Protein AF-0000000074145999 (afdb_homodimer)

Foldseek 3Di:
DPPPPPPPPPPPPPPPPLPPDDPVRLLVVLQCLQQCVPQDAPFDKDKDKDQALPDLPVLVPFDFPDPDALRHIDIDIDHTRVVQLNVLRSSLVVLSVVSLQLSNLLSSVCSVVSNHCVQPHLDDPGCSLLSVLVNCLRRVHQALCSNLVRDSHPSSNVSRVPRDNVCQVSVHGNPDFDKDKFAPLKDFDVQVVQQLVVLVPVFWDFQPDQKGGGGLKMKGKDGRDTDTSVVLNVVSVVCRVPHPPGMIKMWTFQDDDPNDGMIMIMGSDRDDRD/DPPPPPPPPPPPPPPPPLPPPDPVRLLVVLQCLQVCVPQDAPFDKDKDKDQALPDLPVLVPFDFPDPDALRHIDIDIDHTRVVQLNVLRSSLVVLSVVSLQLSNLLSSVCSVVSNHCVQPHLDDPGCSLLSVLVNCQRRVHQALCSNLVRDSHPSSNVSRVPRDNVCQVNVHGNPPFDKDKFAPLKDFDVQVVQQLVVLVPPFWDFQPDQKGGGGLKMKGKDGRDTDTSVVVNVVSVVCRVPHPPGMIKMWTFQDDDPNDGMIMIMGSDRDDTD

Radius of gyration: 28.24 Å; Cα contacts (8 Å, |Δi|>4): 1082; chains: 2; bounding box: 109×81×54 Å

pLDDT: mean 83.26, std 18.67, range [23.45, 97.94]

Solvent-accessible surface area (backbone atoms only — not comparable to full-atom values): 28725 Å² total; per-residue (Å²): 132,82,81,77,78,77,75,76,74,75,75,74,74,75,72,78,72,76,75,78,67,56,73,76,51,47,48,54,48,50,40,35,47,68,66,56,72,55,68,63,73,69,29,53,65,39,76,44,76,38,71,58,70,75,67,46,69,80,56,71,74,42,63,55,71,40,93,59,72,84,58,58,63,40,44,28,32,25,55,36,19,24,54,44,25,50,50,37,49,51,48,29,53,49,23,48,77,68,59,19,55,27,40,29,56,55,36,50,53,28,42,36,16,50,49,43,48,82,56,52,40,84,49,92,82,29,56,40,47,44,52,50,28,48,48,30,50,34,44,64,47,93,67,44,58,70,35,20,76,25,29,77,30,70,68,57,18,47,43,34,68,67,52,62,65,79,68,25,35,84,89,61,34,69,56,58,64,34,46,35,26,30,59,60,57,44,19,37,56,69,25,39,48,47,24,47,62,52,38,65,77,61,44,66,43,52,62,65,54,51,11,42,28,8,54,43,17,13,35,20,39,50,55,75,53,69,52,43,30,67,62,51,48,53,54,50,49,54,34,42,77,60,25,28,76,68,49,11,10,27,36,34,34,44,38,72,56,95,90,40,71,27,28,41,25,40,20,26,36,35,65,80,28,113,133,82,79,78,79,77,78,76,76,76,75,74,74,76,73,79,71,75,76,74,68,55,72,74,51,48,47,55,50,51,40,35,48,68,66,54,72,55,70,64,73,68,28,54,64,40,76,44,76,38,69,60,70,75,66,44,69,79,55,71,73,42,63,58,72,39,94,60,71,83,60,59,64,41,43,28,32,25,54,35,21,25,54,45,25,48,50,38,50,52,47,31,52,50,22,49,77,68,59,17,54,28,42,28,57,54,37,49,53,27,42,37,15,49,48,42,48,81,55,53,40,86,50,93,83,28,56,40,48,55,53,50,32,49,48,30,51,34,44,63,47,92,65,42,59,71,35,21,76,24,27,76,30,69,68,57,18,47,44,34,69,68,51,61,66,78,58,25,32,84,91,52,63,48,59,59,64,33,46,35,25,30,58,60,58,45,17,37,55,71,25,39,49,48,24,46,61,52,39,66,76,60,44,65,43,52,64,65,55,51,12,42,29,7,54,42,16,12,35,17,38,50,55,76,54,67,51,43,30,66,62,52,46,52,54,50,49,53,36,43,77,62,24,29,77,68,49,11,10,27,36,33,34,47,39,72,56,95,90,38,72,25,28,41,23,40,21,26,35,35,61,65,33,118

InterPro domains:
  IPR046925 WD-like domain, fungi [PF20493] (75-273)

Secondary structure (DSSP, 8-state):
----------------------HHHHHHHHHHHHTTTT-S-----EEEEE------HHHHTSPPSSSS-SS--EEEEESS-HHHHHHHHHHHHHHHHTT-HHHHHHHHHHHHTTT--GGG-SSTTSHHHHHHHHHHHHTT-S-SHHHHTT--SHHHHHHHHT--GGGS-TTSTT-SSEEEEEEEEEEEHHHHHHHHHHHTTT-BPPSS--EEEETTEEEEESS----BHHHHHHHHHHHHHHH-SSEEEEEEEEEEETTEEEEEEEES-SS---/----------------------HHHHHHHHHHHHTTTT-S-----EEEEE------HHHHTSPPSSSS-SS--EEEEESS-HHHHHHHHHHHHHHHHTT-HHHHHHHHHHHHTTT--GGG-SSTTSHHHHHHHHHHHHTT-S-SHHHHTT--SHHHHHHHHT--GGGS-TTS----SEEEEEEEEEEEHHHHHHHHHHHTTT-BPPSS--EEEETTEEEEESS----BHHHHHHHHHHHHHHH-SSEEEEEEEEEEETTEEEEEEEES-SS---

Organism: Schizosaccharomyces japonicus (strain yFS275 / FY16936) (NCBI:txid402676)

Structure (mmCIF, N/CA/C/O backbone):
data_AF-0000000074145999-model_v1
#
loop_
_entity.id
_entity.type
_entity.pdbx_description
1 polymer 'WD-like domain-containing protein'
#
loop_
_atom_site.group_PDB
_atom_site.id
_atom_site.type_symbol
_atom_site.label_atom_id
_atom_site.label_alt_id
_atom_site.label_comp_id
_atom_site.label_asym_id
_atom_site.label_entity_id
_atom_site.label_seq_id
_atom_site.pdbx_PDB_ins_code
_atom_site.Cartn_x
_atom_site.Cartn_y
_atom_site.Cartn_z
_atom_site.occupancy
_atom_site.B_iso_or_equiv
_atom_site.auth_seq_id
_atom_site.auth_comp_id
_atom_site.auth_asym_id
_atom_site.auth_atom_id
_atom_site.pdbx_PDB_model_num
ATOM 1 N N . MET A 1 1 ? 54.594 -16.328 -21.297 1 23.45 1 MET A N 1
ATOM 2 C CA . MET A 1 1 ? 53.562 -16.594 -22.297 1 23.45 1 MET A CA 1
ATOM 3 C C . MET A 1 1 ? 52.594 -17.625 -21.781 1 23.45 1 MET A C 1
ATOM 5 O O . MET A 1 1 ? 52.75 -18.828 -22.016 1 23.45 1 MET A O 1
ATOM 9 N N . LYS A 1 2 ? 52.25 -17.578 -20.438 1 33.03 2 LYS A N 1
ATOM 10 C CA . LYS A 1 2 ? 51.438 -18.594 -19.781 1 33.03 2 LYS A CA 1
ATOM 11 C C . LYS A 1 2 ? 50.125 -18.828 -20.531 1 33.03 2 LYS A C 1
ATOM 13 O O . LYS A 1 2 ? 49.406 -17.875 -20.797 1 33.03 2 LYS A O 1
ATOM 18 N N . LEU A 1 3 ? 50.031 -19.953 -21.266 1 27.48 3 LEU A N 1
ATOM 19 C CA . LEU A 1 3 ? 48.875 -20.453 -22.016 1 27.48 3 LEU A CA 1
ATOM 20 C C . LEU A 1 3 ? 47.656 -20.562 -21.109 1 27.48 3 LEU A C 1
ATOM 22 O O . LEU A 1 3 ? 47.688 -21.281 -20.094 1 27.48 3 LEU A O 1
ATOM 26 N N . LEU A 1 4 ? 46.906 -19.516 -21.016 1 34.5 4 LEU A N 1
ATOM 27 C CA . LEU A 1 4 ? 45.625 -19.469 -20.328 1 34.5 4 LEU A CA 1
ATOM 28 C C . LEU A 1 4 ? 44.656 -20.469 -20.938 1 34.5 4 LEU A C 1
ATOM 30 O O . LEU A 1 4 ? 44.281 -20.375 -22.125 1 34.5 4 LEU A O 1
ATOM 34 N N . SER A 1 5 ? 44.719 -21.781 -20.562 1 32 5 SER A N 1
ATOM 35 C CA . SER A 1 5 ? 43.75 -22.797 -20.922 1 32 5 SER A CA 1
ATOM 36 C C . SER A 1 5 ? 42.344 -22.344 -20.547 1 32 5 SER A C 1
ATOM 38 O O . SER A 1 5 ? 42.062 -22.031 -19.391 1 32 5 SER A O 1
ATOM 40 N N . ILE A 1 6 ? 41.594 -21.812 -21.531 1 33.47 6 ILE A N 1
ATOM 41 C CA . ILE A 1 6 ? 40.156 -21.5 -21.547 1 33.47 6 ILE A CA 1
ATOM 42 C C . ILE A 1 6 ? 39.375 -22.797 -21.391 1 33.47 6 ILE A C 1
ATOM 44 O O . ILE A 1 6 ? 39.406 -23.672 -22.25 1 33.47 6 ILE A O 1
ATOM 48 N N . SER A 1 7 ? 39.406 -23.391 -20.203 1 31.47 7 SER A N 1
ATOM 49 C CA . SER A 1 7 ? 38.438 -24.484 -20 1 31.47 7 SER A CA 1
ATOM 50 C C . SER A 1 7 ? 37.031 -24.078 -20.375 1 31.47 7 SER A C 1
ATOM 52 O O . SER A 1 7 ? 36.469 -23.141 -19.812 1 31.47 7 SER A O 1
ATOM 54 N N . LEU A 1 8 ? 36.625 -24.359 -21.609 1 29.44 8 LEU A N 1
ATOM 55 C CA . LEU A 1 8 ? 35.25 -24.297 -22.109 1 29.44 8 LEU A CA 1
ATOM 56 C C . LEU A 1 8 ? 34.344 -25.141 -21.25 1 29.44 8 LEU A C 1
ATOM 58 O O . LEU A 1 8 ? 34.469 -26.375 -21.188 1 29.44 8 LEU A O 1
ATOM 62 N N . GLN A 1 9 ? 33.969 -24.672 -20.109 1 30.66 9 GLN A N 1
ATOM 63 C CA . GLN A 1 9 ? 32.875 -25.344 -19.391 1 30.66 9 GLN A CA 1
ATOM 64 C C . GLN A 1 9 ? 31.656 -25.531 -20.297 1 30.66 9 GLN A C 1
ATOM 66 O O . GLN A 1 9 ? 31.125 -24.562 -20.828 1 30.66 9 GLN A O 1
ATOM 71 N N . LEU A 1 10 ? 31.547 -26.688 -20.922 1 29.55 10 LEU A N 1
ATOM 72 C CA 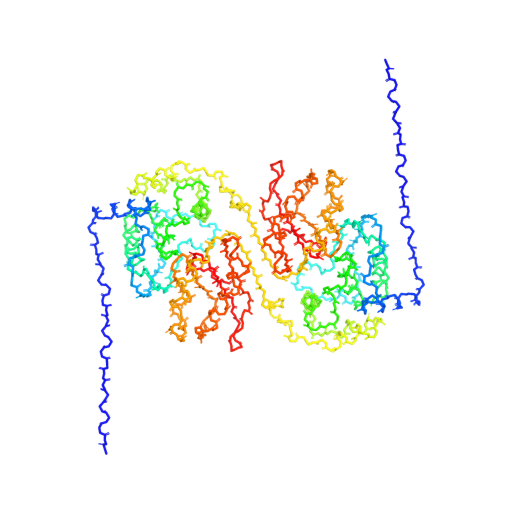. LEU A 1 10 ? 30.344 -27.156 -21.594 1 29.55 10 LEU A CA 1
ATOM 73 C C . LEU A 1 10 ? 29.125 -26.984 -20.703 1 29.55 10 LEU A C 1
ATOM 75 O O . LEU A 1 10 ? 29.031 -27.609 -19.641 1 29.55 10 LEU A O 1
ATOM 79 N N . VAL A 1 11 ? 28.516 -25.859 -20.719 1 29.98 11 VAL A N 1
ATOM 80 C CA . VAL A 1 11 ? 27.172 -25.688 -20.172 1 29.98 11 VAL A CA 1
ATOM 81 C C . VAL A 1 11 ? 26.219 -26.719 -20.766 1 29.98 11 VAL A C 1
ATOM 83 O O . VAL A 1 11 ? 26 -26.734 -21.984 1 29.98 11 VAL A O 1
ATOM 86 N N . SER A 1 12 ? 26.281 -27.953 -20.234 1 29 12 SER A N 1
ATOM 87 C CA . SER A 1 12 ? 25.25 -28.922 -20.578 1 29 12 SER A CA 1
ATOM 88 C C . SER A 1 12 ? 23.875 -28.25 -20.656 1 29 12 SER A C 1
ATOM 90 O O . SER A 1 12 ? 23.422 -27.641 -19.672 1 29 12 SER A O 1
ATOM 92 N N . ALA A 1 13 ? 23.453 -27.828 -21.797 1 31.36 13 ALA A N 1
ATOM 93 C CA . ALA A 1 13 ? 22.047 -27.516 -22.078 1 31.36 13 ALA A CA 1
ATOM 94 C C . ALA A 1 13 ? 21.125 -28.609 -21.562 1 31.36 13 ALA A C 1
ATOM 96 O O . ALA A 1 13 ? 21.109 -29.719 -22.109 1 31.36 13 ALA A O 1
ATOM 97 N N . LEU A 1 14 ? 21.031 -28.75 -20.297 1 30.84 14 LEU A N 1
ATOM 98 C CA . LEU A 1 14 ? 19.938 -29.625 -19.875 1 30.84 14 LEU A CA 1
ATOM 99 C C . LEU A 1 14 ? 18.703 -29.406 -20.734 1 30.84 14 LEU A C 1
ATOM 101 O O . LEU A 1 14 ? 18.109 -28.328 -20.719 1 30.84 14 LEU A O 1
ATOM 105 N N . VAL A 1 15 ? 18.609 -30.125 -21.828 1 31.25 15 VAL A N 1
ATOM 106 C CA . VAL A 1 15 ? 17.391 -30.297 -22.625 1 31.25 15 VAL A CA 1
ATOM 107 C C . VAL A 1 15 ? 16.203 -30.562 -21.703 1 31.25 15 VAL A C 1
ATOM 109 O O . VAL A 1 15 ? 16.172 -31.562 -21 1 31.25 15 VAL A O 1
ATOM 112 N N . CYS A 1 16 ? 15.508 -29.547 -21.25 1 31.52 16 CYS A N 1
ATOM 113 C CA . CYS A 1 16 ? 14.188 -29.719 -20.656 1 31.52 16 CYS A CA 1
ATOM 114 C C . CYS A 1 16 ? 13.352 -30.703 -21.469 1 31.52 16 CYS A C 1
ATOM 116 O O . CYS A 1 16 ? 12.891 -30.375 -22.562 1 31.52 16 CYS A O 1
ATOM 118 N N . ARG A 1 17 ? 13.648 -32.031 -21.344 1 34.59 17 ARG A N 1
ATOM 119 C CA . ARG A 1 17 ? 12.711 -33 -21.875 1 34.59 17 ARG A CA 1
ATOM 120 C C . ARG A 1 17 ? 11.273 -32.656 -21.516 1 34.59 17 ARG A C 1
ATOM 122 O O . ARG A 1 17 ? 10.938 -32.469 -20.344 1 34.59 17 ARG A O 1
ATOM 129 N N . ALA A 1 18 ? 10.539 -32.156 -22.484 1 36.03 18 ALA A N 1
ATOM 130 C CA . ALA A 1 18 ? 9.086 -32.062 -22.438 1 36.03 18 ALA A CA 1
ATOM 131 C C . ALA A 1 18 ? 8.461 -33.375 -21.969 1 36.03 18 ALA A C 1
ATOM 133 O O . ALA A 1 18 ? 8.547 -34.406 -22.656 1 36.03 18 ALA A O 1
ATOM 134 N N . VAL A 1 19 ? 8.492 -33.75 -20.781 1 36.53 19 VAL A N 1
ATOM 135 C CA . VAL A 1 19 ? 7.648 -34.875 -20.375 1 36.53 19 VAL A CA 1
ATOM 136 C C . VAL A 1 19 ? 6.238 -34.688 -20.922 1 36.53 19 VAL A C 1
ATOM 138 O O . VAL A 1 19 ? 5.535 -33.75 -20.547 1 36.53 19 VAL A O 1
ATOM 141 N N . THR A 1 20 ? 5.941 -34.969 -22.188 1 39.06 20 THR A N 1
ATOM 142 C CA . THR A 1 20 ? 4.582 -35.062 -22.703 1 39.06 20 THR A CA 1
ATOM 143 C C . THR A 1 20 ? 3.746 -36.031 -21.844 1 39.06 20 THR A C 1
ATOM 145 O O . THR A 1 20 ? 4.043 -37.219 -21.75 1 39.06 20 THR A O 1
ATOM 148 N N . ALA A 1 21 ? 3.172 -35.656 -20.797 1 44.59 21 ALA A N 1
ATOM 149 C CA . ALA A 1 21 ? 2.225 -36.5 -20.078 1 44.59 21 ALA A CA 1
ATOM 150 C C . ALA A 1 21 ? 1.128 -37 -21 1 44.59 21 ALA A C 1
ATOM 152 O O . ALA A 1 21 ? 0.591 -36.25 -21.812 1 44.59 21 ALA A O 1
ATOM 153 N N . SER A 1 22 ? 0.923 -38.188 -21.125 1 48.69 22 SER A N 1
ATOM 154 C CA . SER A 1 22 ? -0.266 -38.75 -21.75 1 48.69 22 SER A CA 1
ATOM 155 C C . SER A 1 22 ? -1.539 -38.125 -21.172 1 48.69 22 SER A C 1
ATOM 157 O O . SER A 1 22 ? -1.533 -37.594 -20.062 1 48.69 22 SER A O 1
ATOM 159 N N . SER A 1 23 ? -2.68 -37.875 -22.016 1 50.5 23 SER A N 1
ATOM 160 C CA . SER A 1 23 ? -3.961 -37.25 -21.688 1 50.5 23 SER A CA 1
ATOM 161 C C . SER A 1 23 ? -4.477 -37.75 -20.344 1 50.5 23 SER A C 1
ATOM 163 O O . SER A 1 23 ? -4.988 -37 -19.531 1 50.5 23 SER A O 1
ATOM 165 N N . GLY A 1 24 ? -4.594 -39.062 -20.141 1 56.34 24 GLY A N 1
ATOM 166 C CA . GLY A 1 24 ? -5.055 -39.625 -18.891 1 56.34 24 GLY A CA 1
ATOM 167 C C . GLY A 1 24 ? -4.273 -39.156 -17.672 1 56.34 24 GLY A C 1
ATOM 168 O O . GLY A 1 24 ? -4.844 -38.969 -16.609 1 56.34 24 GLY A O 1
ATOM 169 N N . ASP A 1 25 ? -3.094 -38.844 -17.906 1 80.44 25 ASP A N 1
ATOM 170 C CA . ASP A 1 25 ? -2.188 -38.438 -16.844 1 80.44 25 ASP A CA 1
ATOM 171 C C . ASP A 1 25 ? -2.398 -36.969 -16.469 1 80.44 25 ASP A C 1
ATOM 173 O O . ASP A 1 25 ? -2.412 -36.625 -15.289 1 80.44 25 ASP A O 1
ATOM 177 N N . TYR A 1 26 ? -2.951 -36.219 -17.406 1 89.69 26 TYR A N 1
ATOM 178 C CA . TYR A 1 26 ? -3.195 -34.812 -17.203 1 89.69 26 TYR A CA 1
ATOM 179 C C . TYR A 1 26 ? -4.328 -34.594 -16.203 1 89.69 26 TYR A C 1
ATOM 181 O O . TYR A 1 26 ? -4.152 -33.906 -15.195 1 89.69 26 TYR A O 1
ATOM 189 N N . ASP A 1 27 ? -5.492 -35.25 -16.484 1 89.56 27 ASP A N 1
ATOM 190 C CA . ASP A 1 27 ? -6.672 -35.062 -15.641 1 89.56 27 ASP A CA 1
ATOM 191 C C . ASP A 1 27 ? -6.422 -35.531 -14.219 1 89.56 27 ASP A C 1
ATOM 193 O O . ASP A 1 27 ? -6.816 -34.875 -13.25 1 89.56 27 ASP A O 1
ATOM 197 N N . ALA A 1 28 ? -5.809 -36.656 -14.156 1 88.56 28 ALA A N 1
ATOM 198 C CA . ALA A 1 28 ? -5.516 -37.219 -12.844 1 88.56 28 ALA A CA 1
ATOM 199 C C . ALA A 1 28 ? -4.57 -36.312 -12.055 1 88.56 28 ALA A C 1
ATOM 201 O O . ALA A 1 28 ? -4.777 -36.094 -10.859 1 88.56 28 ALA A O 1
ATOM 202 N N . ILE A 1 29 ? -3.627 -35.844 -12.719 1 88.75 29 ILE A N 1
ATOM 203 C CA . ILE A 1 29 ? -2.639 -34.969 -12.07 1 88.75 29 ILE A CA 1
ATOM 204 C C . ILE A 1 29 ? -3.297 -33.688 -11.625 1 88.75 29 ILE A C 1
ATOM 206 O O . ILE A 1 29 ? -3.111 -33.25 -10.492 1 88.75 29 ILE A O 1
ATOM 210 N N . LEU A 1 30 ? -4.062 -33.062 -12.492 1 92.62 30 LEU A N 1
ATOM 211 C CA . LEU A 1 30 ? -4.727 -31.812 -12.148 1 92.62 30 LEU A CA 1
ATOM 212 C C . LEU A 1 30 ? -5.68 -32 -10.969 1 92.62 30 LEU A C 1
ATOM 214 O O . LEU A 1 30 ? -5.746 -31.172 -10.07 1 92.62 30 LEU A O 1
ATOM 218 N N . ASN A 1 31 ? -6.371 -33.125 -11 1 91.25 31 ASN A N 1
ATOM 219 C CA . ASN A 1 31 ? -7.277 -33.406 -9.891 1 91.25 31 ASN A CA 1
ATOM 220 C C . ASN A 1 31 ? -6.527 -33.5 -8.57 1 91.25 31 ASN A C 1
ATOM 222 O O . ASN A 1 31 ? -7.012 -33.031 -7.539 1 91.25 31 ASN A O 1
ATOM 226 N N . LYS A 1 32 ? -5.422 -34.125 -8.617 1 89.88 32 LYS A N 1
ATOM 227 C CA . LYS A 1 32 ? -4.617 -34.25 -7.402 1 89.88 32 LYS A CA 1
ATOM 228 C C . LYS A 1 32 ? -4.141 -32.875 -6.93 1 89.88 32 LYS A C 1
ATOM 230 O O . LYS A 1 32 ? -4.133 -32.594 -5.727 1 89.88 32 LYS A O 1
ATOM 235 N N . ILE A 1 33 ? -3.775 -32 -7.809 1 90.19 33 ILE A N 1
ATOM 236 C CA . ILE A 1 33 ? -3.24 -30.688 -7.5 1 90.19 33 ILE A CA 1
ATOM 237 C C . ILE A 1 33 ? -4.34 -29.812 -6.902 1 90.19 33 ILE A C 1
ATOM 239 O O . ILE A 1 33 ? -4.16 -29.219 -5.84 1 90.19 33 ILE A O 1
ATOM 243 N N . VAL A 1 34 ? -5.465 -29.781 -7.512 1 91.56 34 VAL A N 1
ATOM 244 C CA . VAL A 1 34 ? -6.523 -28.859 -7.125 1 91.56 34 VAL A CA 1
ATOM 245 C C . VAL A 1 34 ? -7.09 -29.266 -5.766 1 91.56 34 VAL A C 1
ATOM 247 O O . VAL A 1 34 ? -7.625 -28.422 -5.035 1 91.56 34 VAL A O 1
ATOM 250 N N . ASN A 1 35 ? -6.918 -30.547 -5.391 1 87.94 35 ASN A N 1
ATOM 251 C CA . ASN A 1 35 ? -7.449 -31.031 -4.117 1 87.94 35 ASN A CA 1
ATOM 252 C C . ASN A 1 35 ? -6.363 -31.094 -3.047 1 87.94 35 ASN A C 1
ATOM 254 O O . ASN A 1 35 ? -6.574 -31.672 -1.977 1 87.94 35 ASN A O 1
ATOM 258 N N . ASN A 1 36 ? -5.246 -30.469 -3.373 1 80.56 36 ASN A N 1
ATOM 259 C CA . ASN A 1 36 ? -4.125 -30.328 -2.445 1 80.56 36 ASN A CA 1
ATOM 260 C C . ASN A 1 36 ? -3.607 -31.688 -1.995 1 80.56 36 ASN A C 1
ATOM 262 O O . ASN A 1 36 ? -3.17 -31.844 -0.854 1 80.56 36 ASN A O 1
ATOM 266 N N . ASP A 1 37 ? -3.836 -32.688 -2.73 1 72.62 37 ASP A N 1
ATOM 267 C CA . ASP A 1 37 ? -3.32 -34 -2.42 1 72.62 37 ASP A CA 1
ATOM 268 C C . ASP A 1 37 ? -1.819 -34.094 -2.693 1 72.62 37 ASP A C 1
ATOM 270 O O . ASP A 1 37 ? -1.14 -35 -2.189 1 72.62 37 ASP A O 1
ATOM 274 N N . ASP A 1 38 ? -1.294 -33.094 -3.381 1 63.91 38 ASP A N 1
ATOM 275 C CA . ASP A 1 38 ? 0.128 -33 -3.699 1 63.91 38 ASP A CA 1
ATOM 276 C C . ASP A 1 38 ? 0.711 -31.672 -3.225 1 63.91 38 ASP A C 1
ATOM 278 O O . ASP A 1 38 ? 1.219 -30.891 -4.027 1 63.91 38 ASP A O 1
ATOM 282 N N . ASN A 1 39 ? 0.688 -31.406 -1.971 1 68.38 39 ASN A N 1
ATOM 283 C CA . ASN A 1 39 ? 1.108 -30.094 -1.492 1 68.38 39 ASN A CA 1
ATOM 284 C C . ASN A 1 39 ? 2.594 -30.078 -1.144 1 68.38 39 ASN A C 1
ATOM 286 O O . ASN A 1 39 ? 3.141 -29.016 -0.803 1 68.38 39 ASN A O 1
ATOM 290 N N . SER A 1 40 ? 3.197 -31.203 -1.343 1 77.06 40 SER A N 1
ATOM 291 C CA . SER A 1 40 ? 4.621 -31.234 -1.026 1 77.06 40 SER A CA 1
ATOM 292 C C . SER A 1 40 ? 5.461 -30.766 -2.213 1 77.06 40 SER A C 1
ATOM 294 O O . SER A 1 40 ? 5.117 -31.047 -3.365 1 77.06 40 SER A O 1
ATOM 296 N N . PRO A 1 41 ? 6.477 -29.969 -1.862 1 82.5 41 PRO A N 1
ATOM 297 C CA . PRO A 1 41 ? 7.391 -29.625 -2.957 1 82.5 41 PRO A CA 1
ATOM 298 C C . PRO A 1 41 ? 8 -30.875 -3.611 1 82.5 41 PRO A C 1
ATOM 300 O O . PRO A 1 41 ? 8.203 -31.891 -2.943 1 82.5 41 PRO A O 1
ATOM 303 N N . SER A 1 42 ? 8.117 -30.828 -4.914 1 82.81 42 SER A N 1
ATOM 304 C CA . SER A 1 42 ? 8.672 -31.953 -5.656 1 82.81 42 SER A CA 1
ATOM 305 C C . SER A 1 42 ? 10.188 -31.875 -5.738 1 82.81 42 SER A C 1
ATOM 307 O O . SER A 1 42 ? 10.844 -32.781 -6.227 1 82.81 42 SER A O 1
ATOM 309 N N . GLY A 1 43 ? 10.719 -30.797 -5.27 1 87.12 43 GLY A N 1
ATOM 310 C CA . GLY A 1 43 ? 12.164 -30.656 -5.266 1 87.12 43 GLY A CA 1
ATOM 311 C C . GLY A 1 43 ? 12.703 -30.016 -6.531 1 87.12 43 GLY A C 1
ATOM 312 O O . GLY A 1 43 ? 11.938 -29.516 -7.355 1 87.12 43 GLY A O 1
ATOM 313 N N . GLY A 1 44 ? 14.117 -29.891 -6.566 1 90.88 44 GLY A N 1
ATOM 314 C CA . GLY A 1 44 ? 14.812 -29.297 -7.703 1 90.88 44 GLY A CA 1
ATOM 315 C C . GLY A 1 44 ? 14.875 -27.781 -7.648 1 90.88 44 GLY A C 1
ATOM 316 O O . GLY A 1 44 ? 14.047 -27.156 -6.996 1 90.88 44 GLY A O 1
ATOM 317 N N . GLU A 1 45 ? 15.922 -27.359 -8.203 1 94.81 45 GLU A N 1
ATOM 318 C CA . GLU A 1 45 ? 16.094 -25.922 -8.367 1 94.81 45 GLU A CA 1
ATOM 319 C C . GLU A 1 45 ? 16.312 -25.547 -9.828 1 94.81 45 GLU A C 1
ATOM 321 O O . GLU A 1 45 ? 16.953 -26.297 -10.578 1 94.81 45 GLU A O 1
ATOM 326 N N . GLY A 1 46 ? 15.664 -24.406 -10.211 1 95.62 46 GLY A N 1
ATOM 327 C CA . GLY A 1 46 ? 15.875 -23.984 -11.586 1 95.62 46 GLY A CA 1
ATOM 328 C C . GLY A 1 46 ? 14.961 -22.844 -12.008 1 95.62 46 GLY A C 1
ATOM 329 O O . GLY A 1 46 ? 14.125 -22.391 -11.219 1 95.62 46 GLY A O 1
ATOM 330 N N . GLN A 1 47 ? 15.227 -22.359 -13.188 1 95.56 47 GLN A N 1
ATOM 331 C CA . GLN A 1 47 ? 14.445 -21.281 -13.766 1 95.56 47 GLN A CA 1
ATOM 332 C C . GLN A 1 47 ? 13.289 -21.812 -14.609 1 95.56 47 GLN A C 1
ATOM 334 O O . GLN A 1 47 ? 13.453 -22.781 -15.359 1 95.56 47 GLN A O 1
ATOM 339 N N . VAL A 1 48 ? 12.18 -21.266 -14.344 1 94 48 VAL A N 1
ATOM 340 C CA . VAL A 1 48 ? 11.008 -21.594 -15.141 1 94 48 VAL A CA 1
ATOM 341 C C . VAL A 1 48 ? 10.555 -20.359 -15.93 1 94 48 VAL A C 1
ATOM 343 O O . VAL A 1 48 ? 10.547 -19.25 -15.406 1 94 48 VAL A O 1
ATOM 346 N N . THR A 1 49 ? 10.242 -20.594 -17.203 1 93.19 49 THR A N 1
ATOM 347 C CA . THR A 1 49 ? 9.781 -19.5 -18.062 1 93.19 49 THR A CA 1
ATOM 348 C C . THR A 1 49 ? 8.469 -19.875 -18.75 1 93.19 49 THR A C 1
ATOM 350 O O . THR A 1 49 ? 8.227 -21.047 -19.062 1 93.19 49 THR A O 1
ATOM 353 N N . LEU A 1 50 ? 7.668 -18.953 -18.75 1 90.06 50 LEU A N 1
ATOM 354 C CA . LEU A 1 50 ? 6.43 -19.031 -19.516 1 90.06 50 LEU A CA 1
ATOM 355 C C . LEU A 1 50 ? 6.293 -17.844 -20.438 1 90.06 50 LEU A C 1
ATOM 357 O O . LEU A 1 50 ? 6.355 -16.688 -20 1 90.06 50 LEU A O 1
ATOM 361 N N . SER A 1 51 ? 6.227 -18.109 -21.688 1 83.44 51 SER A N 1
ATOM 362 C CA . SER A 1 51 ? 5.941 -17.047 -22.656 1 83.44 51 SER A CA 1
ATOM 363 C C . SER A 1 51 ? 4.461 -16.688 -22.641 1 83.44 51 SER A C 1
ATOM 365 O O . SER A 1 51 ? 3.635 -17.438 -22.109 1 83.44 51 SER A O 1
ATOM 367 N N . THR A 1 52 ? 4.133 -15.555 -23.125 1 72.69 52 THR A N 1
ATOM 368 C CA . THR A 1 52 ? 2.756 -15.078 -23.156 1 72.69 52 THR A CA 1
ATOM 369 C C . THR A 1 52 ? 1.831 -16.141 -23.766 1 72.69 52 THR A C 1
ATOM 371 O O . THR A 1 52 ? 2.121 -16.688 -24.828 1 72.69 52 THR A O 1
ATOM 374 N N . LEU A 1 53 ? 0.898 -16.469 -22.922 1 72.81 53 LEU A N 1
ATOM 375 C CA . LEU A 1 53 ? -0.108 -17.406 -23.406 1 72.81 53 LEU A CA 1
ATOM 376 C C . LEU A 1 53 ? -1.047 -16.734 -24.406 1 72.81 53 LEU A C 1
ATOM 378 O O . LEU A 1 53 ? -1.852 -15.875 -24.016 1 72.81 53 LEU A O 1
ATOM 382 N N . SER A 1 54 ? -0.474 -16.562 -25.625 1 63.94 54 SER A N 1
ATOM 383 C CA . SER A 1 54 ? -1.296 -16.016 -26.688 1 63.94 54 SER A CA 1
ATOM 384 C C . SER A 1 54 ? -2.088 -17.094 -27.406 1 63.94 54 SER A C 1
ATOM 386 O O . SER A 1 54 ? -1.678 -18.266 -27.422 1 63.94 54 SER A O 1
ATOM 388 N N . GLY A 1 55 ? -3.545 -17.016 -27.266 1 64.69 55 GLY A N 1
ATOM 389 C CA . GLY A 1 55 ? -4.07 -17.922 -28.281 1 64.69 55 GLY A CA 1
ATOM 390 C C . GLY A 1 55 ? -5.363 -18.594 -27.844 1 64.69 55 GLY A C 1
ATOM 391 O O . GLY A 1 55 ? -5.773 -19.594 -28.438 1 64.69 55 GLY A O 1
ATOM 392 N N . PHE A 1 56 ? -5.68 -18.312 -26.672 1 74.12 56 PHE A N 1
ATOM 393 C CA . PHE A 1 56 ? -7.004 -18.891 -26.484 1 74.12 56 PHE A CA 1
ATOM 394 C C . PHE A 1 56 ? -8.008 -18.281 -27.453 1 74.12 56 PHE A C 1
ATOM 396 O O . PHE A 1 56 ? -8.211 -17.062 -27.453 1 74.12 56 PHE A O 1
ATOM 403 N N . SER A 1 57 ? -8.477 -19.062 -28.391 1 71.25 57 SER A N 1
ATOM 404 C CA . SER A 1 57 ? -9.438 -18.594 -29.375 1 71.25 57 SER A CA 1
ATOM 405 C C . SER A 1 57 ? -10.609 -17.875 -28.719 1 71.25 57 SER A C 1
ATOM 407 O O . SER A 1 57 ? -11.07 -16.828 -29.203 1 71.25 57 SER A O 1
ATOM 409 N N . THR A 1 58 ? -11.039 -18.375 -27.594 1 72 58 THR A N 1
ATOM 410 C CA . THR A 1 58 ? -12.172 -17.812 -26.875 1 72 58 THR A CA 1
ATOM 411 C C . THR A 1 58 ? -11.852 -16.391 -26.391 1 72 58 THR A C 1
ATOM 413 O O . THR A 1 58 ? -12.75 -15.547 -26.297 1 72 58 THR A O 1
ATOM 416 N N . LEU A 1 59 ? -10.594 -16.125 -26.094 1 77.69 59 LEU A N 1
ATOM 417 C CA . LEU A 1 59 ? -10.219 -14.828 -25.531 1 77.69 59 LEU A CA 1
ATOM 418 C C . LEU A 1 59 ? -9.93 -13.82 -26.656 1 77.69 59 LEU A C 1
ATOM 420 O O . LEU A 1 59 ? -10.07 -12.617 -26.453 1 77.69 59 LEU A O 1
ATOM 424 N N . SER A 1 60 ? -9.516 -14.383 -27.75 1 68.88 60 SER A N 1
ATOM 425 C CA . SER A 1 60 ? -9.117 -13.523 -28.859 1 68.88 60 SER A CA 1
ATOM 426 C C . SER A 1 60 ? -10.281 -12.672 -29.344 1 68.88 60 SER A C 1
ATOM 428 O O . SER A 1 60 ? -10.078 -11.594 -29.906 1 68.88 60 SER A O 1
ATOM 430 N N . SER A 1 61 ? -11.391 -13.164 -29.062 1 66.31 61 SER A N 1
ATOM 431 C CA . SER A 1 61 ? -12.562 -12.453 -29.562 1 66.31 61 SER A CA 1
ATOM 432 C C . SER A 1 61 ? -13.094 -11.469 -28.531 1 66.31 61 SER A C 1
ATOM 434 O O . SER A 1 61 ? -13.984 -10.672 -28.828 1 66.31 61 SER A O 1
ATOM 436 N N . LEU A 1 62 ? -12.469 -11.484 -27.438 1 70 62 LEU A N 1
ATOM 437 C CA . LEU A 1 62 ? -13.031 -10.672 -26.359 1 70 62 LEU A CA 1
ATOM 438 C C . LEU A 1 62 ? -12.344 -9.312 -26.297 1 70 62 LEU A C 1
ATOM 440 O O . LEU A 1 62 ? -11.172 -9.188 -26.656 1 70 62 LEU A O 1
ATOM 444 N N . THR A 1 63 ? -13.156 -8.352 -26.047 1 62.75 63 THR A N 1
ATOM 445 C CA . THR A 1 63 ? -12.641 -7.012 -25.797 1 62.75 63 THR A CA 1
ATOM 446 C C . THR A 1 63 ? -12.031 -6.918 -24.406 1 62.75 63 THR A C 1
ATOM 448 O O . THR A 1 63 ? -12.703 -7.203 -23.406 1 62.75 63 THR A O 1
ATOM 451 N N . LYS A 1 64 ? -10.852 -6.629 -24.375 1 68.88 64 LYS A N 1
ATOM 452 C CA . LYS A 1 64 ? -10.148 -6.473 -23.109 1 68.88 64 LYS A CA 1
ATOM 453 C C . LYS A 1 64 ? -10.461 -5.121 -22.469 1 68.88 64 LYS A C 1
ATOM 455 O O . LYS A 1 64 ? -10.492 -4.098 -23.156 1 68.88 64 LYS A O 1
ATOM 460 N N . ARG A 1 65 ? -10.867 -5.168 -21.312 1 68.81 65 ARG A N 1
ATOM 461 C CA . ARG A 1 65 ? -11.047 -3.93 -20.562 1 68.81 65 ARG A CA 1
ATOM 462 C C . ARG A 1 65 ? -9.703 -3.338 -20.141 1 68.81 65 ARG A C 1
ATOM 464 O O . ARG A 1 65 ? -9.555 -2.117 -20.062 1 68.81 65 ARG A O 1
ATOM 471 N N . ASP A 1 66 ? -8.844 -4.277 -19.938 1 63.97 66 ASP A N 1
ATOM 472 C CA . ASP A 1 66 ? -7.496 -3.863 -19.562 1 63.97 66 ASP A CA 1
ATOM 473 C C . ASP A 1 66 ? -6.535 -4.008 -20.734 1 63.97 66 ASP A C 1
ATOM 475 O O . ASP A 1 66 ? -6.648 -4.949 -21.531 1 63.97 66 ASP A O 1
ATOM 479 N N . ALA A 1 67 ? -5.738 -3.014 -20.859 1 64.19 67 ALA A N 1
ATOM 480 C CA . ALA A 1 67 ? -4.754 -3.014 -21.938 1 64.19 67 ALA A CA 1
ATOM 481 C C . ALA A 1 67 ? -3.807 -4.203 -21.812 1 64.19 67 ALA A C 1
ATOM 483 O O . ALA A 1 67 ? -3.404 -4.789 -22.812 1 64.19 67 ALA A O 1
ATOM 484 N N . GLU A 1 68 ? -3.641 -4.645 -20.641 1 74.38 68 GLU A N 1
ATOM 485 C CA . GLU A 1 68 ? -2.697 -5.738 -20.438 1 74.38 68 GLU A CA 1
ATOM 486 C C . GLU A 1 68 ? -3.416 -7.082 -20.359 1 74.38 68 GLU A C 1
ATOM 488 O O . GLU A 1 68 ? -4.492 -7.18 -19.766 1 74.38 68 GLU A O 1
ATOM 493 N N . PRO A 1 69 ? -2.811 -8.008 -21.047 1 82.81 69 PRO A N 1
ATOM 494 C CA . PRO A 1 69 ? -3.408 -9.344 -20.953 1 82.81 69 PRO A CA 1
ATOM 495 C C . PRO A 1 69 ? -3.314 -9.93 -19.547 1 82.81 69 PRO A C 1
ATOM 497 O O . PRO A 1 69 ? -2.424 -9.555 -18.781 1 82.81 69 PRO A O 1
ATOM 500 N N . TYR A 1 70 ? -4.23 -10.828 -19.141 1 88.38 70 TYR A N 1
ATOM 501 C CA . TYR A 1 70 ? -4.203 -11.477 -17.844 1 88.38 70 TYR A CA 1
ATOM 502 C C . TYR A 1 70 ? -3.021 -12.43 -17.719 1 88.38 70 TYR A C 1
ATOM 504 O O . TYR A 1 70 ? -2.311 -12.438 -16.719 1 88.38 70 TYR A O 1
ATOM 512 N N . PHE A 1 71 ? -2.863 -13.266 -18.797 1 90.25 71 PHE A N 1
ATOM 513 C CA . PHE A 1 71 ? -1.744 -14.203 -18.797 1 90.25 71 PHE A CA 1
ATOM 514 C C . PHE A 1 71 ? -0.461 -13.508 -19.234 1 90.25 71 PHE A C 1
ATOM 516 O O . PHE A 1 71 ? -0.194 -13.383 -20.438 1 90.25 71 PHE A O 1
ATOM 523 N N . LYS A 1 72 ? 0.3 -13.156 -18.312 1 86.38 72 LYS A N 1
ATOM 524 C CA . LYS A 1 72 ? 1.571 -12.492 -18.594 1 86.38 72 LYS A CA 1
ATOM 525 C C . LYS A 1 72 ? 2.725 -13.492 -18.594 1 86.38 72 LYS A C 1
ATOM 527 O O . LYS A 1 72 ? 2.58 -14.609 -18.094 1 86.38 72 LYS A O 1
ATOM 532 N N . GLU A 1 73 ? 3.756 -13.023 -19.188 1 88.19 73 GLU A N 1
ATOM 533 C CA . GLU A 1 73 ? 4.965 -13.844 -19.156 1 88.19 73 GLU A CA 1
ATOM 534 C C . GLU A 1 73 ? 5.422 -14.094 -17.719 1 88.19 73 GLU A C 1
ATOM 536 O O . GLU A 1 73 ? 5.301 -13.219 -16.875 1 88.19 73 GLU A O 1
ATOM 541 N N . LEU A 1 74 ? 5.84 -15.273 -17.547 1 91.94 74 LEU A N 1
ATOM 542 C CA . LEU A 1 74 ? 6.426 -15.648 -16.25 1 91.94 74 LEU A CA 1
ATOM 543 C C . LEU A 1 74 ? 7.891 -16.047 -16.422 1 91.94 74 LEU A C 1
ATOM 545 O O . LEU A 1 74 ? 8.242 -16.734 -17.391 1 91.94 74 LEU A O 1
ATOM 549 N N . ASP A 1 75 ? 8.75 -15.461 -15.664 1 93.44 75 ASP A N 1
ATOM 550 C CA . ASP A 1 75 ? 10.172 -15.789 -15.57 1 93.44 75 ASP A CA 1
ATOM 551 C C . ASP A 1 75 ? 10.641 -15.789 -14.117 1 93.44 75 ASP A C 1
ATOM 553 O O . ASP A 1 75 ? 10.805 -14.727 -13.516 1 93.44 75 ASP A O 1
ATOM 557 N N . MET A 1 76 ? 10.836 -17.031 -13.586 1 95.25 76 MET A N 1
ATOM 558 C CA . MET A 1 76 ? 11.18 -17.094 -12.164 1 95.25 76 MET A CA 1
ATOM 559 C C . MET A 1 76 ? 12.125 -18.25 -11.891 1 95.25 76 MET A C 1
ATOM 561 O O . MET A 1 76 ? 12.234 -19.188 -12.695 1 95.25 76 MET A O 1
ATOM 565 N N . TYR A 1 77 ? 12.828 -18.125 -10.844 1 97 77 TYR A N 1
ATOM 566 C CA . TYR A 1 77 ? 13.688 -19.188 -10.336 1 97 77 TYR A CA 1
ATOM 567 C C . TYR A 1 77 ? 13.094 -19.812 -9.078 1 97 77 TYR A C 1
ATOM 569 O O . TYR A 1 77 ? 12.672 -19.094 -8.164 1 97 77 TYR A O 1
ATOM 577 N N . SER A 1 78 ? 12.961 -21.109 -9.062 1 97.25 78 SER A N 1
ATOM 578 C CA . SER A 1 78 ? 12.5 -21.844 -7.887 1 97.25 78 SER A CA 1
ATOM 579 C C . SER A 1 78 ? 13.656 -22.531 -7.176 1 97.25 78 SER A C 1
ATOM 581 O O . SER A 1 78 ? 14.414 -23.281 -7.797 1 97.25 78 SER A O 1
ATOM 583 N N . PHE A 1 79 ? 13.688 -22.375 -5.887 1 96.94 79 PHE A N 1
ATOM 584 C CA . PHE A 1 79 ? 14.766 -22.984 -5.117 1 96.94 79 PHE A CA 1
ATOM 585 C C . PHE A 1 79 ? 14.367 -24.375 -4.645 1 96.94 79 PHE A C 1
ATOM 587 O O . PHE A 1 79 ? 15.211 -25.156 -4.195 1 96.94 79 PHE A O 1
ATOM 594 N N . ASP A 1 80 ? 13.078 -24.719 -4.77 1 95.56 80 ASP A N 1
ATOM 595 C CA . ASP A 1 80 ? 12.711 -25.938 -4.059 1 95.56 80 ASP A CA 1
ATOM 596 C C . ASP A 1 80 ? 11.68 -26.75 -4.844 1 95.56 80 ASP A C 1
ATOM 598 O O . ASP A 1 80 ? 11.398 -27.891 -4.516 1 95.56 80 ASP A O 1
ATOM 602 N N . ASN A 1 81 ? 11.117 -26.125 -5.828 1 96.38 81 ASN A N 1
ATOM 603 C CA . ASN A 1 81 ? 9.945 -26.781 -6.402 1 96.38 81 ASN A CA 1
ATOM 604 C C . ASN A 1 81 ? 9.969 -26.734 -7.926 1 96.38 81 ASN A C 1
ATOM 606 O O . ASN A 1 81 ? 8.914 -26.734 -8.57 1 96.38 81 ASN A O 1
ATOM 610 N N . TYR A 1 82 ? 11.094 -26.641 -8.461 1 95.88 82 TYR A N 1
ATOM 611 C CA . TYR A 1 82 ? 11.281 -26.484 -9.898 1 95.88 82 TYR A CA 1
ATOM 612 C C . TYR A 1 82 ? 10.562 -27.578 -10.664 1 95.88 82 TYR A C 1
ATOM 614 O O . TYR A 1 82 ? 9.891 -27.312 -11.664 1 95.88 82 TYR A O 1
ATOM 622 N N . GLU A 1 83 ? 10.703 -28.797 -10.273 1 94.44 83 GLU A N 1
ATOM 623 C CA . GLU A 1 83 ? 10.148 -29.922 -11.016 1 94.44 83 GLU A CA 1
ATOM 624 C C . GLU A 1 83 ? 8.625 -29.828 -11.117 1 94.44 83 GLU A C 1
ATOM 626 O O . GLU A 1 83 ? 8.062 -30.031 -12.195 1 94.44 83 GLU A O 1
ATOM 631 N N . LYS A 1 84 ? 8.023 -29.5 -10.016 1 93.62 84 LYS A N 1
ATOM 632 C CA . LYS A 1 84 ? 6.574 -29.344 -10.031 1 93.62 84 LYS A CA 1
ATOM 633 C C . LYS A 1 84 ? 6.152 -28.172 -10.906 1 93.62 84 LYS A C 1
ATOM 635 O O . LYS A 1 84 ? 5.23 -28.297 -11.711 1 93.62 84 LYS A O 1
ATOM 640 N N . VAL A 1 85 ? 6.812 -27.047 -10.742 1 95.56 85 VAL A N 1
ATOM 641 C CA . VAL A 1 85 ? 6.449 -25.859 -11.5 1 95.56 85 VAL A CA 1
ATOM 642 C C . VAL A 1 85 ? 6.652 -26.109 -12.992 1 95.56 85 VAL A C 1
ATOM 644 O O . VAL A 1 85 ? 5.84 -25.688 -13.82 1 95.56 85 VAL A O 1
ATOM 647 N N . ALA A 1 86 ? 7.734 -26.828 -13.328 1 93.5 86 ALA A N 1
ATOM 648 C CA . ALA A 1 86 ? 7.984 -27.172 -14.719 1 93.5 86 ALA A CA 1
ATOM 649 C C . ALA A 1 86 ? 6.871 -28.062 -15.273 1 93.5 86 ALA A C 1
ATOM 651 O O . ALA A 1 86 ? 6.422 -27.875 -16.406 1 93.5 86 ALA A O 1
ATOM 652 N N . LYS A 1 87 ? 6.516 -28.984 -14.492 1 92.38 87 LYS A N 1
ATOM 653 C CA . LYS A 1 87 ? 5.41 -29.859 -14.891 1 92.38 87 LYS A CA 1
ATOM 654 C C . LYS A 1 87 ? 4.125 -29.047 -15.086 1 92.38 87 LYS A C 1
ATOM 656 O O . LYS A 1 87 ? 3.393 -29.281 -16.047 1 92.38 87 LYS A O 1
ATOM 661 N N . VAL A 1 88 ? 3.822 -28.156 -14.18 1 94.25 88 VAL A N 1
ATOM 662 C CA . VAL A 1 88 ? 2.654 -27.297 -14.281 1 94.25 88 VAL A CA 1
ATOM 663 C C . VAL A 1 88 ? 2.727 -26.469 -15.562 1 94.25 88 VAL A C 1
ATOM 665 O O . VAL A 1 88 ? 1.72 -26.281 -16.25 1 94.25 88 VAL A O 1
ATOM 668 N N . GLY A 1 89 ? 3.912 -25.969 -15.844 1 93.81 89 GLY A N 1
ATOM 669 C CA . GLY A 1 89 ? 4.098 -25.25 -17.094 1 93.81 89 GLY A CA 1
ATOM 670 C C . GLY A 1 89 ? 3.75 -26.062 -18.312 1 93.81 89 GLY A C 1
ATOM 671 O O . GLY A 1 89 ? 3.104 -25.562 -19.234 1 93.81 89 GLY A O 1
ATOM 672 N N . ALA A 1 90 ? 4.188 -27.266 -18.344 1 92.31 90 ALA A N 1
ATOM 673 C CA . ALA A 1 90 ? 3.861 -28.156 -19.453 1 92.31 90 ALA A CA 1
ATOM 674 C C . ALA A 1 90 ? 2.355 -28.391 -19.547 1 92.31 90 ALA A C 1
ATOM 676 O O . ALA A 1 90 ? 1.794 -28.406 -20.641 1 92.31 90 ALA A O 1
ATOM 677 N N . MET A 1 91 ? 1.75 -28.562 -18.438 1 93.94 91 MET A N 1
ATOM 678 C CA . MET A 1 91 ? 0.301 -28.734 -18.406 1 93.94 91 MET A CA 1
ATOM 679 C C . MET A 1 91 ? -0.413 -27.484 -18.922 1 93.94 91 MET A C 1
ATOM 681 O O . MET A 1 91 ? -1.427 -27.594 -19.609 1 93.94 91 MET A O 1
ATOM 685 N N . LEU A 1 92 ? 0.07 -26.406 -18.5 1 94.38 92 LEU A N 1
ATOM 686 C CA . LEU A 1 92 ? -0.509 -25.156 -18.953 1 94.38 92 LEU A CA 1
ATOM 687 C C . LEU A 1 92 ? -0.452 -25.031 -20.469 1 94.38 92 LEU A C 1
ATOM 689 O O . LEU A 1 92 ? -1.426 -24.609 -21.109 1 94.38 92 LEU A O 1
ATOM 693 N N . LYS A 1 93 ? 0.646 -25.375 -21.094 1 91.38 93 LYS A N 1
ATOM 694 C CA . LYS A 1 93 ? 0.767 -25.375 -22.547 1 91.38 93 LYS A CA 1
ATOM 695 C C . LYS A 1 93 ? -0.229 -26.328 -23.188 1 91.38 93 LYS A C 1
ATOM 697 O O . LYS A 1 93 ? -0.812 -26.016 -24.234 1 91.38 93 LYS A O 1
ATOM 702 N N . GLN A 1 94 ? -0.355 -27.438 -22.594 1 91.75 94 GLN A N 1
ATOM 703 C CA . GLN A 1 94 ? -1.34 -28.391 -23.078 1 91.75 94 GLN A CA 1
ATOM 704 C C . GLN A 1 94 ? -2.754 -27.828 -22.984 1 91.75 94 GLN A C 1
ATOM 706 O O . GLN A 1 94 ? -3.561 -28 -23.906 1 91.75 94 GLN A O 1
ATOM 711 N N . ALA A 1 95 ? -3.053 -27.203 -21.844 1 94.12 95 ALA A N 1
ATOM 712 C CA . ALA A 1 95 ? -4.359 -26.578 -21.688 1 94.12 95 ALA A CA 1
ATOM 713 C C . ALA A 1 95 ? -4.605 -25.531 -22.766 1 94.12 95 ALA A C 1
ATOM 715 O O . ALA A 1 95 ? -5.711 -25.453 -23.312 1 94.12 95 ALA A O 1
ATOM 716 N N . GLN A 1 96 ? -3.627 -24.766 -23.031 1 91 96 GLN A N 1
ATOM 717 C CA . GLN A 1 96 ? -3.729 -23.766 -24.078 1 91 96 GLN A CA 1
ATOM 71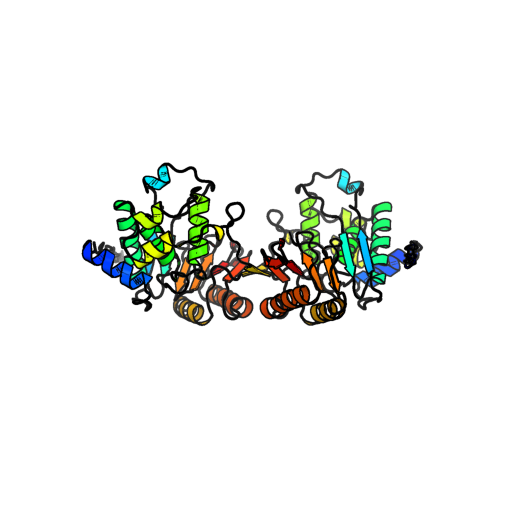8 C C . GLN A 1 96 ? -4.02 -24.422 -25.438 1 91 96 GLN A C 1
ATOM 720 O O . GLN A 1 96 ? -4.926 -23.984 -26.156 1 91 96 GLN A O 1
ATOM 725 N N . SER A 1 97 ? -3.281 -25.453 -25.797 1 89.44 97 SER A N 1
ATOM 726 C CA . SER A 1 97 ? -3.424 -26.125 -27.078 1 89.44 97 SER A CA 1
ATOM 727 C C . SER A 1 97 ? -4.809 -26.75 -27.203 1 89.44 97 SER A C 1
ATOM 729 O O . SER A 1 97 ? -5.359 -26.812 -28.312 1 89.44 97 SER A O 1
ATOM 731 N N . ASN A 1 98 ? -5.348 -27.156 -26.109 1 91.56 98 ASN A N 1
ATOM 732 C CA . ASN A 1 98 ? -6.637 -27.844 -26.109 1 91.56 98 ASN A CA 1
ATOM 733 C C . ASN A 1 98 ? -7.781 -26.891 -25.797 1 91.56 98 ASN A C 1
ATOM 735 O O . ASN A 1 98 ? -8.914 -27.312 -25.594 1 91.56 98 ASN A O 1
ATOM 739 N N . GLU A 1 99 ? -7.5 -25.641 -25.656 1 92 99 GLU A N 1
ATOM 740 C CA . GLU A 1 99 ? -8.477 -24.594 -25.406 1 92 99 GLU A CA 1
ATOM 741 C C . GLU A 1 99 ? -9.203 -24.812 -24.078 1 92 99 GLU A C 1
ATOM 743 O O . GLU A 1 99 ? -10.422 -24.672 -24 1 92 99 GLU A O 1
ATOM 748 N N . MET A 1 100 ? -8.469 -25.297 -23.125 1 94.62 100 MET A N 1
ATOM 749 C CA . MET A 1 100 ? -9.008 -25.516 -21.781 1 94.62 100 MET A CA 1
ATOM 750 C C . MET A 1 100 ? -8.75 -24.312 -20.875 1 94.62 100 MET A C 1
ATOM 752 O O . MET A 1 100 ? -7.922 -24.391 -19.969 1 94.62 100 MET A O 1
ATOM 756 N N . LEU A 1 101 ? -9.547 -23.312 -21.031 1 94.81 101 LEU A N 1
ATOM 757 C CA . LEU A 1 101 ? -9.359 -22.016 -20.391 1 94.81 101 LEU A CA 1
ATOM 758 C C . LEU A 1 101 ? -9.508 -22.125 -18.875 1 94.81 101 LEU A C 1
ATOM 760 O O . LEU A 1 101 ? -8.766 -21.484 -18.125 1 94.81 101 LEU A O 1
ATOM 764 N N . GLY A 1 102 ? -10.484 -22.844 -18.469 1 96.5 102 GLY A N 1
ATOM 765 C CA . GLY A 1 102 ? -10.672 -23.047 -17.031 1 96.5 102 GLY A CA 1
ATOM 766 C C . GLY A 1 102 ? -9.453 -23.656 -16.359 1 96.5 102 GLY A C 1
ATOM 767 O O . GLY A 1 102 ? -9.047 -23.219 -15.289 1 96.5 102 GLY A O 1
ATOM 768 N N . ASP A 1 103 ? -8.906 -24.688 -16.953 1 96.62 103 ASP A N 1
ATOM 769 C CA . ASP A 1 103 ? -7.684 -25.297 -16.422 1 96.62 103 ASP A CA 1
ATOM 770 C C . ASP A 1 103 ? -6.527 -24.297 -16.453 1 96.62 103 ASP A C 1
ATOM 772 O O . ASP A 1 103 ? -5.762 -24.203 -15.484 1 96.62 103 ASP A O 1
ATOM 776 N N . ALA A 1 104 ? -6.414 -23.562 -17.516 1 96.06 104 ALA A N 1
ATOM 777 C CA . ALA A 1 104 ? -5.297 -22.641 -17.719 1 96.06 104 ALA A CA 1
ATOM 778 C C . ALA A 1 104 ? -5.266 -21.562 -16.625 1 96.06 104 ALA A C 1
ATOM 780 O O . ALA A 1 104 ? -4.195 -21.203 -16.141 1 96.06 104 ALA A O 1
ATOM 781 N N . LEU A 1 105 ? -6.414 -21.062 -16.297 1 96.38 105 LEU A N 1
ATOM 782 C CA . LEU A 1 105 ? -6.461 -20.031 -15.266 1 96.38 105 LEU A CA 1
ATOM 783 C C . LEU A 1 105 ? -5.883 -20.547 -13.953 1 96.38 105 LEU A C 1
ATOM 785 O O . LEU A 1 105 ? -5.082 -19.859 -13.312 1 96.38 105 LEU A O 1
ATOM 789 N N . TYR A 1 106 ? -6.297 -21.719 -13.539 1 96.94 106 TYR A N 1
ATOM 790 C CA . TYR A 1 106 ? -5.801 -22.297 -12.289 1 96.94 106 TYR A CA 1
ATOM 791 C C . TYR A 1 106 ? -4.309 -22.594 -12.383 1 96.94 106 TYR A C 1
ATOM 793 O O . TYR A 1 106 ? -3.543 -22.234 -11.484 1 96.94 106 TYR A O 1
ATOM 801 N N . LEU A 1 107 ? -3.912 -23.219 -13.445 1 96.5 107 LEU A N 1
ATOM 802 C CA . LEU A 1 107 ? -2.531 -23.656 -13.617 1 96.5 107 LEU A CA 1
ATOM 803 C C . LEU A 1 107 ? -1.588 -22.453 -13.688 1 96.5 107 LEU A C 1
ATOM 805 O O . LEU A 1 107 ? -0.479 -22.5 -13.148 1 96.5 107 LEU A O 1
ATOM 809 N N . TYR A 1 108 ? -2.006 -21.469 -14.383 1 96 108 TYR A N 1
ATOM 810 C CA . TYR A 1 108 ? -1.208 -20.25 -14.461 1 96 108 TYR A CA 1
ATOM 811 C C . TYR A 1 108 ? -0.935 -19.688 -13.07 1 96 108 TYR A C 1
ATOM 813 O O . TYR A 1 108 ? 0.199 -19.312 -12.758 1 96 108 TYR A O 1
ATOM 821 N N . ASN A 1 109 ? -1.947 -19.578 -12.312 1 96.06 109 ASN A N 1
ATOM 822 C CA . ASN A 1 109 ? -1.793 -19.062 -10.953 1 96.06 109 ASN A CA 1
ATOM 823 C C . ASN A 1 109 ? -0.946 -19.984 -10.094 1 96.06 109 ASN A C 1
ATOM 825 O O . ASN A 1 109 ? -0.208 -19.531 -9.219 1 96.06 109 ASN A O 1
ATOM 829 N N . LEU A 1 110 ? -1.056 -21.266 -10.312 1 95.62 110 LEU A N 1
ATOM 830 C CA . LEU A 1 110 ? -0.228 -22.234 -9.586 1 95.62 110 LEU A CA 1
ATOM 831 C C . LEU A 1 110 ? 1.246 -22.047 -9.93 1 95.62 110 LEU A C 1
ATOM 833 O O . LEU A 1 110 ? 2.105 -22.094 -9.047 1 95.62 110 LEU A O 1
ATOM 837 N N . MET A 1 111 ? 1.51 -21.875 -11.172 1 95.38 111 MET A N 1
ATOM 838 C CA . MET A 1 111 ? 2.885 -21.641 -11.609 1 95.38 111 MET A CA 1
ATOM 839 C C . MET A 1 111 ? 3.455 -20.375 -10.984 1 95.38 111 MET A C 1
ATOM 841 O O . MET A 1 111 ? 4.578 -20.391 -10.477 1 95.38 111 MET A O 1
ATOM 845 N N . ASP A 1 112 ? 2.648 -19.406 -10.992 1 95.5 112 ASP A N 1
ATOM 846 C CA . ASP A 1 112 ? 3.029 -18.094 -10.484 1 95.5 112 ASP A CA 1
ATOM 847 C C . ASP A 1 112 ? 3.303 -18.141 -8.984 1 95.5 112 ASP A C 1
ATOM 849 O O . ASP A 1 112 ? 3.951 -17.25 -8.43 1 95.5 112 ASP A O 1
ATOM 853 N N . ARG A 1 113 ? 2.838 -19.109 -8.32 1 95.38 113 ARG A N 1
ATOM 854 C CA . ARG A 1 113 ? 2.969 -19.266 -6.871 1 95.38 113 ARG A CA 1
ATOM 855 C C . ARG A 1 113 ? 3.902 -20.422 -6.523 1 95.38 113 ARG A C 1
ATOM 857 O O . ARG A 1 113 ? 3.711 -21.094 -5.512 1 95.38 113 ARG A O 1
ATOM 864 N N . ASN A 1 114 ? 4.828 -20.672 -7.402 1 96.38 114 ASN A N 1
ATOM 865 C CA . ASN A 1 114 ? 5.887 -21.656 -7.191 1 96.38 114 ASN A CA 1
ATOM 866 C C . ASN A 1 114 ? 5.324 -23.047 -6.961 1 96.38 114 ASN A C 1
ATOM 868 O O . ASN A 1 114 ? 5.918 -23.844 -6.238 1 96.38 114 ASN A O 1
ATOM 872 N N . GLY A 1 115 ? 4.16 -23.297 -7.457 1 94.62 115 GLY A N 1
ATOM 873 C CA . GLY A 1 115 ? 3.576 -24.625 -7.402 1 94.62 115 GLY A CA 1
ATOM 874 C C . GLY A 1 115 ? 2.879 -24.922 -6.086 1 94.62 115 GLY A C 1
ATOM 875 O O . GLY A 1 115 ? 2.484 -26.047 -5.824 1 94.62 115 GLY A O 1
ATOM 876 N N . TYR A 1 116 ? 2.754 -23.984 -5.238 1 93.88 116 TYR A N 1
ATOM 877 C CA . TYR A 1 116 ? 2.088 -24.188 -3.959 1 93.88 116 TYR A CA 1
ATOM 878 C C . TYR A 1 116 ? 0.613 -23.828 -4.047 1 93.88 116 TYR A C 1
ATOM 880 O O . TYR A 1 116 ? 0.256 -22.812 -4.656 1 93.88 116 TYR A O 1
ATOM 888 N N . THR A 1 117 ? -0.242 -24.562 -3.416 1 92.81 117 THR A N 1
ATOM 889 C CA . THR A 1 117 ? -1.676 -24.484 -3.672 1 92.81 117 THR A CA 1
ATOM 890 C C . THR A 1 117 ? -2.385 -23.75 -2.533 1 92.81 117 THR A C 1
ATOM 892 O O . THR A 1 117 ? -3.586 -23.484 -2.613 1 92.81 117 THR A O 1
ATOM 895 N N . HIS A 1 118 ? -1.707 -23.375 -1.506 1 88.31 118 HIS A N 1
ATOM 896 C CA . HIS A 1 118 ? -2.34 -22.875 -0.294 1 88.31 118 HIS A CA 1
ATOM 897 C C . HIS A 1 118 ? -3.27 -21.703 -0.604 1 88.31 118 HIS A C 1
ATOM 899 O O . HIS A 1 118 ? -4.395 -21.641 -0.102 1 88.31 118 HIS A O 1
ATOM 905 N N . SER A 1 119 ? -2.875 -20.812 -1.433 1 89.31 119 SER A N 1
ATOM 906 C CA . SER A 1 119 ? -3.65 -19.625 -1.72 1 89.31 119 SER A CA 1
ATOM 907 C C . SER A 1 119 ? -4.637 -19.859 -2.857 1 89.31 119 SER A C 1
ATOM 909 O O . SER A 1 119 ? -5.387 -18.953 -3.234 1 89.31 119 SER A O 1
ATOM 911 N N . LEU A 1 120 ? -4.676 -21.109 -3.346 1 93.44 120 LEU A N 1
ATOM 912 C CA . LEU A 1 120 ? -5.504 -21.391 -4.512 1 93.44 120 LEU A CA 1
ATOM 913 C C . LEU A 1 120 ? -6.586 -22.406 -4.172 1 93.44 120 LEU A C 1
ATOM 915 O O . LEU A 1 120 ? -7.074 -23.125 -5.055 1 93.44 120 LEU A O 1
ATOM 919 N N . ALA A 1 121 ? -6.855 -22.547 -2.922 1 90.44 121 ALA A N 1
ATOM 920 C CA . ALA A 1 121 ? -7.93 -23.453 -2.512 1 90.44 121 ALA A CA 1
ATOM 921 C C . ALA A 1 121 ? -9.242 -23.094 -3.217 1 90.44 121 ALA A C 1
ATOM 923 O O . ALA A 1 121 ? -9.523 -21.922 -3.463 1 90.44 121 ALA A O 1
ATOM 924 N N . LEU A 1 122 ? -9.992 -24.109 -3.51 1 93.12 122 LEU A N 1
ATOM 925 C CA . LEU A 1 122 ? -11.242 -23.906 -4.242 1 93.12 122 LEU A CA 1
ATOM 926 C C . LEU A 1 122 ? -12.383 -23.594 -3.287 1 93.12 122 LEU A C 1
ATOM 928 O O . LEU A 1 122 ? -13.344 -24.359 -3.184 1 93.12 122 LEU A O 1
ATOM 932 N N . ASN A 1 123 ? -12.273 -22.516 -2.658 1 86.56 123 ASN A N 1
ATOM 933 C CA . ASN A 1 123 ? -13.305 -22.031 -1.746 1 86.56 123 ASN A CA 1
ATOM 934 C C . ASN A 1 123 ? -13.477 -20.516 -1.845 1 86.56 123 ASN A C 1
ATOM 936 O O . ASN A 1 123 ? -12.672 -19.844 -2.492 1 86.56 123 ASN A O 1
ATOM 940 N N . GLY A 1 124 ? -14.492 -19.953 -1.256 1 79.62 124 GLY A N 1
ATOM 941 C CA . GLY A 1 124 ? -14.906 -18.578 -1.438 1 79.62 124 GLY A CA 1
ATOM 942 C C . GLY A 1 124 ? -14.023 -17.578 -0.708 1 79.62 124 GLY A C 1
ATOM 943 O O . GLY A 1 124 ? -14.195 -16.375 -0.839 1 79.62 124 GLY A O 1
ATOM 944 N N . SER A 1 125 ? -13.055 -18 0.026 1 76.5 125 SER A N 1
ATOM 945 C CA . SER A 1 125 ? -12.234 -17.094 0.819 1 76.5 125 SER A CA 1
ATOM 946 C C . SER A 1 125 ? -10.789 -17.094 0.341 1 76.5 125 SER A C 1
ATOM 948 O O . SER A 1 125 ? -9.953 -16.359 0.877 1 76.5 125 SER A O 1
ATOM 950 N N . SER A 1 126 ? -10.523 -17.859 -0.687 1 85.38 126 SER A N 1
ATOM 951 C CA . SER A 1 126 ? -9.141 -17.984 -1.141 1 85.38 126 SER A CA 1
ATOM 952 C C . SER A 1 126 ? -8.766 -16.844 -2.08 1 85.38 126 SER A C 1
ATOM 954 O O . SER A 1 126 ? -9.641 -16.125 -2.58 1 85.38 126 SER A O 1
ATOM 956 N N . GLU A 1 127 ? -7.48 -16.688 -2.328 1 87.75 127 GLU A N 1
ATOM 957 C CA . GLU A 1 127 ? -6.988 -15.688 -3.266 1 87.75 127 GLU A CA 1
ATOM 958 C C . GLU A 1 127 ? -7.406 -16.016 -4.695 1 87.75 127 GLU A C 1
ATOM 960 O O . GLU A 1 127 ? -7.398 -15.141 -5.566 1 87.75 127 GLU A O 1
ATOM 965 N N . PHE A 1 128 ? -7.758 -17.219 -4.914 1 91.69 128 PHE A N 1
ATOM 966 C CA . PHE A 1 128 ? -8.148 -17.609 -6.266 1 91.69 128 PHE A CA 1
ATOM 967 C C . PHE A 1 128 ? -9.438 -16.922 -6.684 1 91.69 128 PHE A C 1
ATOM 969 O O . PHE A 1 128 ? -9.656 -16.672 -7.871 1 91.69 128 PHE A O 1
ATOM 976 N N . VAL A 1 129 ? -10.289 -16.562 -5.672 1 89.81 129 VAL A N 1
ATOM 977 C CA . VAL A 1 129 ? -11.5 -15.797 -5.965 1 89.81 129 VAL A CA 1
ATOM 978 C C . VAL A 1 129 ? -11.117 -14.469 -6.613 1 89.81 129 VAL A C 1
ATOM 980 O O . VAL A 1 129 ? -11.672 -14.094 -7.648 1 89.81 129 VAL A O 1
ATOM 983 N N . SER A 1 130 ? -10.125 -13.82 -6 1 86 130 SER A N 1
ATOM 984 C CA . SER A 1 130 ? -9.68 -12.531 -6.531 1 86 130 SER A CA 1
ATOM 985 C C . SER A 1 130 ? -9.086 -12.688 -7.926 1 86 130 SER A C 1
ATOM 987 O O . SER A 1 130 ? -9.289 -11.836 -8.789 1 86 130 SER A O 1
ATOM 989 N N . GLU A 1 131 ? -8.383 -13.703 -8.141 1 90.75 131 GLU A N 1
ATOM 990 C CA . GLU A 1 131 ? -7.789 -13.945 -9.453 1 90.75 131 GLU A CA 1
ATOM 991 C C . GLU A 1 131 ? -8.859 -14.25 -10.5 1 90.75 131 GLU A C 1
ATOM 993 O O . GLU A 1 131 ? -8.758 -13.812 -11.648 1 90.75 131 GLU A O 1
ATOM 998 N N . THR A 1 132 ? -9.836 -14.969 -10.086 1 92.06 132 THR A N 1
ATOM 999 C CA . THR A 1 132 ? -10.953 -15.25 -10.977 1 92.06 132 THR A CA 1
ATOM 1000 C C . THR A 1 132 ? -11.672 -13.953 -11.359 1 92.06 132 THR A C 1
ATOM 1002 O O . THR A 1 132 ? -11.945 -13.711 -12.539 1 92.06 132 THR A O 1
ATOM 1005 N N . CYS A 1 133 ? -11.883 -13.133 -10.375 1 88.31 133 CYS A N 1
ATOM 1006 C CA . CYS A 1 133 ? -12.531 -11.852 -10.625 1 88.31 133 CYS A CA 1
ATOM 1007 C C . CYS A 1 133 ? -11.703 -11 -11.57 1 88.31 133 CYS A C 1
ATOM 1009 O O . CYS A 1 133 ? -12.242 -10.375 -12.484 1 88.31 133 CYS A O 1
ATOM 1011 N N . LYS A 1 134 ? -10.438 -10.969 -11.336 1 86.56 134 LYS A N 1
ATOM 1012 C CA . LYS A 1 134 ? -9.555 -10.195 -12.195 1 86.56 134 LYS A CA 1
ATOM 1013 C C . LYS A 1 134 ? -9.609 -10.688 -13.633 1 86.56 134 LYS A C 1
ATOM 1015 O O . LYS A 1 134 ? -9.617 -9.891 -14.57 1 86.56 134 LYS A O 1
ATOM 1020 N N . PHE A 1 135 ? -9.609 -11.953 -13.758 1 90.88 135 PHE A N 1
ATOM 1021 C CA . PHE A 1 135 ? -9.695 -12.555 -15.086 1 90.88 135 PHE A CA 1
ATOM 1022 C C . PHE A 1 135 ? -10.992 -12.148 -15.773 1 90.88 135 PHE A C 1
ATOM 1024 O O . PHE A 1 135 ? -10.984 -11.727 -16.938 1 90.88 135 PHE A O 1
ATOM 1031 N N . LEU A 1 136 ? -12.07 -12.258 -15.117 1 88.94 136 LEU A N 1
ATOM 1032 C CA . LEU A 1 136 ? -13.375 -11.906 -15.672 1 88.94 136 LEU A CA 1
ATOM 1033 C C . LEU A 1 136 ? -13.43 -10.43 -16.047 1 88.94 136 LEU A C 1
ATOM 1035 O O . LEU A 1 136 ? -13.945 -10.078 -17.109 1 88.94 136 LEU A O 1
ATOM 1039 N N . TYR A 1 137 ? -12.844 -9.672 -15.211 1 84.06 137 TYR A N 1
ATOM 1040 C CA . TYR A 1 137 ? -12.812 -8.234 -15.477 1 84.06 137 TYR A CA 1
ATOM 1041 C C . TYR A 1 137 ? -11.992 -7.934 -16.719 1 84.06 137 TYR A C 1
ATOM 1043 O O . TYR A 1 137 ? -12.438 -7.184 -17.594 1 84.06 137 TYR A O 1
ATOM 1051 N N . THR A 1 138 ? -10.852 -8.5 -16.75 1 84.31 138 THR A N 1
ATOM 1052 C CA . THR A 1 138 ? -9.922 -8.25 -17.844 1 84.31 138 THR A CA 1
ATOM 1053 C C . THR A 1 138 ? -10.578 -8.555 -19.188 1 84.31 138 THR A C 1
ATOM 1055 O O . THR A 1 138 ? -10.383 -7.816 -20.156 1 84.31 138 THR A O 1
ATOM 1058 N N . TYR A 1 139 ? -11.414 -9.508 -19.234 1 86.38 139 TYR A N 1
ATOM 1059 C CA . TYR A 1 139 ? -11.961 -9.945 -20.516 1 86.38 139 TYR A CA 1
ATOM 1060 C C . TYR A 1 139 ? -13.445 -9.602 -20.625 1 86.38 139 TYR A C 1
ATOM 1062 O O . TYR A 1 139 ? -14.125 -10.039 -21.547 1 86.38 139 TYR A O 1
ATOM 1070 N N . GLY A 1 140 ? -13.938 -8.859 -19.719 1 81.69 140 GLY A N 1
ATOM 1071 C CA . GLY A 1 140 ? -15.312 -8.391 -19.766 1 81.69 140 GLY A CA 1
ATOM 1072 C C . GLY A 1 140 ? -16.328 -9.508 -19.672 1 81.69 140 GLY A C 1
ATOM 1073 O O . GLY A 1 140 ? -17.375 -9.461 -20.328 1 81.69 140 GLY A O 1
ATOM 1074 N N . LEU A 1 141 ? -16.016 -10.539 -19 1 85.88 141 LEU A N 1
ATOM 1075 C CA . LEU A 1 141 ? -16.906 -11.68 -18.875 1 85.88 141 LEU A CA 1
ATOM 1076 C C . LEU A 1 141 ? -17.859 -11.5 -17.688 1 85.88 141 LEU A C 1
ATOM 1078 O O . LEU A 1 141 ? -17.438 -11.047 -16.625 1 85.88 141 LEU A O 1
ATOM 1082 N N . ASN A 1 142 ? -19.078 -11.844 -17.906 1 85 142 ASN A N 1
ATOM 1083 C CA . ASN A 1 142 ? -20.078 -11.688 -16.859 1 85 142 ASN A CA 1
ATOM 1084 C C . ASN A 1 142 ? -20.547 -13.039 -16.328 1 85 142 ASN A C 1
ATOM 1086 O O . ASN A 1 142 ? -21.547 -13.117 -15.609 1 85 142 ASN A O 1
ATOM 1090 N N . SER A 1 143 ? -19.906 -14.109 -16.75 1 89.38 143 SER A N 1
ATOM 1091 C CA . SER A 1 143 ? -20.188 -15.461 -16.281 1 89.38 143 SER A CA 1
ATOM 1092 C C . SER A 1 143 ? -18.922 -16.312 -16.281 1 89.38 143 SER A C 1
ATOM 1094 O O . SER A 1 143 ? -17.938 -15.984 -16.969 1 89.38 143 SER A O 1
ATOM 1096 N N . THR A 1 144 ? -19 -17.328 -15.5 1 93.81 144 THR A N 1
ATOM 1097 C CA . THR A 1 144 ? -17.859 -18.234 -15.422 1 93.81 144 THR A CA 1
ATOM 1098 C C . THR A 1 144 ? -18.109 -19.484 -16.25 1 93.81 144 THR A C 1
ATOM 1100 O O . THR A 1 144 ? -17.391 -20.484 -16.109 1 93.81 144 THR A O 1
ATOM 1103 N N . GLU A 1 145 ? -19.094 -19.5 -17.094 1 93.75 145 GLU A N 1
ATOM 1104 C CA . GLU A 1 145 ? -19.469 -20.688 -17.844 1 93.75 145 GLU A CA 1
ATOM 1105 C C . GLU A 1 145 ? -18.344 -21.141 -18.766 1 93.75 145 GLU A C 1
ATOM 1107 O O . GLU A 1 145 ? -18.094 -22.344 -18.906 1 93.75 145 GLU A O 1
ATOM 1112 N N . SER A 1 146 ? -17.672 -20.234 -19.438 1 92.56 146 SER A N 1
ATOM 1113 C CA . SER A 1 146 ? -16.562 -20.594 -20.328 1 92.56 146 SER A CA 1
ATOM 1114 C C . SER A 1 146 ? -15.43 -21.25 -19.562 1 92.56 146 SER A C 1
ATOM 1116 O O . SER A 1 146 ? -14.75 -22.141 -20.078 1 92.56 146 SER A O 1
ATOM 1118 N N . LEU A 1 147 ? -15.234 -20.812 -18.297 1 96 147 LEU A N 1
ATOM 1119 C CA . LEU A 1 147 ? -14.234 -21.438 -17.453 1 96 147 LEU A CA 1
ATOM 1120 C C . LEU A 1 147 ? -14.695 -22.812 -16.984 1 96 147 LEU A C 1
ATOM 1122 O O . LEU A 1 147 ? -13.93 -23.781 -17.031 1 96 147 LEU A O 1
ATOM 1126 N N . ALA A 1 148 ? -15.938 -22.922 -16.641 1 96.94 148 ALA A N 1
ATOM 1127 C CA . ALA A 1 148 ? -16.484 -24.172 -16.125 1 96.94 148 ALA A CA 1
ATOM 1128 C C . ALA A 1 148 ? -16.484 -25.25 -17.203 1 96.94 148 ALA A C 1
ATOM 1130 O O . ALA A 1 148 ? -16.078 -26.391 -16.953 1 96.94 148 ALA A O 1
ATOM 1131 N N . SER A 1 149 ? -16.891 -24.906 -18.359 1 95.75 149 SER A N 1
ATOM 1132 C CA . SER A 1 149 ? -17.062 -25.875 -19.438 1 95.75 149 SER A CA 1
ATOM 1133 C C . SER A 1 149 ? -15.703 -26.359 -19.953 1 95.75 149 SER A C 1
ATOM 1135 O O . SER A 1 149 ? -15.625 -27.344 -20.688 1 95.75 149 SER A O 1
ATOM 1137 N N . THR A 1 150 ? -14.648 -25.688 -19.578 1 95.19 150 THR A N 1
ATOM 1138 C CA . THR A 1 150 ? -13.32 -26.047 -20.078 1 95.19 150 THR A CA 1
ATOM 1139 C C . THR A 1 150 ? -12.414 -26.484 -18.922 1 95.19 150 THR A C 1
ATOM 1141 O O . THR A 1 150 ? -11.188 -26.469 -19.062 1 95.19 150 THR A O 1
ATOM 1144 N N . ALA A 1 151 ? -12.945 -26.781 -17.797 1 96.38 151 ALA A N 1
ATOM 1145 C CA . ALA A 1 151 ? -12.211 -27.375 -16.672 1 96.38 151 ALA A CA 1
ATOM 1146 C C . ALA A 1 151 ? -12.273 -28.891 -16.719 1 96.38 151 ALA A C 1
ATOM 1148 O O . ALA A 1 151 ? -13.344 -29.484 -16.875 1 96.38 151 ALA A O 1
ATOM 1149 N N . SER A 1 152 ? -11.148 -29.5 -16.547 1 94.62 152 SER A N 1
ATOM 1150 C CA . SER A 1 152 ? -11.094 -30.953 -16.672 1 94.62 152 SER A CA 1
ATOM 1151 C C . SER A 1 152 ? -11.375 -31.625 -15.336 1 94.62 152 SER A C 1
ATOM 1153 O O . SER A 1 152 ? -11.828 -32.781 -15.297 1 94.62 152 SER A O 1
ATOM 1155 N N . SER A 1 153 ? -11.016 -31 -14.242 1 93.81 153 SER A N 1
ATOM 1156 C CA . SER A 1 153 ? -11.312 -31.516 -12.906 1 93.81 153 SER A CA 1
ATOM 1157 C C . SER A 1 153 ? -12.742 -31.172 -12.492 1 93.81 153 SER A C 1
ATOM 1159 O O . SER A 1 153 ? -13.172 -30.031 -12.625 1 93.81 153 SER A O 1
ATOM 1161 N N . THR A 1 154 ? -13.422 -32.188 -11.969 1 94.81 154 THR A N 1
ATOM 1162 C CA . THR A 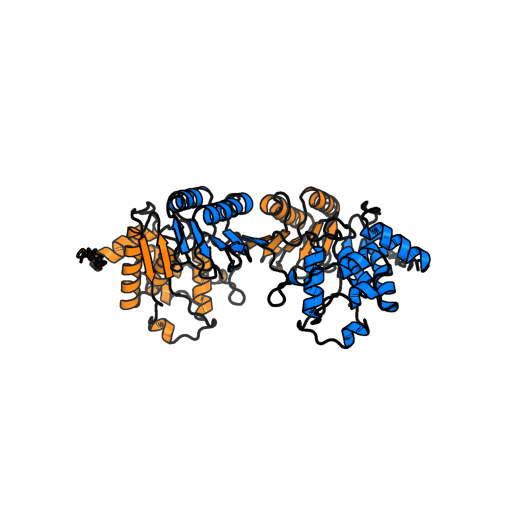1 154 ? -14.797 -31.953 -11.516 1 94.81 154 THR A CA 1
ATOM 1163 C C . THR A 1 154 ? -14.844 -30.891 -10.43 1 94.81 154 THR A C 1
ATOM 1165 O O . THR A 1 154 ? -15.75 -30.047 -10.414 1 94.81 154 THR A O 1
ATOM 1168 N N . ASP A 1 155 ? -13.938 -30.906 -9.57 1 95.12 155 ASP A N 1
ATOM 1169 C CA . ASP A 1 155 ? -13.922 -29.938 -8.477 1 95.12 155 ASP A CA 1
ATOM 1170 C C . ASP A 1 155 ? -13.672 -28.531 -9 1 95.12 155 ASP A C 1
ATOM 1172 O O . ASP A 1 155 ? -14.289 -27.578 -8.523 1 95.12 155 ASP A O 1
ATOM 1176 N N . LEU A 1 156 ? -12.812 -28.406 -9.93 1 97 156 LEU A N 1
ATOM 1177 C CA . LEU A 1 156 ? -12.547 -27.094 -10.531 1 97 156 LEU A CA 1
ATOM 1178 C C . LEU A 1 156 ? -13.758 -26.609 -11.328 1 97 156 LEU A C 1
ATOM 1180 O O . LEU A 1 156 ? -14.117 -25.438 -11.258 1 97 156 LEU A O 1
ATOM 1184 N N . MET A 1 157 ? -14.344 -27.516 -12.062 1 96.94 157 MET A N 1
ATOM 1185 C CA . MET A 1 157 ? -15.57 -27.219 -12.781 1 96.94 157 MET A CA 1
ATOM 1186 C C . MET A 1 157 ? -16.641 -26.703 -11.828 1 96.94 157 MET A C 1
ATOM 1188 O O . MET A 1 157 ? -17.281 -25.672 -12.094 1 96.94 157 MET A O 1
ATOM 1192 N N . ASN A 1 158 ? -16.812 -27.391 -10.758 1 96.38 158 ASN A N 1
ATOM 1193 C CA . ASN A 1 158 ? -17.828 -27 -9.781 1 96.38 158 ASN A CA 1
ATOM 1194 C C . ASN A 1 158 ? -17.5 -25.656 -9.133 1 96.38 158 ASN A C 1
ATOM 1196 O O . ASN A 1 158 ? -18.406 -24.859 -8.867 1 96.38 158 ASN A O 1
ATOM 1200 N N . TYR A 1 159 ? -16.25 -25.469 -8.875 1 96.5 159 TYR A N 1
ATOM 1201 C CA . TYR A 1 159 ? -15.844 -24.172 -8.352 1 96.5 159 TYR A CA 1
ATOM 1202 C C . TYR A 1 159 ? -16.328 -23.047 -9.25 1 96.5 159 TYR A C 1
ATOM 1204 O O . TYR A 1 159 ? -16.922 -22.062 -8.773 1 96.5 159 TYR A O 1
ATOM 1212 N N . TYR A 1 160 ? -16.109 -23.141 -10.547 1 96.38 160 TYR A N 1
ATOM 1213 C CA . TYR A 1 160 ? -16.516 -22.109 -11.484 1 96.38 160 TYR A CA 1
ATOM 1214 C C . TYR A 1 160 ? -18.031 -22 -11.578 1 96.38 160 TYR A C 1
ATOM 1216 O O . TYR A 1 160 ? -18.594 -20.906 -11.648 1 96.38 160 TYR A O 1
ATOM 1224 N N . ARG A 1 161 ? -18.719 -23.109 -11.562 1 96.12 161 ARG A N 1
ATOM 1225 C CA . ARG A 1 161 ? -20.172 -23.125 -11.688 1 96.12 161 ARG A CA 1
ATOM 1226 C C . ARG A 1 161 ? -20.828 -22.469 -10.484 1 96.12 161 ARG A C 1
ATOM 1228 O O . ARG A 1 161 ? -21.844 -21.781 -10.617 1 96.12 161 ARG A O 1
ATOM 1235 N N . ASP A 1 162 ? -20.234 -22.672 -9.367 1 94.25 162 ASP A N 1
ATOM 1236 C CA . ASP A 1 162 ? -20.812 -22.172 -8.125 1 94.25 162 ASP A CA 1
ATOM 1237 C C . ASP A 1 162 ? -20.25 -20.797 -7.777 1 94.25 162 ASP A C 1
ATOM 1239 O O . ASP A 1 162 ? -20.547 -20.25 -6.711 1 94.25 162 ASP A O 1
ATOM 1243 N N . PHE A 1 163 ? -19.422 -20.297 -8.633 1 92.94 163 PHE A N 1
ATOM 1244 C CA . PHE A 1 163 ? -18.766 -19.031 -8.359 1 92.94 163 PHE A CA 1
ATOM 1245 C C . PHE A 1 163 ? -19.797 -17.891 -8.273 1 92.94 163 PHE A C 1
ATOM 1247 O O . PHE A 1 163 ? -20.594 -17.719 -9.188 1 92.94 163 PHE A O 1
ATOM 1254 N N . ASN A 1 164 ? -19.812 -17.25 -7.18 1 85.38 164 ASN A N 1
ATOM 1255 C CA . ASN A 1 164 ? -20.688 -16.094 -7 1 85.38 164 ASN A CA 1
ATOM 1256 C C . ASN A 1 164 ? -20.078 -14.836 -7.621 1 85.38 164 ASN A C 1
ATOM 1258 O O . ASN A 1 164 ? -19.281 -14.148 -6.984 1 85.38 164 ASN A O 1
ATOM 1262 N N . ILE A 1 165 ? -20.516 -14.461 -8.688 1 83.88 165 ILE A N 1
ATOM 1263 C CA . ILE A 1 165 ? -19.953 -13.383 -9.484 1 83.88 165 ILE A CA 1
ATOM 1264 C C . ILE A 1 165 ? -20.141 -12.055 -8.75 1 83.88 165 ILE A C 1
ATOM 1266 O O . ILE A 1 165 ? -19.453 -11.07 -9.047 1 83.88 165 ILE A O 1
ATOM 1270 N N . SER A 1 166 ? -21.094 -11.984 -7.863 1 75.62 166 SER A N 1
ATOM 1271 C CA . SER A 1 166 ? -21.328 -10.758 -7.105 1 75.62 166 SER A CA 1
ATOM 1272 C C . SER A 1 166 ? -20.141 -10.414 -6.227 1 75.62 166 SER A C 1
ATOM 1274 O O . SER A 1 166 ? -20 -9.281 -5.762 1 75.62 166 SER A O 1
ATOM 1276 N N . LEU A 1 167 ? -19.297 -11.438 -5.996 1 75.19 167 LEU A N 1
ATOM 1277 C CA . LEU A 1 167 ? -18.047 -11.188 -5.262 1 75.19 167 LEU A CA 1
ATOM 1278 C C . LEU A 1 167 ? -17.125 -10.273 -6.055 1 75.19 167 LEU A C 1
ATOM 1280 O O . LEU A 1 167 ? -16.203 -9.688 -5.492 1 75.19 167 LEU A O 1
ATOM 1284 N N . CYS A 1 168 ? -17.203 -10.328 -7.371 1 75.69 168 CYS A N 1
ATOM 1285 C CA . CYS A 1 168 ? -16.328 -9.547 -8.25 1 75.69 168 CYS A CA 1
ATOM 1286 C C . CYS A 1 168 ? -16.844 -8.117 -8.375 1 75.69 168 CYS A C 1
ATOM 1288 O O . CYS A 1 168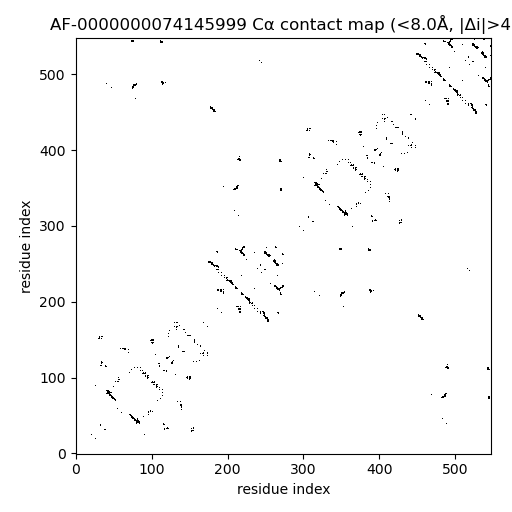 ? -18.016 -7.891 -8.68 1 75.69 168 CYS A O 1
ATOM 1290 N N . ASP A 1 169 ? -16.891 -7.309 -7.34 1 57.53 169 ASP A N 1
ATOM 1291 C CA . ASP A 1 169 ? -17.422 -5.965 -7.516 1 57.53 169 ASP A CA 1
ATOM 1292 C C . ASP A 1 169 ? -17.281 -5.5 -8.961 1 57.53 169 ASP A C 1
ATOM 1294 O O . ASP A 1 169 ? -16.172 -5.266 -9.438 1 57.53 169 ASP A O 1
ATOM 1298 N N . VAL A 1 170 ? -18.109 -5.879 -9.836 1 47.41 170 VAL A N 1
ATOM 1299 C CA . VAL A 1 170 ? -18.031 -5.578 -11.266 1 47.41 170 VAL A CA 1
ATOM 1300 C C . VAL A 1 170 ? -17.297 -4.258 -11.469 1 47.41 170 VAL A C 1
ATOM 1302 O O . VAL A 1 170 ? -16.766 -3.99 -12.555 1 47.41 170 VAL A O 1
ATOM 1305 N N . ASN A 1 171 ? -17.641 -3.246 -10.852 1 44.25 171 ASN A N 1
ATOM 1306 C CA . ASN A 1 171 ? -17.031 -1.947 -11.117 1 44.25 171 ASN A CA 1
ATOM 1307 C C . ASN A 1 171 ? -15.656 -1.833 -10.461 1 44.25 171 ASN A C 1
ATOM 1309 O O . ASN A 1 171 ? -14.875 -0.943 -10.805 1 44.25 171 ASN A O 1
ATOM 1313 N N . HIS A 1 172 ? -15.297 -2.492 -9.352 1 46.69 172 HIS A N 1
ATOM 1314 C CA . HIS A 1 172 ? -13.992 -2.43 -8.711 1 46.69 172 HIS A CA 1
ATOM 1315 C C . HIS A 1 172 ? -13.609 -3.779 -8.109 1 46.69 172 HIS A C 1
ATOM 1317 O O . HIS A 1 172 ? -13.938 -4.07 -6.961 1 46.69 172 HIS A O 1
ATOM 1323 N N . PRO A 1 173 ? -13.531 -4.973 -8.93 1 40.69 173 PRO A N 1
ATOM 1324 C CA . PRO A 1 173 ? -13.43 -6.34 -8.414 1 40.69 173 PRO A CA 1
ATOM 1325 C C . PRO A 1 173 ? -12.672 -6.422 -7.094 1 40.69 173 PRO A C 1
ATOM 1327 O O . PRO A 1 173 ? -13.023 -7.223 -6.223 1 40.69 173 PRO A O 1
ATOM 1330 N N . THR A 1 174 ? -11.422 -6.445 -7.086 1 43.75 174 THR A N 1
ATOM 1331 C CA . THR A 1 174 ? -10.547 -7.094 -6.121 1 43.75 174 THR A CA 1
ATOM 1332 C C . THR A 1 174 ? -10.836 -6.598 -4.707 1 43.75 174 THR A C 1
ATOM 1334 O O . THR A 1 174 ? -10.062 -6.859 -3.783 1 43.75 174 THR A O 1
ATOM 1337 N N . LYS A 1 175 ? -11.789 -5.598 -4.438 1 44.72 175 LYS A N 1
ATOM 1338 C CA . LYS A 1 175 ? -11.516 -4.816 -3.236 1 44.72 175 LYS A CA 1
ATOM 1339 C C . LYS A 1 175 ? -12.031 -5.523 -1.987 1 44.72 175 LYS A C 1
ATOM 1341 O O . LYS A 1 175 ? -13.188 -5.352 -1.607 1 44.72 175 LYS A O 1
ATOM 1346 N N . ARG A 1 176 ? -11.969 -7.02 -1.858 1 48.19 176 ARG A N 1
ATOM 1347 C CA . ARG A 1 176 ? -12.133 -7.309 -0.438 1 48.19 176 ARG A CA 1
ATOM 1348 C C . ARG A 1 176 ? -11.359 -6.312 0.419 1 48.19 176 ARG A C 1
ATOM 1350 O O . ARG A 1 176 ? -10.414 -5.676 -0.055 1 48.19 176 ARG A O 1
ATOM 1357 N N . SER A 1 177 ? -12.039 -6.133 1.521 1 54.41 177 SER A N 1
ATOM 1358 C CA . SER A 1 177 ? -11.336 -5.27 2.465 1 54.41 177 SER A CA 1
ATOM 1359 C C . SER A 1 177 ? -9.867 -5.664 2.588 1 54.41 177 SER A C 1
ATOM 1361 O O . SER A 1 177 ? -9.547 -6.844 2.732 1 54.41 177 SER A O 1
ATOM 1363 N N . SER A 1 178 ? -9.109 -4.961 2.004 1 71 178 SER A N 1
ATOM 1364 C CA . SER A 1 178 ? -7.676 -5.199 2.17 1 71 178 SER A CA 1
ATOM 1365 C C . SER A 1 178 ? -7.02 -4.074 2.963 1 71 178 SER A C 1
ATOM 1367 O O . SER A 1 178 ? -7.512 -2.943 2.977 1 71 178 SER A O 1
ATOM 1369 N N . ARG A 1 179 ? -6.156 -4.559 3.787 1 78 179 ARG A N 1
ATOM 1370 C CA . ARG A 1 179 ? -5.395 -3.615 4.598 1 78 179 ARG A CA 1
ATOM 1371 C C . ARG A 1 179 ? -4.02 -3.355 3.994 1 78 179 ARG A C 1
ATOM 1373 O O . ARG A 1 179 ? -3.371 -4.277 3.496 1 78 179 ARG A O 1
ATOM 1380 N N . GLY A 1 180 ? -3.705 -2.115 3.99 1 86.81 180 GLY A N 1
ATOM 1381 C CA . GLY A 1 180 ? -2.365 -1.688 3.617 1 86.81 180 GLY A CA 1
ATOM 1382 C C . GLY A 1 180 ? -1.682 -0.862 4.691 1 86.81 180 GLY A C 1
ATOM 1383 O O . GLY A 1 180 ? -2.32 -0.042 5.352 1 86.81 180 GLY A O 1
ATOM 1384 N N . CYS A 1 181 ? -0.424 -1.162 4.945 1 88.88 181 CYS A N 1
ATOM 1385 C CA . CYS A 1 181 ? 0.405 -0.387 5.863 1 88.88 181 CYS A CA 1
ATOM 1386 C C . CYS A 1 181 ? 1.513 0.343 5.113 1 88.88 181 CYS A C 1
ATOM 1388 O O . CYS A 1 181 ? 1.982 -0.13 4.074 1 88.88 181 CYS A O 1
ATOM 1390 N N . ASP A 1 182 ? 1.799 1.512 5.578 1 87.88 182 ASP A N 1
ATOM 1391 C CA . ASP A 1 182 ? 2.869 2.285 4.957 1 87.88 182 ASP A CA 1
ATOM 1392 C C . ASP A 1 182 ? 3.697 3.02 6.008 1 87.88 182 ASP A C 1
ATOM 1394 O O . ASP A 1 182 ? 3.213 3.293 7.109 1 87.88 182 ASP A O 1
ATOM 1398 N N . ASP A 1 183 ? 4.953 3.338 5.66 1 84.56 183 ASP A N 1
ATOM 1399 C CA . ASP A 1 183 ? 5.832 4.059 6.578 1 84.56 183 ASP A CA 1
ATOM 1400 C C . ASP A 1 183 ? 5.66 5.57 6.43 1 84.56 183 ASP A C 1
ATOM 1402 O O . ASP A 1 183 ? 6.172 6.34 7.242 1 84.56 183 ASP A O 1
ATOM 1406 N N . HIS A 1 184 ? 4.918 5.977 5.453 1 82.81 184 HIS A N 1
ATOM 1407 C CA . HIS A 1 184 ? 4.648 7.402 5.289 1 82.81 184 HIS A CA 1
ATOM 1408 C C . HIS A 1 184 ? 3.457 7.836 6.137 1 82.81 184 HIS A C 1
ATOM 1410 O O . HIS A 1 184 ? 2.525 7.059 6.355 1 82.81 184 HIS A O 1
ATOM 1416 N N . HIS A 1 185 ? 3.568 9.094 6.547 1 89.31 185 HIS A N 1
ATOM 1417 C CA . HIS A 1 185 ? 2.512 9.664 7.371 1 89.31 185 HIS A CA 1
ATOM 1418 C C . HIS A 1 185 ? 2.242 8.805 8.602 1 89.31 185 HIS A C 1
ATOM 1420 O O . HIS A 1 185 ? 1.093 8.453 8.875 1 89.31 185 HIS A O 1
ATOM 1426 N N . SER A 1 186 ? 3.303 8.5 9.203 1 91.06 186 SER A N 1
ATOM 1427 C CA . SER A 1 186 ? 3.289 7.504 10.266 1 91.06 186 SER A CA 1
ATOM 1428 C C . SER A 1 186 ? 2.799 8.102 11.578 1 91.06 186 SER A C 1
ATOM 1430 O O . SER A 1 186 ? 3.141 9.234 11.922 1 91.06 186 SER A O 1
ATOM 1432 N N . THR A 1 187 ? 2.02 7.402 12.195 1 95.12 187 THR A N 1
ATOM 1433 C CA . THR A 1 187 ? 1.6 7.652 13.57 1 95.12 187 THR A CA 1
ATOM 1434 C C . THR A 1 187 ? 2.025 6.508 14.484 1 95.12 187 THR A C 1
ATOM 1436 O O . THR A 1 187 ? 2.797 5.637 14.078 1 95.12 187 THR A O 1
ATOM 1439 N N . ASN A 1 188 ? 1.63 6.613 15.758 1 93.62 188 ASN A N 1
ATOM 1440 C CA . ASN A 1 188 ? 2.076 5.598 16.703 1 93.62 188 ASN A CA 1
ATOM 1441 C C . ASN A 1 188 ? 0.95 5.168 17.641 1 93.62 188 ASN A C 1
ATOM 1443 O O . ASN A 1 188 ? -0.108 5.801 17.672 1 93.62 188 ASN A O 1
ATOM 1447 N N . TYR A 1 189 ? 1.25 4.062 18.375 1 94.81 189 TYR A N 1
ATOM 1448 C CA . TYR A 1 189 ? 0.249 3.43 19.234 1 94.81 189 TYR A CA 1
ATOM 1449 C C . TYR A 1 189 ? -0.249 4.398 20.297 1 94.81 189 TYR A C 1
ATOM 1451 O O . TYR A 1 189 ? -1.454 4.492 20.547 1 94.81 189 TYR A O 1
ATOM 1459 N N . THR A 1 190 ? 0.629 5.18 20.906 1 94.06 190 THR A N 1
ATOM 1460 C CA . THR A 1 190 ? 0.282 6.082 21.984 1 94.06 190 THR A CA 1
ATOM 1461 C C . THR A 1 190 ? -0.675 7.168 21.516 1 94.06 190 THR A C 1
ATOM 1463 O O . THR A 1 190 ? -1.678 7.457 22.172 1 94.06 190 THR A O 1
ATOM 1466 N N . SER A 1 191 ? -0.352 7.762 20.422 1 95.56 191 SER A N 1
ATOM 1467 C CA . SER A 1 191 ? -1.209 8.812 19.875 1 95.56 191 SER A CA 1
ATOM 1468 C C . SER A 1 191 ? -2.574 8.258 19.469 1 95.56 191 SER A C 1
ATOM 1470 O O . SER A 1 191 ? -3.598 8.914 19.672 1 95.56 191 SER A O 1
ATOM 1472 N N . CYS A 1 192 ? -2.605 7.109 18.906 1 97.56 192 CYS A N 1
ATOM 1473 C CA . CYS A 1 192 ? -3.873 6.531 18.469 1 97.56 192 CYS A CA 1
ATOM 1474 C C . CYS A 1 192 ? -4.719 6.113 19.672 1 97.56 192 CYS A C 1
ATOM 1476 O O . CYS A 1 192 ? -5.945 6.082 19.594 1 97.56 192 CYS A O 1
ATOM 1478 N N . ASP A 1 193 ? -4.02 5.82 20.781 1 96.31 193 ASP A N 1
ATOM 1479 C CA . ASP A 1 193 ? -4.766 5.59 22.016 1 96.31 193 ASP A CA 1
ATOM 1480 C C . ASP A 1 193 ? -5.492 6.859 22.469 1 96.31 193 ASP A C 1
ATOM 1482 O O . ASP A 1 193 ? -6.625 6.797 22.938 1 96.31 193 ASP A O 1
ATOM 1486 N N . VAL A 1 194 ? -4.863 8.016 22.359 1 95.06 194 VAL A N 1
ATOM 1487 C CA . VAL A 1 194 ? -5.504 9.297 22.656 1 95.06 194 VAL A CA 1
ATOM 1488 C C . VAL A 1 194 ? -6.727 9.484 21.766 1 95.06 194 VAL A C 1
ATOM 1490 O O . VAL A 1 194 ? -7.801 9.859 22.234 1 95.06 194 VAL A O 1
ATOM 1493 N N . LEU A 1 195 ? -6.586 9.227 20.484 1 97.62 195 LEU A N 1
ATOM 1494 C CA . LEU A 1 195 ? -7.703 9.312 19.547 1 97.62 195 LEU A CA 1
ATOM 1495 C C . LEU A 1 195 ? -8.836 8.383 19.969 1 97.62 195 LEU A C 1
ATOM 1497 O O . LEU A 1 195 ? -10 8.789 20 1 97.62 195 LEU A O 1
ATOM 1501 N N . ASN A 1 196 ? -8.492 7.168 20.297 1 96.88 196 ASN A N 1
ATOM 1502 C CA . ASN A 1 196 ? -9.484 6.18 20.703 1 96.88 196 ASN A CA 1
ATOM 1503 C C . ASN A 1 196 ? -10.273 6.629 21.922 1 96.88 196 ASN A C 1
ATOM 1505 O O . ASN A 1 196 ? -11.477 6.383 22.031 1 96.88 196 ASN A O 1
ATOM 1509 N N . GLN A 1 197 ? -9.586 7.211 22.844 1 95.19 197 GLN A N 1
ATOM 1510 C CA . GLN A 1 197 ? -10.258 7.727 24.031 1 95.19 197 GLN A CA 1
ATOM 1511 C C . GLN A 1 197 ? -11.273 8.805 23.672 1 95.19 197 GLN A C 1
ATOM 1513 O O . GLN A 1 197 ? -12.383 8.82 24.219 1 95.19 197 GLN A O 1
ATOM 1518 N N . GLY A 1 198 ? -10.938 9.648 22.75 1 95.56 198 GLY A N 1
ATOM 1519 C CA . GLY A 1 198 ? -11.867 10.672 22.297 1 95.56 198 GLY A CA 1
ATOM 1520 C C . GLY A 1 198 ? -13.086 10.094 21.594 1 95.56 198 GLY A C 1
ATOM 1521 O O . GLY A 1 198 ? -14.203 10.562 21.812 1 95.56 198 GLY A O 1
ATOM 1522 N N . ILE A 1 199 ? -12.875 9.062 20.812 1 96.75 199 ILE A N 1
ATOM 1523 C CA . ILE A 1 199 ? -13.906 8.453 19.984 1 96.75 199 ILE A CA 1
ATOM 1524 C C . ILE A 1 199 ? -14.875 7.664 20.859 1 96.75 199 ILE A C 1
ATOM 1526 O O . ILE A 1 199 ? -16.062 7.535 20.516 1 96.75 199 ILE A O 1
ATOM 1530 N N . SER A 1 200 ? -14.391 7.125 21.953 1 93.94 200 SER A N 1
ATOM 1531 C CA . SER A 1 200 ? -15.117 6.145 22.75 1 93.94 200 SER A CA 1
ATOM 1532 C C . SER A 1 200 ? -16.516 6.637 23.094 1 93.94 200 SER A C 1
ATOM 1534 O O . SER A 1 200 ? -17.484 5.859 23.078 1 93.94 200 SER A O 1
ATOM 1536 N N . ASP A 1 201 ? -16.766 7.883 23.312 1 91 201 ASP A N 1
ATOM 1537 C CA . ASP A 1 201 ? -18.078 8.352 23.75 1 91 201 ASP A CA 1
ATOM 1538 C C . ASP A 1 201 ? -18.672 9.297 22.703 1 91 201 ASP A C 1
ATOM 1540 O O . ASP A 1 201 ? -19.625 10.031 23 1 91 201 ASP A O 1
ATOM 1544 N N . TYR A 1 202 ? -18.188 9.234 21.531 1 93.94 202 TYR A N 1
ATOM 1545 C CA . TYR A 1 202 ? -18.625 10.203 20.531 1 93.94 202 TYR A CA 1
ATOM 1546 C C . TYR A 1 202 ? -19.969 9.812 19.953 1 93.94 202 TYR A C 1
ATOM 1548 O O . TYR A 1 202 ? -20.766 10.672 19.562 1 93.94 202 TYR A O 1
ATOM 1556 N N . GLY A 1 203 ? -20.281 8.516 19.953 1 95.38 203 GLY A N 1
ATOM 1557 C CA . GLY A 1 203 ? -21.547 8.047 19.422 1 95.38 203 GLY A CA 1
ATOM 1558 C C . GLY A 1 203 ? -21.547 7.875 17.922 1 95.38 203 GLY A C 1
ATOM 1559 O O . GLY A 1 203 ? -20.703 7.148 17.375 1 95.38 203 GLY A O 1
ATOM 1560 N N . ILE A 1 204 ? -22.469 8.547 17.266 1 96.88 204 ILE A N 1
ATOM 1561 C CA . ILE A 1 204 ? -22.609 8.406 15.812 1 96.88 204 ILE A CA 1
ATOM 1562 C C . ILE A 1 204 ? -21.844 9.523 15.117 1 96.88 204 ILE A C 1
ATOM 1564 O O . ILE A 1 204 ? -22.047 10.703 15.406 1 96.88 204 ILE A O 1
ATOM 1568 N N . PHE A 1 205 ? -20.953 9.172 14.188 1 96.62 205 PHE A N 1
ATOM 1569 C CA . PHE A 1 205 ? -20.172 10.141 13.438 1 96.62 205 PHE A CA 1
ATOM 1570 C C . PHE A 1 205 ? -21.031 10.867 12.414 1 96.62 205 PHE A C 1
ATOM 1572 O O . PHE A 1 205 ? -21.906 10.258 11.789 1 96.62 205 PHE A O 1
ATOM 1579 N N . PRO A 1 206 ? -20.766 12.133 12.297 1 95.31 206 PRO A N 1
ATOM 1580 C CA . PRO A 1 206 ? -21.5 12.898 11.281 1 95.31 206 PRO A CA 1
ATOM 1581 C C . PRO A 1 206 ? -21.031 12.594 9.867 1 95.31 206 PRO A C 1
ATOM 1583 O O . PRO A 1 206 ? -20.031 11.883 9.672 1 95.31 206 PRO A O 1
ATOM 1586 N N . LEU A 1 207 ? -21.828 13.094 8.883 1 94.44 207 LEU A N 1
ATOM 1587 C CA . LEU A 1 207 ? -21.438 12.914 7.488 1 94.44 207 LEU A CA 1
ATOM 1588 C C . LEU A 1 207 ? -20.234 13.773 7.137 1 94.44 207 LEU A C 1
ATOM 1590 O O . LEU A 1 207 ? -19.531 13.5 6.16 1 94.44 207 LEU A O 1
ATOM 1594 N N . SER A 1 208 ? -20.094 14.867 7.855 1 93 208 SER A N 1
ATOM 1595 C CA . SER A 1 208 ? -18.953 15.773 7.781 1 93 208 SER A CA 1
ATOM 1596 C C . SER A 1 208 ? -18.609 16.359 9.148 1 93 208 SER A C 1
ATOM 1598 O O . SER A 1 208 ? -19.516 16.641 9.945 1 93 208 SER A O 1
ATOM 1600 N N . PRO A 1 209 ? -17.344 16.531 9.484 1 95.5 209 PRO A N 1
ATOM 1601 C CA . PRO A 1 209 ? -16.172 16.188 8.672 1 95.5 209 PRO A CA 1
ATOM 1602 C C . PRO A 1 209 ? -15.93 14.672 8.617 1 95.5 209 PRO A C 1
ATOM 1604 O O . PRO A 1 209 ? -16.562 13.914 9.344 1 95.5 209 PRO A O 1
ATOM 1607 N N . ARG A 1 210 ? -15.07 14.273 7.699 1 94.81 210 ARG A N 1
ATOM 1608 C CA . ARG A 1 210 ? -14.719 12.867 7.555 1 94.81 210 ARG A CA 1
ATOM 1609 C C . ARG A 1 210 ? -13.305 12.602 8.062 1 94.81 210 ARG A C 1
ATOM 1611 O O . ARG A 1 210 ? -12.594 11.758 7.512 1 94.81 210 ARG A O 1
ATOM 1618 N N . SER A 1 211 ? -12.875 13.367 8.938 1 97.25 211 SER A N 1
ATOM 1619 C CA . SER A 1 211 ? -11.57 13.211 9.578 1 97.25 211 SER A CA 1
ATOM 1620 C C . SER A 1 211 ? -11.625 13.617 11.047 1 97.25 211 SER A C 1
ATOM 1622 O O . SER A 1 211 ? -12.172 14.672 11.383 1 97.25 211 SER A O 1
ATOM 1624 N N . PHE A 1 212 ? -11.156 12.781 11.906 1 97.94 212 PHE A N 1
ATOM 1625 C CA . PHE A 1 212 ? -11.094 13 13.344 1 97.94 212 PHE A CA 1
ATOM 1626 C C . PHE A 1 212 ? -9.703 12.68 13.875 1 97.94 212 PHE A C 1
ATOM 1628 O O . PHE A 1 212 ? -9.094 11.688 13.477 1 97.94 212 PHE A O 1
ATOM 1635 N N . CYS A 1 213 ? -9.227 13.57 14.742 1 97.56 213 CYS A N 1
ATOM 1636 C CA . CYS A 1 213 ? -7.855 13.391 15.211 1 97.56 213 CYS A CA 1
ATOM 1637 C C . CYS A 1 213 ? -7.789 13.461 16.734 1 97.56 213 CYS A C 1
ATOM 1639 O O . CYS A 1 213 ? -8.641 14.094 17.375 1 97.56 213 CYS A O 1
ATOM 1641 N N . GLY A 1 214 ? -6.93 12.828 17.312 1 97 214 GLY A N 1
ATOM 1642 C CA . GLY A 1 214 ? -6.426 12.852 18.672 1 97 214 GLY A CA 1
ATOM 1643 C C . GLY A 1 214 ? -4.949 12.516 18.766 1 97 214 GLY A C 1
ATOM 1644 O O . GLY A 1 214 ? -4.488 11.539 18.172 1 97 214 GLY A O 1
ATOM 1645 N N . GLY A 1 215 ? -4.234 13.336 19.578 1 94.75 215 GLY A N 1
ATOM 1646 C CA . GLY A 1 215 ? -2.795 13.164 19.453 1 94.75 215 GLY A CA 1
ATOM 1647 C C . GLY A 1 215 ? -2.305 13.32 18.031 1 94.75 215 GLY A C 1
ATOM 1648 O O . GLY A 1 215 ? -2.904 14.047 17.234 1 94.75 215 GLY A O 1
ATOM 1649 N N . ASP A 1 216 ? -1.199 12.695 17.766 1 94.62 216 ASP A N 1
ATOM 1650 C CA . ASP A 1 216 ? -0.647 12.656 16.422 1 94.62 216 ASP A CA 1
ATOM 1651 C C . ASP A 1 216 ? -1.23 11.492 15.617 1 94.62 216 ASP A C 1
ATOM 1653 O O . ASP A 1 216 ? -0.494 10.742 14.977 1 94.62 216 ASP A O 1
ATOM 1657 N N . CYS A 1 217 ? -2.502 11.328 15.773 1 97.38 217 CYS A N 1
ATOM 1658 C CA . CYS A 1 217 ? -3.213 10.242 15.109 1 97.38 217 CYS A CA 1
ATOM 1659 C C . CYS A 1 217 ? -4.574 10.711 14.609 1 97.38 217 CYS A C 1
ATOM 1661 O O . CYS A 1 217 ? -5.332 11.336 15.352 1 97.38 217 CYS A O 1
ATOM 1663 N N . CYS A 1 218 ? -4.832 10.43 13.359 1 97.94 218 CYS A N 1
ATOM 1664 C CA . CYS A 1 218 ? -6.098 10.797 12.742 1 97.94 218 CYS A CA 1
ATOM 1665 C C . CYS A 1 218 ? -6.727 9.609 12.023 1 97.94 218 CYS A C 1
ATOM 1667 O O . CYS A 1 218 ? -6.016 8.727 11.539 1 97.94 218 CYS A O 1
ATOM 1669 N N . ILE A 1 219 ? -8.008 9.562 12.008 1 97.88 219 ILE A N 1
ATOM 1670 C CA . ILE A 1 219 ? -8.742 8.719 11.078 1 97.88 219 ILE A CA 1
ATOM 1671 C C . ILE A 1 219 ? -9.43 9.578 10.023 1 97.88 219 ILE A C 1
ATOM 1673 O O . ILE A 1 219 ? -9.859 10.703 10.312 1 97.88 219 ILE A O 1
ATOM 1677 N N . SER A 1 220 ? -9.508 9.109 8.836 1 96.94 220 SER A N 1
ATOM 1678 C CA . SER A 1 220 ? -10.258 9.688 7.723 1 96.94 220 SER A CA 1
ATOM 1679 C C . SER A 1 220 ? -10.875 8.609 6.844 1 96.94 220 SER A C 1
ATOM 1681 O O . SER A 1 220 ? -10.438 7.453 6.875 1 96.94 220 SER A O 1
ATOM 1683 N N . TRP A 1 221 ? -11.891 8.922 6.152 1 94.69 221 TRP A N 1
ATOM 1684 C CA . TRP A 1 221 ? -12.547 7.914 5.328 1 94.69 221 TRP A CA 1
ATOM 1685 C C . TRP A 1 221 ? -13.117 8.531 4.062 1 94.69 221 TRP A C 1
ATOM 1687 O O . TRP A 1 221 ? -13.328 9.75 3.994 1 94.69 221 TRP A O 1
ATOM 1697 N N . SER A 1 222 ? -13.406 7.762 3.037 1 92 222 SER A N 1
ATOM 1698 C CA . SER A 1 222 ? -13.5 8.203 1.649 1 92 222 SER A CA 1
ATOM 1699 C C . SER A 1 222 ? -14.914 8.648 1.308 1 92 222 SER A C 1
ATOM 1701 O O . SER A 1 222 ? -15.117 9.383 0.337 1 92 222 SER A O 1
ATOM 1703 N N . ALA A 1 223 ? -15.906 8.258 1.993 1 90.38 223 ALA A N 1
ATOM 1704 C CA . ALA A 1 223 ? -17.297 8.586 1.645 1 90.38 223 ALA A CA 1
ATOM 1705 C C . ALA A 1 223 ? -18.109 8.898 2.893 1 90.38 223 ALA A C 1
ATOM 1707 O O . ALA A 1 223 ? -17.797 8.422 3.986 1 90.38 223 ALA A O 1
ATOM 1708 N N . PRO A 1 224 ? -19.156 9.742 2.705 1 93.06 224 PRO A N 1
ATOM 1709 C CA . PRO A 1 224 ? -20 10.062 3.857 1 93.06 224 PRO A CA 1
ATOM 1710 C C . PRO A 1 224 ? -20.781 8.859 4.379 1 93.06 224 PRO A C 1
ATOM 1712 O O . PRO A 1 224 ? -21.5 8.203 3.621 1 93.06 224 PRO A O 1
ATOM 1715 N N . VAL A 1 225 ? -20.625 8.523 5.559 1 94.56 225 VAL A N 1
ATOM 1716 C CA . VAL A 1 225 ? -21.328 7.441 6.23 1 94.56 225 VAL A CA 1
ATOM 1717 C C . VAL A 1 225 ? -21.422 7.73 7.73 1 94.56 225 VAL A C 1
ATOM 1719 O O . VAL A 1 225 ? -20.484 8.281 8.312 1 94.56 225 VAL A O 1
ATOM 1722 N N . ASN A 1 226 ? -22.516 7.387 8.367 1 96.06 226 ASN A N 1
ATOM 1723 C CA . ASN A 1 226 ? -22.734 7.594 9.797 1 96.06 226 ASN A CA 1
ATOM 1724 C C . ASN A 1 226 ? -22.438 6.328 10.594 1 96.06 226 ASN A C 1
ATOM 1726 O O . ASN A 1 226 ? -23.344 5.73 11.18 1 96.06 226 ASN A O 1
ATOM 1730 N N . PHE A 1 227 ? -21.156 6.02 10.68 1 95.81 227 PHE A N 1
ATOM 1731 C CA . PHE A 1 227 ? -20.859 4.836 11.477 1 95.81 227 PHE A CA 1
ATOM 1732 C C . PHE A 1 227 ? -20.734 5.191 12.953 1 95.81 227 PHE A C 1
ATOM 1734 O O . PHE A 1 227 ? -20.625 6.367 13.312 1 95.81 227 PHE A O 1
ATOM 1741 N N . ASN A 1 228 ? -20.828 4.207 13.867 1 96.81 228 ASN A N 1
ATOM 1742 C CA . ASN A 1 228 ? -20.766 4.453 15.297 1 96.81 228 ASN A CA 1
ATOM 1743 C C . ASN A 1 228 ? -19.328 4.32 15.82 1 96.81 228 ASN A C 1
ATOM 1745 O O . ASN A 1 228 ? -18.453 3.834 15.109 1 96.81 228 ASN A O 1
ATOM 1749 N N . SER A 1 229 ? -19.125 4.699 17.047 1 97.5 229 SER A N 1
ATOM 1750 C CA . SER A 1 229 ? -17.828 4.723 17.703 1 97.5 229 SER A CA 1
ATOM 1751 C C . SER A 1 229 ? -17.219 3.324 17.781 1 97.5 229 SER A C 1
ATOM 1753 O O . SER A 1 229 ? -16.016 3.15 17.578 1 97.5 229 SER A O 1
ATOM 1755 N N . SER A 1 230 ? -17.984 2.363 18.047 1 96.19 230 SER A N 1
ATOM 1756 C CA . SER A 1 230 ? -17.469 1.006 18.188 1 96.19 230 SER A CA 1
ATOM 1757 C C . SER A 1 230 ? -16.859 0.503 16.891 1 96.19 230 SER A C 1
ATOM 1759 O O . SER A 1 230 ? -15.773 -0.1 16.906 1 96.19 230 SER A O 1
ATOM 1761 N N . TRP A 1 231 ? -17.547 0.781 15.797 1 96.44 231 TRP A N 1
ATOM 1762 C CA . TRP A 1 231 ? -17.047 0.357 14.5 1 96.44 231 TRP A CA 1
ATOM 1763 C C . TRP A 1 231 ? -15.727 1.046 14.18 1 96.44 231 TRP A C 1
ATOM 1765 O O . TRP A 1 231 ? -14.789 0.412 13.68 1 96.44 231 TRP A O 1
ATOM 1775 N N . ALA A 1 232 ? -15.648 2.355 14.461 1 97.62 232 ALA A N 1
ATOM 1776 C CA . ALA A 1 232 ? -14.414 3.107 14.25 1 97.62 232 ALA A CA 1
ATOM 1777 C C . ALA A 1 232 ? -13.281 2.531 15.086 1 97.62 232 ALA A C 1
ATOM 1779 O O . ALA A 1 232 ? -12.18 2.301 14.578 1 97.62 232 ALA A O 1
ATOM 1780 N N . GLN A 1 233 ? -13.562 2.295 16.328 1 96.94 233 GLN A N 1
ATOM 1781 C CA . GLN A 1 233 ? -12.539 1.801 17.25 1 96.94 233 GLN A CA 1
ATOM 1782 C C . GLN A 1 233 ? -12.031 0.426 16.812 1 96.94 233 GLN A C 1
ATOM 1784 O O . GLN A 1 233 ? -10.844 0.131 16.938 1 96.94 233 GLN A O 1
ATOM 1789 N N . ASP A 1 234 ? -12.945 -0.411 16.375 1 95.25 234 ASP A N 1
ATOM 1790 C CA . ASP A 1 234 ? -12.539 -1.726 15.883 1 95.25 234 ASP A CA 1
ATOM 1791 C C . ASP A 1 234 ? -11.547 -1.603 14.727 1 95.25 234 ASP A C 1
ATOM 1793 O O . ASP A 1 234 ? -10.539 -2.309 14.688 1 95.25 234 ASP A O 1
ATOM 1797 N N . ASN A 1 235 ? -11.859 -0.716 13.805 1 94.56 235 ASN A N 1
ATOM 1798 C CA . ASN A 1 235 ? -10.984 -0.532 12.648 1 94.56 235 ASN A CA 1
ATOM 1799 C C . ASN A 1 235 ? -9.656 0.104 13.047 1 94.56 235 ASN A C 1
ATOM 1801 O O . ASN A 1 235 ? -8.602 -0.263 12.523 1 94.56 235 ASN A O 1
ATOM 1805 N N . ILE A 1 236 ? -9.68 1.07 13.938 1 96.31 236 ILE A N 1
ATOM 1806 C CA . ILE A 1 236 ? -8.453 1.664 14.461 1 96.31 236 ILE A CA 1
ATOM 1807 C C . ILE A 1 236 ? -7.594 0.582 15.109 1 96.31 236 ILE A C 1
ATOM 1809 O O . ILE A 1 236 ? -6.379 0.535 14.898 1 96.31 236 ILE A O 1
ATOM 1813 N N . GLN A 1 237 ? -8.219 -0.29 15.898 1 93.56 237 GLN A N 1
ATOM 1814 C CA . GLN A 1 237 ? -7.48 -1.328 16.609 1 93.56 237 GLN A CA 1
ATOM 1815 C C . GLN A 1 237 ? -6.801 -2.287 15.641 1 93.56 237 GLN A C 1
ATOM 1817 O O . GLN A 1 237 ? -5.664 -2.703 15.859 1 93.56 237 GLN A O 1
ATOM 1822 N N . VAL A 1 238 ? -7.531 -2.639 14.578 1 89.31 238 VAL A N 1
ATOM 1823 C CA . VAL A 1 238 ? -6.938 -3.479 13.539 1 89.31 238 VAL A CA 1
ATOM 1824 C C . VAL A 1 238 ? -5.676 -2.811 13 1 89.31 238 VAL A C 1
ATOM 1826 O O . VAL A 1 238 ? -4.641 -3.463 12.836 1 89.31 238 VAL A O 1
ATOM 1829 N N . CYS A 1 239 ? -5.754 -1.51 12.719 1 92.62 239 CYS A N 1
ATOM 1830 C CA . CYS A 1 239 ? -4.629 -0.749 12.188 1 92.62 239 CYS A CA 1
ATOM 1831 C C . CYS A 1 239 ? -3.492 -0.679 13.203 1 92.62 239 CYS A C 1
ATOM 1833 O O . CYS A 1 239 ? -2.326 -0.861 12.844 1 92.62 239 CYS A O 1
ATOM 1835 N N . MET A 1 240 ? -3.82 -0.423 14.414 1 92.81 240 MET A N 1
ATOM 1836 C CA . MET A 1 240 ? -2.811 -0.326 15.469 1 92.81 240 MET A CA 1
ATOM 1837 C C . MET A 1 240 ? -2.053 -1.642 15.617 1 92.81 240 MET A C 1
ATOM 1839 O O . MET A 1 240 ? -0.823 -1.652 15.672 1 92.81 240 MET A O 1
ATOM 1843 N N . ASP A 1 241 ? -2.73 -2.742 15.602 1 86.75 241 ASP A N 1
ATOM 1844 C CA . ASP A 1 241 ? -2.135 -4.051 15.852 1 86.75 241 ASP A CA 1
ATOM 1845 C C . ASP A 1 241 ? -1.279 -4.496 14.672 1 86.75 241 ASP A C 1
ATOM 1847 O O . ASP A 1 241 ? -0.253 -5.156 14.852 1 86.75 241 ASP A O 1
ATOM 1851 N N . ARG A 1 242 ? -1.703 -4.016 13.516 1 83.94 242 ARG A N 1
ATOM 1852 C CA . ARG A 1 242 ? -1.1 -4.621 12.328 1 83.94 242 ARG A CA 1
ATOM 1853 C C . ARG A 1 242 ? -0.069 -3.688 11.703 1 83.94 242 ARG A C 1
ATOM 1855 O O . ARG A 1 242 ? 0.886 -4.145 11.07 1 83.94 242 ARG A O 1
ATOM 1862 N N . CYS A 1 243 ? -0.278 -2.428 11.82 1 89.75 243 CYS A N 1
ATOM 1863 C CA . CYS A 1 243 ? 0.505 -1.511 10.992 1 89.75 243 CYS A CA 1
ATOM 1864 C C . CYS A 1 243 ? 1.405 -0.637 11.859 1 89.75 243 CYS A C 1
ATOM 1866 O O . CYS A 1 243 ? 2.396 -0.09 11.375 1 89.75 243 CYS A O 1
ATOM 1868 N N . LEU A 1 244 ? 1.013 -0.375 13.023 1 88.5 244 LEU A N 1
ATOM 1869 C CA . LEU A 1 244 ? 1.809 0.516 13.867 1 88.5 244 LEU A CA 1
ATOM 1870 C C . LEU A 1 244 ? 2.855 -0.267 14.648 1 88.5 244 LEU A C 1
ATOM 1872 O O . LEU A 1 244 ? 2.777 -0.355 15.875 1 88.5 244 LEU A O 1
ATOM 1876 N N . VAL A 1 245 ? 3.949 -0.765 13.961 1 79.25 245 VAL A N 1
ATOM 1877 C CA . VAL A 1 245 ? 5.012 -1.591 14.523 1 79.25 245 VAL A CA 1
ATOM 1878 C C . VAL A 1 245 ? 6.363 -0.914 14.305 1 79.25 245 VAL A C 1
ATOM 1880 O O . VAL A 1 245 ? 7.121 -1.3 13.406 1 79.25 245 VAL A O 1
ATOM 1883 N N . PRO A 1 246 ? 6.988 0.038 15.148 1 80.06 246 PRO A N 1
ATOM 1884 C CA . PRO A 1 246 ? 6.191 0.716 16.172 1 80.06 246 PRO A CA 1
ATOM 1885 C C . PRO A 1 246 ? 5.387 1.889 15.617 1 80.06 246 PRO A C 1
ATOM 1887 O O . PRO A 1 246 ? 4.512 2.422 16.297 1 80.06 246 PRO A O 1
ATOM 1890 N N . THR A 1 247 ? 5.75 2.354 14.398 1 89.31 247 THR A N 1
ATOM 1891 C CA . THR A 1 247 ? 5.055 3.451 13.734 1 89.31 247 THR A CA 1
ATOM 1892 C C . THR A 1 247 ? 4.629 3.049 12.32 1 89.31 247 THR A C 1
ATOM 1894 O O . THR A 1 247 ? 5.16 2.09 11.758 1 89.31 247 THR A O 1
ATOM 1897 N N . GLY A 1 248 ? 3.652 3.699 11.82 1 90.62 248 GLY A N 1
ATOM 1898 C CA . GLY A 1 248 ? 3.15 3.443 10.484 1 90.62 248 GLY A CA 1
ATOM 1899 C C . GLY A 1 248 ? 1.814 4.109 10.211 1 90.62 248 GLY A C 1
ATOM 1900 O O . GLY A 1 248 ? 1.3 4.852 11.047 1 90.62 248 GLY A O 1
ATOM 1901 N N . SER A 1 249 ? 1.37 3.912 9.016 1 93.38 249 SER A N 1
ATOM 1902 C CA . SER A 1 249 ? 0.022 4.301 8.617 1 93.38 249 SER A CA 1
ATOM 1903 C C . SER A 1 249 ? -0.761 3.105 8.086 1 93.38 249 SER A C 1
ATOM 1905 O O . SER A 1 249 ? -0.186 2.047 7.82 1 93.38 249 SER A O 1
ATOM 1907 N N . CYS A 1 250 ? -1.998 3.273 8 1 93.31 250 CYS A N 1
ATOM 1908 C CA . CYS A 1 250 ? -2.873 2.152 7.68 1 93.31 250 CYS A CA 1
ATOM 1909 C C . CYS A 1 250 ? -4.031 2.598 6.797 1 93.31 250 CYS A C 1
ATOM 1911 O O . CYS A 1 250 ? -4.613 3.662 7.02 1 93.31 250 CYS A O 1
ATOM 1913 N N . ILE A 1 251 ? -4.297 1.802 5.781 1 92.44 251 ILE A N 1
ATOM 1914 C CA . ILE A 1 251 ? -5.52 1.968 5.004 1 92.44 251 ILE A CA 1
ATOM 1915 C C . ILE A 1 251 ? -6.301 0.656 4.984 1 92.44 251 ILE A C 1
ATOM 1917 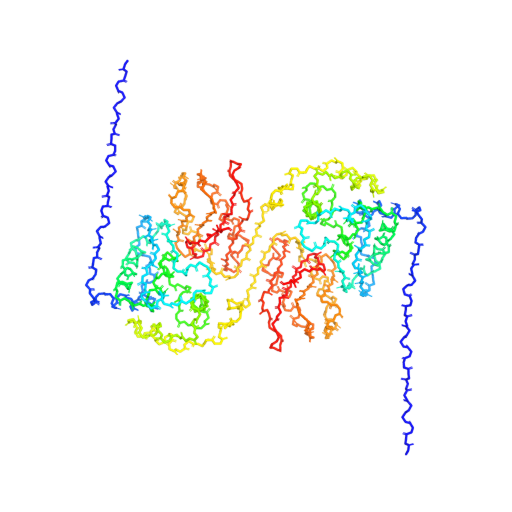O O . ILE A 1 251 ? -5.73 -0.412 4.754 1 92.44 251 ILE A O 1
ATOM 1921 N N . ILE A 1 252 ? -7.496 0.692 5.359 1 90.38 252 ILE A N 1
ATOM 1922 C CA . ILE A 1 252 ? -8.438 -0.394 5.117 1 90.38 252 ILE A CA 1
ATOM 1923 C C . ILE A 1 252 ? -9.305 -0.065 3.898 1 90.38 252 ILE A C 1
ATOM 1925 O O . ILE A 1 252 ? -10.164 0.812 3.961 1 90.38 252 ILE A O 1
ATOM 1929 N N . ARG A 1 253 ? -9.078 -0.767 2.92 1 84.94 253 ARG A N 1
ATOM 1930 C CA . ARG A 1 253 ? -9.82 -0.554 1.679 1 84.94 253 ARG A CA 1
ATOM 1931 C C . ARG A 1 253 ? -11.133 -1.326 1.685 1 84.94 253 ARG A C 1
ATOM 1933 O O . ARG A 1 253 ? -11.188 -2.467 2.146 1 84.94 253 ARG A O 1
ATOM 1940 N N . ASP A 1 254 ? -12.164 -0.665 1.21 1 82.25 254 ASP A N 1
ATOM 1941 C CA . ASP A 1 254 ? -13.484 -1.251 1.018 1 82.25 254 ASP A CA 1
ATOM 1942 C C . ASP A 1 254 ? -14.055 -1.771 2.336 1 82.25 254 ASP A C 1
ATOM 1944 O O . ASP A 1 254 ? -14.57 -2.889 2.396 1 82.25 254 ASP A O 1
ATOM 1948 N N . ALA A 1 255 ? -13.805 -1.076 3.381 1 84.75 255 ALA A N 1
ATOM 1949 C CA . ALA A 1 255 ? -14.508 -1.361 4.629 1 84.75 255 ALA A CA 1
ATOM 1950 C C . ALA A 1 255 ? -16.016 -1.167 4.469 1 84.75 255 ALA A C 1
ATOM 1952 O O . ALA A 1 255 ? -16.453 -0.265 3.752 1 84.75 255 ALA A O 1
ATOM 1953 N N . VAL A 1 256 ? -16.75 -2.016 5.086 1 83.69 256 VAL A N 1
ATOM 1954 C CA . VAL A 1 256 ? -18.203 -1.982 4.883 1 83.69 256 VAL A CA 1
ATOM 1955 C C . VAL A 1 256 ? -18.891 -1.614 6.188 1 83.69 256 VAL A C 1
ATOM 1957 O O . VAL A 1 256 ? -18.641 -2.219 7.23 1 83.69 256 VAL A O 1
ATOM 1960 N N . TYR A 1 257 ? -19.703 -0.627 6.152 1 88.56 257 TYR A N 1
ATOM 1961 C CA . TYR A 1 257 ? -20.625 -0.276 7.227 1 88.56 257 TYR A CA 1
ATOM 1962 C C . TYR A 1 257 ? -22.047 -0.118 6.691 1 88.56 257 TYR A C 1
ATOM 1964 O O . TYR A 1 257 ? -22.328 0.78 5.895 1 88.56 257 TYR A O 1
ATOM 1972 N N . ASN A 1 258 ? -22.969 -0.94 7.121 1 86.94 258 ASN A N 1
ATOM 1973 C CA . ASN A 1 258 ? -24.359 -0.93 6.664 1 86.94 258 ASN A CA 1
ATOM 1974 C C . ASN A 1 258 ? -24.453 -0.854 5.141 1 86.94 258 ASN A C 1
ATOM 1976 O O . ASN A 1 258 ? -25.109 0.024 4.598 1 86.94 258 ASN A O 1
ATOM 1980 N N . ASP A 1 259 ? -23.688 -1.687 4.441 1 80.94 259 ASP A N 1
ATOM 1981 C CA . ASP A 1 259 ? -23.719 -1.904 2.998 1 80.94 259 ASP A CA 1
ATOM 1982 C C . ASP A 1 259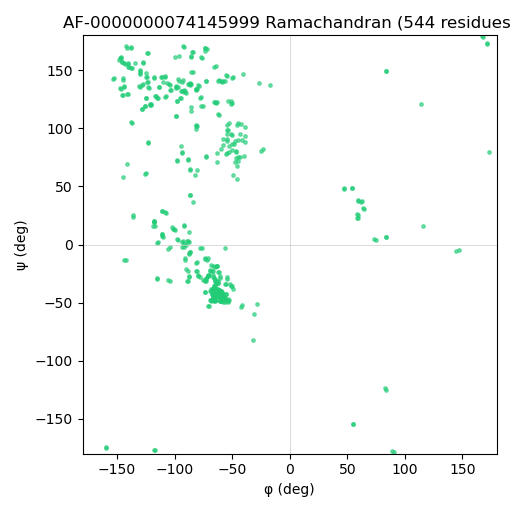 ? -23.078 -0.732 2.256 1 80.94 259 ASP A C 1
ATOM 1984 O O . ASP A 1 259 ? -23.234 -0.601 1.039 1 80.94 259 ASP A O 1
ATOM 1988 N N . VAL A 1 260 ? -22.531 0.227 3.027 1 85.31 260 VAL A N 1
ATOM 1989 C CA . VAL A 1 260 ? -21.766 1.305 2.41 1 85.31 260 VAL A CA 1
ATOM 1990 C C . VAL A 1 260 ? -20.281 0.949 2.408 1 85.31 260 VAL A C 1
ATOM 1992 O O . VAL A 1 260 ? -19.719 0.559 3.441 1 85.31 260 VAL A O 1
ATOM 1995 N N . HIS A 1 261 ? -19.625 1.12 1.257 1 83.62 261 HIS A N 1
ATOM 1996 C CA . HIS A 1 261 ? -18.219 0.822 1.084 1 83.62 261 HIS A CA 1
ATOM 1997 C C . HIS A 1 261 ? -17.359 2.082 1.218 1 83.62 261 HIS A C 1
ATOM 1999 O O . HIS A 1 261 ? -17.641 3.09 0.561 1 83.62 261 HIS A O 1
ATOM 2005 N N . ILE A 1 262 ? -16.438 1.978 2.139 1 88.25 262 ILE A N 1
ATOM 2006 C CA . ILE A 1 262 ? -15.57 3.143 2.295 1 88.25 262 ILE A CA 1
ATOM 2007 C C . ILE A 1 262 ? -14.117 2.689 2.469 1 88.25 262 ILE A C 1
ATOM 2009 O O . ILE A 1 262 ? -13.859 1.559 2.889 1 88.25 262 ILE A O 1
ATOM 2013 N N . ASN A 1 263 ? -13.156 3.525 2.055 1 91.38 263 ASN A N 1
ATOM 2014 C CA . ASN A 1 263 ? -11.789 3.434 2.545 1 91.38 263 ASN A CA 1
ATOM 2015 C C . ASN A 1 263 ? -11.625 4.113 3.902 1 91.38 263 ASN A C 1
ATOM 2017 O O . ASN A 1 263 ? -12.172 5.195 4.125 1 91.38 263 ASN A O 1
ATOM 2021 N N . PHE A 1 264 ? -10.984 3.439 4.77 1 94 264 PHE A N 1
ATOM 2022 C CA . PHE A 1 264 ? -10.758 3.928 6.125 1 94 264 PHE A CA 1
ATOM 2023 C C . PHE A 1 264 ? -9.258 4.012 6.418 1 94 264 PHE A C 1
ATOM 2025 O O . PHE A 1 264 ? -8.547 3.01 6.328 1 94 264 PHE A O 1
ATOM 2032 N N . CYS A 1 265 ? -8.773 5.223 6.758 1 95.94 265 CYS A N 1
ATOM 2033 C CA . CYS A 1 265 ? -7.34 5.422 6.93 1 95.94 265 CYS A CA 1
ATOM 2034 C C . CYS A 1 265 ? -7.016 5.844 8.359 1 95.94 265 CYS A C 1
ATOM 2036 O O . CYS A 1 265 ? -7.785 6.578 8.984 1 95.94 265 CYS A O 1
ATOM 2038 N N . VAL A 1 266 ? -5.898 5.383 8.852 1 96.75 266 VAL A N 1
ATOM 2039 C CA . VAL A 1 266 ? -5.281 5.812 10.102 1 96.75 266 VAL A CA 1
ATOM 2040 C C . VAL A 1 266 ? -3.877 6.344 9.828 1 96.75 266 VAL A C 1
ATOM 2042 O O . VAL A 1 266 ? -3.037 5.641 9.266 1 96.75 266 VAL A O 1
ATOM 2045 N N . SER A 1 267 ? -3.609 7.547 10.133 1 96.31 267 SER A N 1
ATOM 2046 C CA . SER A 1 267 ? -2.324 8.195 9.883 1 96.31 267 SER A CA 1
ATOM 2047 C C . SER A 1 267 ? -2.133 9.414 10.781 1 96.31 267 SER A C 1
ATOM 2049 O O . SER A 1 267 ? -2.91 9.633 11.711 1 96.31 267 SER A O 1
ATOM 2051 N N . ASN A 1 268 ? -1.036 10.133 10.539 1 95.69 268 ASN A N 1
ATOM 2052 C CA . ASN A 1 268 ? -0.824 11.352 11.305 1 95.69 268 ASN A CA 1
ATOM 2053 C C . ASN A 1 268 ? -1.405 12.578 10.602 1 95.69 268 ASN A C 1
ATOM 2055 O O . ASN A 1 268 ? -1.087 13.711 10.953 1 95.69 268 ASN A O 1
ATOM 2059 N N . ARG A 1 269 ? -2.303 12.305 9.586 1 92.56 269 ARG A N 1
ATOM 2060 C CA . ARG A 1 269 ? -2.887 13.414 8.844 1 92.56 269 ARG A CA 1
ATOM 2061 C C . ARG A 1 269 ? -4.41 13.367 8.891 1 92.56 269 ARG A C 1
ATOM 2063 O O . ARG A 1 269 ? -5.004 12.289 8.836 1 92.56 269 ARG A O 1
ATOM 2070 N N . GLY A 1 270 ? -4.922 14.562 8.945 1 90.38 270 GLY A N 1
ATOM 2071 C CA . GLY A 1 270 ? -6.371 14.68 8.961 1 90.38 270 GLY A CA 1
ATOM 2072 C C . GLY A 1 270 ? -6.98 14.734 7.574 1 90.38 270 GLY A C 1
ATOM 2073 O O . GLY A 1 270 ? -8.117 15.18 7.406 1 90.38 270 GLY A O 1
ATOM 2074 N N . ARG A 1 271 ? -6.184 14.445 6.562 1 81.06 271 ARG A N 1
ATOM 2075 C CA . ARG A 1 271 ? -6.727 14.414 5.211 1 81.06 271 ARG A CA 1
ATOM 2076 C C . ARG A 1 271 ? -6.246 13.18 4.453 1 81.06 271 ARG A C 1
ATOM 2078 O O . ARG A 1 271 ? -5.262 12.555 4.848 1 81.06 271 ARG A O 1
ATOM 2085 N N . GLY A 1 272 ? -6.957 12.719 3.445 1 70.75 272 GLY A N 1
ATOM 2086 C CA . GLY A 1 272 ? -6.273 11.898 2.457 1 70.75 272 GLY A CA 1
ATOM 2087 C C . GLY A 1 272 ? -6.785 10.469 2.404 1 70.75 272 GLY A C 1
ATOM 2088 O O . GLY A 1 272 ? -6.172 9.609 1.773 1 70.75 272 GLY A O 1
ATOM 2089 N N . CYS A 1 273 ? -7.957 10.211 2.973 1 83.06 273 CYS A N 1
ATOM 2090 C CA . CYS A 1 273 ? -8.336 8.82 2.754 1 83.06 273 CYS A CA 1
ATOM 2091 C C . CYS A 1 273 ? -9.234 8.68 1.533 1 83.06 273 CYS A C 1
ATOM 2093 O O . CYS A 1 273 ? -10.445 8.906 1.622 1 83.06 273 CYS A O 1
ATOM 2095 N N . HIS A 1 274 ? -8.578 8.578 0.318 1 74.75 274 HIS A N 1
ATOM 2096 C CA . HIS A 1 274 ? -9.359 8.5 -0.907 1 74.75 274 HIS A CA 1
ATOM 2097 C C . HIS A 1 274 ? -9.461 7.059 -1.402 1 74.75 274 HIS A C 1
ATOM 2099 O O . HIS A 1 274 ? -8.578 6.238 -1.128 1 74.75 274 HIS A O 1
ATOM 2105 N N . MET B 1 1 ? -56.094 21.375 23.344 1 23.92 1 MET B N 1
ATOM 2106 C CA . MET B 1 1 ? -55.312 22.422 22.656 1 23.92 1 MET B CA 1
ATOM 2107 C C . MET B 1 1 ? -53.969 22.641 23.328 1 23.92 1 MET B C 1
ATOM 2109 O O . MET B 1 1 ? -53.844 23.562 24.141 1 23.92 1 MET B O 1
ATOM 2113 N N . LYS B 1 2 ? -53.344 21.547 23.922 1 33.22 2 LYS B N 1
ATOM 2114 C CA . LYS B 1 2 ? -52.125 21.656 24.703 1 33.22 2 LYS B CA 1
ATOM 2115 C C . LYS B 1 2 ? -51.031 22.344 23.891 1 33.22 2 LYS B C 1
ATOM 2117 O O . LYS B 1 2 ? -50.719 21.938 22.781 1 33.22 2 LYS B O 1
ATOM 2122 N N . LEU B 1 3 ? -50.812 23.656 24.234 1 27.83 3 LEU B N 1
ATOM 2123 C CA . LEU B 1 3 ? -49.781 24.531 23.641 1 27.83 3 LEU B CA 1
ATOM 2124 C C . LEU B 1 3 ? -48.406 23.938 23.812 1 27.83 3 LEU B C 1
ATOM 2126 O O . LEU B 1 3 ? -47.969 23.656 24.922 1 27.83 3 LEU B O 1
ATOM 2130 N N . LEU B 1 4 ? -47.969 23.156 22.844 1 35.53 4 LEU B N 1
ATOM 2131 C CA . LEU B 1 4 ? -46.625 22.609 22.719 1 35.53 4 LEU B CA 1
ATOM 2132 C C . LEU B 1 4 ? -45.594 23.734 22.688 1 35.53 4 LEU B C 1
ATOM 2134 O O . LEU B 1 4 ? -45.625 24.594 21.797 1 35.53 4 LEU B O 1
ATOM 2138 N N . SER B 1 5 ? -45.125 24.234 23.875 1 32.06 5 SER B N 1
ATOM 2139 C CA . SER B 1 5 ? -44.031 25.172 24 1 32.06 5 SER B CA 1
ATOM 2140 C C . SER B 1 5 ? -42.781 24.641 23.297 1 32.06 5 SER B C 1
ATOM 2142 O O . SER B 1 5 ? -42.281 23.562 23.625 1 32.06 5 SER B O 1
ATOM 2144 N N . ILE B 1 6 ? -42.562 25.047 22.016 1 33.69 6 ILE B N 1
ATOM 2145 C CA . ILE B 1 6 ? -41.375 24.875 21.219 1 33.69 6 ILE B CA 1
ATOM 2146 C C . ILE B 1 6 ? -40.219 25.625 21.859 1 33.69 6 ILE B C 1
ATOM 2148 O O . ILE B 1 6 ? -40.219 26.844 21.969 1 33.69 6 ILE B O 1
ATOM 2152 N N . SER B 1 7 ? -39.625 25.047 22.906 1 31.44 7 SER B N 1
ATOM 2153 C CA . SER B 1 7 ? -38.406 25.625 23.406 1 31.44 7 SER B CA 1
ATOM 2154 C C . SER B 1 7 ? -37.344 25.766 22.312 1 31.44 7 SER B C 1
ATOM 2156 O O . SER B 1 7 ? -36.938 24.766 21.703 1 31.44 7 SER B O 1
ATOM 2158 N N . LEU B 1 8 ? -37.312 26.891 21.641 1 28.38 8 LEU B N 1
ATOM 2159 C CA . LEU B 1 8 ? -36.25 27.344 20.719 1 28.38 8 LEU B CA 1
ATOM 2160 C C . LEU B 1 8 ? -34.906 27.312 21.406 1 28.38 8 LEU B C 1
ATOM 2162 O O . LEU B 1 8 ? -34.656 28.062 22.359 1 28.38 8 LEU B O 1
ATOM 2166 N N . GLN B 1 9 ? -34.281 26.172 21.547 1 30.62 9 GLN B N 1
ATOM 2167 C CA . GLN B 1 9 ? -32.906 26.172 21.984 1 30.62 9 GLN B CA 1
ATOM 2168 C C . GLN B 1 9 ? -32.031 27.062 21.094 1 30.62 9 GLN B C 1
ATOM 2170 O O . GLN B 1 9 ? -32 26.875 19.875 1 30.62 9 GLN B O 1
ATOM 2175 N N . LEU B 1 10 ? -31.766 28.281 21.531 1 29.42 10 LEU B N 1
ATOM 2176 C CA . LEU B 1 10 ? -30.781 29.203 20.969 1 29.42 10 LEU B CA 1
ATOM 2177 C C . LEU B 1 10 ? -29.438 28.516 20.812 1 29.42 10 LEU B C 1
ATOM 2179 O O . LEU B 1 10 ? -28.812 28.109 21.797 1 29.42 10 LEU B O 1
ATOM 2183 N N . VAL B 1 11 ? -29.203 27.844 19.734 1 29.48 11 VAL B N 1
ATOM 2184 C CA . VAL B 1 11 ? -27.859 27.453 19.328 1 29.48 11 VAL B CA 1
ATOM 2185 C C . VAL B 1 11 ? -26.922 28.656 19.359 1 29.48 11 VAL B C 1
ATOM 2187 O O . VAL B 1 11 ? -27.125 29.625 18.609 1 29.48 11 VAL B O 1
ATOM 2190 N N . SER B 1 12 ? -26.422 29 20.531 1 28.73 12 SER B N 1
ATOM 2191 C CA . SER B 1 12 ? -25.359 30 20.609 1 28.73 12 SER B CA 1
ATOM 2192 C C . SER B 1 12 ? -24.312 29.766 19.531 1 28.73 12 SER B C 1
ATOM 2194 O O . SER B 1 12 ? -23.719 28.688 19.438 1 28.73 12 SER B O 1
ATOM 2196 N N . ALA B 1 13 ? -24.406 30.422 18.406 1 30.77 13 ALA B N 1
ATOM 2197 C CA . ALA B 1 13 ? -23.312 30.594 17.453 1 30.77 13 ALA B CA 1
ATOM 2198 C C . ALA B 1 13 ? -22.047 31.031 18.172 1 30.77 13 ALA B C 1
ATOM 2200 O O . ALA B 1 13 ? -21.938 32.156 18.641 1 30.77 13 ALA B O 1
ATOM 2201 N N . LEU B 1 14 ? -21.453 30.172 18.906 1 30.7 14 LEU B N 1
ATOM 2202 C CA . LEU B 1 14 ? -20.109 30.562 19.328 1 30.7 14 LEU B CA 1
ATOM 2203 C C . LEU B 1 14 ? -19.344 31.219 18.172 1 30.7 14 LEU B C 1
ATOM 2205 O O . LEU B 1 14 ? -19.047 30.562 17.172 1 30.7 14 LEU B O 1
ATOM 2209 N N . VAL B 1 15 ? -19.453 32.531 18.047 1 30.59 15 VAL B N 1
ATOM 2210 C CA . VAL B 1 15 ? -18.609 33.375 17.219 1 30.59 15 VAL B CA 1
ATOM 2211 C C . VAL B 1 15 ? -17.141 33.031 17.453 1 30.59 15 VAL B C 1
ATOM 2213 O O . VAL B 1 15 ? -16.641 33.156 18.578 1 30.59 15 VAL B O 1
ATOM 2216 N N . CYS B 1 16 ? -16.562 32.094 16.734 1 31.39 16 CYS B N 1
ATOM 2217 C CA . CYS B 1 16 ? -15.117 31.984 16.672 1 31.39 16 CYS B CA 1
ATOM 2218 C C . CYS B 1 16 ? -14.461 33.344 16.594 1 31.39 16 CYS B C 1
ATOM 2220 O O . CYS B 1 16 ? -14.523 34.031 15.57 1 31.39 16 CYS B O 1
ATOM 2222 N N . ARG B 1 17 ? -14.398 34.062 17.734 1 34.22 17 ARG B N 1
ATOM 2223 C CA . ARG B 1 17 ? -13.555 35.25 17.797 1 34.22 17 ARG B CA 1
ATOM 2224 C C . ARG B 1 17 ? -12.211 35 17.125 1 34.22 17 ARG B C 1
ATOM 2226 O O . ARG B 1 17 ? -11.492 34.062 17.484 1 34.22 17 ARG B O 1
ATOM 2233 N N . ALA B 1 18 ? -12.039 35.5 15.961 1 35.91 18 ALA B N 1
ATOM 2234 C CA . ALA B 1 18 ? -10.734 35.688 15.328 1 35.91 18 ALA B CA 1
ATOM 2235 C C . ALA B 1 18 ? -9.734 36.281 16.312 1 35.91 18 ALA B C 1
ATOM 2237 O O . ALA B 1 18 ? -9.875 37.438 16.719 1 35.91 18 ALA B O 1
ATOM 2238 N N . VAL B 1 19 ? -9.242 35.656 17.25 1 36.03 19 VAL B N 1
ATOM 2239 C CA . VAL B 1 19 ? -8.102 36.25 17.953 1 36.03 19 VAL B CA 1
ATOM 2240 C C . VAL B 1 19 ? -7.098 36.812 16.938 1 36.03 19 VAL B C 1
ATOM 2242 O O . VAL B 1 19 ? -6.492 36.031 16.172 1 36.03 19 VAL B O 1
ATOM 2245 N N . THR B 1 20 ? -7.32 37.938 16.297 1 38.72 20 THR B N 1
ATOM 2246 C CA . THR B 1 20 ? -6.293 38.656 15.547 1 38.72 20 THR B CA 1
ATOM 2247 C C . THR B 1 20 ? -5.016 38.781 16.359 1 38.72 20 THR B C 1
ATOM 2249 O O . THR B 1 20 ? -5.004 39.469 17.406 1 38.72 20 THR B O 1
ATOM 2252 N N . ALA B 1 21 ? -4.164 37.875 16.469 1 44.38 21 ALA B N 1
ATOM 2253 C CA . ALA B 1 21 ? -2.863 38.062 17.094 1 44.38 21 ALA B CA 1
ATOM 2254 C C . ALA B 1 21 ? -2.148 39.281 16.5 1 44.38 21 ALA B C 1
ATOM 2256 O O . ALA B 1 21 ? -2.148 39.469 15.289 1 44.38 21 ALA B O 1
ATOM 2257 N N . SER B 1 22 ? -1.784 40.156 17.219 1 49.09 22 SER B N 1
ATOM 2258 C CA . SER B 1 22 ? -0.868 41.219 16.797 1 49.09 22 SER B CA 1
ATOM 2259 C C . SER B 1 22 ? 0.372 40.625 16.125 1 49.09 22 SER B C 1
ATOM 2261 O O . SER B 1 22 ? 0.713 39.469 16.344 1 49.09 22 SER B O 1
ATOM 2263 N N . SER B 1 23 ? 0.979 41.312 15 1 50.91 23 SER B N 1
ATOM 2264 C CA . SER B 1 23 ? 2.139 40.906 14.211 1 50.91 23 SER B CA 1
ATOM 2265 C C . SER B 1 23 ? 3.246 40.344 15.102 1 50.91 23 SER B C 1
ATOM 2267 O O . SER B 1 23 ? 3.883 39.344 14.758 1 50.91 23 SER B O 1
ATOM 2269 N N . GLY B 1 24 ? 3.668 41.031 16.125 1 56.16 24 GLY B N 1
ATOM 2270 C CA . GLY B 1 24 ? 4.699 40.594 17.047 1 56.16 24 GLY B CA 1
ATOM 2271 C C . GLY B 1 24 ? 4.398 39.25 17.656 1 56.16 24 GLY B C 1
ATOM 2272 O O . GLY B 1 24 ? 5.301 38.406 17.844 1 56.16 24 GLY B O 1
ATOM 2273 N N . ASP B 1 25 ? 3.186 38.969 17.781 1 80.62 25 ASP B N 1
ATOM 2274 C CA . ASP B 1 25 ? 2.748 37.719 18.422 1 80.62 25 ASP B CA 1
ATOM 2275 C C . ASP B 1 25 ? 2.803 36.562 17.453 1 80.62 25 ASP B C 1
ATOM 2277 O O . ASP B 1 25 ? 3.242 35.469 17.828 1 80.62 25 ASP B O 1
ATOM 2281 N N . TYR B 1 26 ? 2.754 36.844 16.188 1 89.81 26 TYR B N 1
ATOM 2282 C CA . TYR B 1 26 ? 2.779 35.844 15.141 1 89.81 26 TYR B CA 1
ATOM 2283 C C . TYR B 1 26 ? 4.156 35.188 15.039 1 89.81 26 TYR B C 1
ATOM 2285 O O . TYR B 1 26 ? 4.289 33.969 15.148 1 89.81 26 TYR B O 1
ATOM 2293 N N . ASP B 1 27 ? 5.199 36.062 14.914 1 89.5 27 ASP B N 1
ATOM 2294 C CA . ASP B 1 27 ? 6.555 35.562 14.734 1 89.5 27 ASP B CA 1
ATOM 2295 C C . ASP B 1 27 ? 7.02 34.781 15.961 1 89.5 27 ASP B C 1
ATOM 2297 O O . ASP B 1 27 ? 7.652 33.75 15.828 1 89.5 27 ASP B O 1
ATOM 2301 N N . ALA B 1 28 ? 6.715 35.312 17.078 1 88.62 28 ALA B N 1
ATOM 2302 C CA . ALA B 1 28 ? 7.113 34.656 18.312 1 88.62 28 ALA B CA 1
ATOM 2303 C C . ALA B 1 28 ? 6.43 33.312 18.453 1 88.62 28 ALA B C 1
ATOM 2305 O O . ALA B 1 28 ? 7.066 32.312 18.844 1 88.62 28 ALA B O 1
ATOM 2306 N N . ILE B 1 29 ? 5.219 33.281 18.109 1 88.81 29 ILE B N 1
ATOM 2307 C CA . ILE B 1 29 ? 4.445 32.062 18.234 1 88.81 29 ILE B CA 1
ATOM 2308 C C . ILE B 1 29 ? 4.965 31.031 17.234 1 88.81 29 ILE B C 1
ATOM 2310 O O . ILE B 1 29 ? 5.191 29.875 17.594 1 88.81 29 ILE B O 1
ATOM 2314 N N . LEU B 1 30 ? 5.156 31.422 16 1 92.81 30 LEU B N 1
ATOM 2315 C CA . LEU B 1 30 ? 5.648 30.5 14.992 1 92.81 30 LEU B CA 1
ATOM 2316 C C . LEU B 1 30 ? 7.023 29.953 15.367 1 92.81 30 LEU B C 1
ATOM 2318 O O . LEU B 1 30 ? 7.297 28.766 15.211 1 92.81 30 LEU B O 1
ATOM 2322 N N . ASN B 1 31 ? 7.844 30.844 15.898 1 91.31 31 ASN B N 1
ATOM 2323 C CA . ASN B 1 31 ? 9.164 30.406 16.328 1 91.31 31 ASN B CA 1
ATOM 2324 C C . ASN B 1 31 ? 9.078 29.344 17.422 1 91.31 31 ASN B C 1
ATOM 2326 O O . ASN B 1 31 ? 9.844 28.375 17.422 1 91.31 31 ASN B O 1
ATOM 2330 N N . LYS B 1 32 ? 8.195 29.547 18.328 1 89.94 32 LYS B N 1
ATOM 2331 C CA . LYS B 1 32 ? 8.016 28.562 19.391 1 89.94 32 LYS B CA 1
ATOM 2332 C C . LYS B 1 32 ? 7.52 27.234 18.828 1 89.94 32 LYS B C 1
ATOM 2334 O O . LYS B 1 32 ? 7.961 26.172 19.266 1 89.94 32 LYS B O 1
ATOM 2339 N N . ILE B 1 33 ? 6.652 27.25 17.844 1 90.31 33 ILE B N 1
ATOM 2340 C CA . ILE B 1 33 ? 6.055 26.047 17.25 1 90.31 33 ILE B CA 1
ATOM 2341 C C . ILE B 1 33 ? 7.113 25.266 16.484 1 90.31 33 ILE B C 1
ATOM 2343 O O . ILE B 1 33 ? 7.281 24.062 16.688 1 90.31 33 ILE B O 1
ATOM 2347 N N . VAL B 1 34 ? 7.855 25.938 15.664 1 91.62 34 VAL B N 1
ATOM 2348 C CA . VAL B 1 34 ? 8.781 25.266 14.758 1 91.62 34 VAL B CA 1
ATOM 2349 C C . VAL B 1 34 ? 9.93 24.641 15.547 1 91.62 34 VAL B C 1
ATOM 2351 O O . VAL B 1 34 ? 10.547 23.672 15.102 1 91.62 34 VAL B O 1
ATOM 2354 N N . ASN B 1 35 ? 10.172 25.172 16.781 1 87.69 35 ASN B N 1
ATOM 2355 C CA . ASN B 1 35 ? 11.266 24.656 17.594 1 87.69 35 ASN B CA 1
ATOM 2356 C C . ASN B 1 35 ? 10.766 23.688 18.672 1 87.69 35 ASN B C 1
ATOM 2358 O O . ASN B 1 35 ? 11.508 23.312 19.578 1 87.69 35 ASN B O 1
ATOM 2362 N N . ASN B 1 36 ? 9.5 23.281 18.484 1 80.38 36 ASN B N 1
ATOM 2363 C CA . ASN B 1 36 ? 8.867 22.297 19.344 1 80.38 36 ASN B CA 1
ATOM 2364 C C . ASN B 1 36 ? 8.859 22.734 20.797 1 80.38 36 ASN B C 1
ATOM 2366 O O . ASN B 1 36 ? 8.969 21.906 21.703 1 80.38 36 ASN B O 1
ATOM 2370 N N . ASP B 1 37 ? 8.953 23.969 21.047 1 72.62 37 ASP B N 1
ATOM 2371 C CA . ASP B 1 37 ? 8.867 24.5 22.406 1 72.62 37 ASP B CA 1
ATOM 2372 C C . ASP B 1 37 ? 7.438 24.453 22.922 1 72.62 37 ASP B C 1
ATOM 2374 O O . ASP B 1 37 ? 7.207 24.531 24.141 1 72.62 37 ASP B O 1
ATOM 2378 N N . ASP B 1 38 ? 6.496 24.188 22.031 1 63.72 38 ASP B N 1
ATOM 2379 C CA . ASP B 1 38 ? 5.078 24.078 22.375 1 63.72 38 ASP B CA 1
ATOM 2380 C C . ASP B 1 38 ? 4.504 22.75 21.906 1 63.72 38 ASP B C 1
ATOM 2382 O O . ASP B 1 38 ? 3.557 22.719 21.109 1 63.72 38 ASP B O 1
ATOM 2386 N N . ASN B 1 39 ? 5 21.672 22.359 1 68.56 39 ASN B N 1
ATOM 2387 C CA . ASN B 1 39 ? 4.57 20.375 21.844 1 68.56 39 ASN B CA 1
ATOM 2388 C C . ASN B 1 39 ? 3.391 19.812 22.625 1 68.56 39 ASN B C 1
ATOM 2390 O O . ASN B 1 39 ? 2.828 18.781 22.266 1 68.56 39 ASN B O 1
ATOM 2394 N N . SER B 1 40 ? 3.004 20.578 23.594 1 76.62 40 SER B N 1
ATOM 2395 C CA . SER B 1 40 ? 1.873 20.094 24.375 1 76.62 40 SER B CA 1
ATOM 2396 C C . SER B 1 40 ? 0.546 20.5 23.734 1 76.62 40 SER B C 1
ATOM 2398 O O . SER B 1 40 ? 0.428 21.594 23.172 1 76.62 40 SER B O 1
ATOM 2400 N N . PRO B 1 41 ? -0.367 19.5 23.75 1 82.12 41 PRO B N 1
ATOM 2401 C CA . PRO B 1 41 ? -1.7 19.906 23.297 1 82.12 41 PRO B CA 1
ATOM 2402 C C . PRO B 1 41 ? -2.268 21.078 24.109 1 82.12 41 PRO B C 1
ATOM 2404 O O . PRO B 1 41 ? -1.972 21.203 25.297 1 82.12 41 PRO B O 1
ATOM 2407 N N . SER B 1 42 ? -2.922 21.969 23.406 1 82.69 42 SER B N 1
ATOM 2408 C CA . SER B 1 42 ? -3.504 23.141 24.062 1 82.69 42 SER B CA 1
ATOM 2409 C C . SER B 1 42 ? -4.906 22.844 24.594 1 82.69 42 SER B C 1
ATOM 2411 O O . SER B 1 42 ? -5.504 23.656 25.281 1 82.69 42 SER B O 1
ATOM 2413 N N . GLY B 1 43 ? -5.383 21.672 24.266 1 87 43 GLY B N 1
ATOM 2414 C CA . GLY B 1 43 ? -6.695 21.281 24.766 1 87 43 GLY B CA 1
ATOM 2415 C C . GLY B 1 43 ? -7.828 21.703 23.844 1 87 43 GLY B C 1
ATOM 2416 O O . GLY B 1 43 ? -7.594 22.141 22.719 1 87 43 GLY B O 1
ATOM 2417 N N . GLY B 1 44 ? -9.117 21.375 24.328 1 90.81 44 GLY B N 1
ATOM 2418 C CA . GLY B 1 44 ? -10.328 21.688 23.578 1 90.81 44 GLY B CA 1
ATOM 2419 C C . GLY B 1 44 ? -10.664 20.656 22.516 1 90.81 44 GLY B C 1
ATOM 2420 O O . GLY B 1 44 ? -9.781 19.922 22.062 1 90.81 44 GLY B O 1
ATOM 2421 N N . GLU B 1 45 ? -11.906 20.578 22.328 1 94.88 45 GLU B N 1
ATOM 2422 C CA . GLU B 1 45 ? -12.422 19.734 21.25 1 94.88 45 GLU B CA 1
ATOM 2423 C C . GLU B 1 45 ? -13.297 20.547 20.297 1 94.88 45 GLU B C 1
ATOM 2425 O O . GLU B 1 45 ? -14.016 21.453 20.719 1 94.88 45 GLU B O 1
ATOM 2430 N N . GLY B 1 46 ? -13.094 20.219 18.984 1 95.56 46 GLY B N 1
ATOM 2431 C CA . GLY B 1 46 ? -13.93 20.922 18.031 1 95.56 46 GLY B CA 1
ATOM 2432 C C . GLY B 1 46 ? -13.523 20.688 16.594 1 95.56 46 GLY B C 1
ATOM 2433 O O . GLY B 1 46 ? -12.547 19.984 16.328 1 95.56 46 GLY B O 1
ATOM 2434 N N . GLN B 1 47 ? -14.336 21.172 15.703 1 95.5 47 GLN B N 1
ATOM 2435 C CA . GLN B 1 47 ? -14.109 21.062 14.273 1 95.5 47 GLN B CA 1
ATOM 2436 C C . GLN B 1 47 ? -13.32 22.25 13.742 1 95.5 47 GLN B C 1
ATOM 2438 O O . GLN B 1 47 ? -13.602 23.391 14.109 1 95.5 47 GLN B O 1
ATOM 2443 N N . VAL B 1 48 ? -12.336 21.922 13.023 1 93.88 48 VAL B N 1
ATOM 2444 C CA . VAL B 1 48 ? -11.562 22.969 12.352 1 93.88 48 VAL B CA 1
ATOM 2445 C C . VAL B 1 48 ? -11.734 22.844 10.836 1 93.88 48 VAL B C 1
ATOM 2447 O O . VAL B 1 48 ? -11.727 21.734 10.289 1 93.88 48 VAL B O 1
ATOM 2450 N N . THR B 1 49 ? -11.945 23.984 10.195 1 93.06 49 THR B N 1
ATOM 2451 C CA . THR B 1 49 ? -12.109 24 8.742 1 93.06 49 THR B CA 1
ATOM 2452 C C . THR B 1 49 ? -11.148 25.016 8.109 1 93.06 49 THR B C 1
ATOM 2454 O O . THR B 1 49 ? -10.828 26.031 8.719 1 93.06 49 THR B O 1
ATOM 2457 N N . LEU B 1 50 ? -10.625 24.594 7.098 1 90.12 50 LEU B N 1
ATOM 2458 C CA . LEU B 1 50 ? -9.828 25.453 6.234 1 90.12 50 LEU B CA 1
ATOM 2459 C C . LEU B 1 50 ? -10.328 25.406 4.797 1 90.12 50 LEU B C 1
ATOM 2461 O O . LEU B 1 50 ? -10.43 24.328 4.211 1 90.12 50 LEU B O 1
ATOM 2465 N N . SER B 1 51 ? -10.727 26.516 4.312 1 83.81 51 SER B N 1
ATOM 2466 C CA . SER B 1 51 ? -11.086 26.594 2.9 1 83.81 51 SER B CA 1
ATOM 2467 C C . SER B 1 51 ? -9.844 26.656 2.018 1 83.81 51 SER B C 1
ATOM 2469 O O . SER B 1 51 ? -8.742 26.891 2.508 1 83.81 51 SER B O 1
ATOM 2471 N N . THR B 1 52 ? -9.984 26.359 0.788 1 73.06 52 THR B N 1
ATOM 2472 C CA . THR B 1 52 ? -8.867 26.344 -0.15 1 73.06 52 THR B CA 1
ATOM 2473 C C . THR B 1 52 ? -8.086 27.656 -0.074 1 73.06 52 THR B C 1
ATOM 2475 O O . THR B 1 52 ? -8.672 28.734 -0.102 1 73.06 52 THR B O 1
ATOM 2478 N N . LEU B 1 53 ? -6.84 27.422 0.241 1 73.06 53 LEU B N 1
ATOM 2479 C CA . LEU B 1 53 ? -5.957 28.594 0.259 1 73.06 53 LEU B CA 1
ATOM 2480 C C . LEU B 1 53 ? -5.66 29.062 -1.159 1 73.06 53 LEU B C 1
ATOM 2482 O O . LEU B 1 53 ? -4.91 28.422 -1.891 1 73.06 53 LEU B O 1
ATOM 2486 N N . SER B 1 54 ? -6.695 29.719 -1.71 1 64.12 54 SER B N 1
ATOM 2487 C CA . SER B 1 54 ? -6.5 30.312 -3.031 1 64.12 54 SER B CA 1
ATOM 2488 C C . SER B 1 54 ? -5.883 31.703 -2.928 1 64.12 54 SER B C 1
ATOM 2490 O O . SER B 1 54 ? -6.023 32.375 -1.906 1 64.12 54 SER B O 1
ATOM 2492 N N . GLY B 1 55 ? -4.559 31.859 -3.57 1 64.75 55 GLY B N 1
ATOM 2493 C CA . GLY B 1 55 ? -4.336 33.281 -3.641 1 64.75 55 GLY B CA 1
ATOM 2494 C C . GLY B 1 55 ? -2.885 33.688 -3.438 1 64.75 55 GLY B C 1
ATOM 2495 O O . GLY B 1 55 ? -2.58 34.844 -3.195 1 64.75 55 GLY B O 1
ATOM 2496 N N . PHE B 1 56 ? -2.164 32.688 -3.137 1 74.25 56 PHE B N 1
ATOM 2497 C CA . PHE B 1 56 ? -0.8 33.219 -3.158 1 74.25 56 PHE B CA 1
ATOM 2498 C C . PHE B 1 56 ? -0.436 33.719 -4.547 1 74.25 56 PHE B C 1
ATOM 2500 O O . PHE B 1 56 ? -0.493 32.969 -5.523 1 74.25 56 PHE B O 1
ATOM 2507 N N . SER B 1 57 ? -0.269 35.031 -4.664 1 71.31 57 SER B N 1
ATOM 2508 C CA . SER B 1 57 ? 0.081 35.625 -5.941 1 71.31 57 SER B CA 1
ATOM 2509 C C . SER B 1 57 ? 1.257 34.938 -6.594 1 71.31 57 SER B C 1
ATOM 2511 O O . SER B 1 57 ? 1.261 34.719 -7.809 1 71.31 57 SER B O 1
ATOM 2513 N N . THR B 1 58 ? 2.199 34.5 -5.805 1 71.94 58 THR B N 1
ATOM 2514 C CA . THR B 1 58 ? 3.396 33.812 -6.305 1 71.94 58 THR B CA 1
ATOM 2515 C C . THR B 1 58 ? 3.041 32.5 -6.957 1 71.94 58 THR B C 1
ATOM 2517 O O . THR B 1 58 ? 3.703 32.062 -7.902 1 71.94 58 THR B O 1
ATOM 2520 N N . LEU B 1 59 ? 1.987 31.844 -6.48 1 78 59 LEU B N 1
ATOM 2521 C CA . LEU B 1 59 ? 1.629 30.531 -6.988 1 78 59 LEU B CA 1
ATOM 2522 C C . LEU B 1 59 ? 0.716 30.641 -8.203 1 78 59 LEU B C 1
ATOM 2524 O O . LEU B 1 59 ? 0.69 29.75 -9.047 1 78 59 LEU B O 1
ATOM 2528 N N . SER B 1 60 ? -0.001 31.734 -8.219 1 69.56 60 SER B N 1
ATOM 2529 C CA . SER B 1 60 ? -0.986 31.906 -9.281 1 69.56 60 SER B CA 1
ATOM 2530 C C . SER B 1 60 ? -0.318 31.953 -10.648 1 69.56 60 SER B C 1
ATOM 2532 O O . SER B 1 60 ? -0.941 31.625 -11.664 1 69.56 60 SER B O 1
ATOM 2534 N N . SER B 1 61 ? 0.881 32.312 -10.602 1 66.56 61 SER B N 1
ATOM 2535 C CA . SER B 1 61 ? 1.57 32.438 -11.875 1 66.56 61 SER B CA 1
ATOM 2536 C C . SER B 1 61 ? 2.279 31.156 -12.273 1 66.56 61 SER B C 1
ATOM 2538 O O . SER B 1 61 ? 2.793 31.047 -13.391 1 66.56 61 SER B O 1
ATOM 2540 N N . LEU B 1 62 ? 2.191 30.219 -11.43 1 70.19 62 LEU B N 1
ATOM 2541 C CA . LEU B 1 62 ? 2.973 29.016 -11.695 1 70.19 62 LEU B CA 1
ATOM 2542 C C . LEU B 1 62 ? 2.121 27.953 -12.375 1 70.19 62 LEU B C 1
ATOM 2544 O O . LEU B 1 62 ? 0.905 27.906 -12.172 1 70.19 62 LEU B O 1
ATOM 2548 N N . THR B 1 63 ? 2.764 27.281 -13.266 1 62.84 63 THR B N 1
ATOM 2549 C CA . THR B 1 63 ? 2.131 26.141 -13.898 1 62.84 63 THR B CA 1
ATOM 2550 C C . THR B 1 63 ? 2.146 24.922 -12.969 1 62.84 63 THR B C 1
ATOM 2552 O O . THR B 1 63 ? 3.211 24.5 -12.508 1 62.84 63 THR B O 1
ATOM 2555 N N . LYS B 1 64 ? 1.011 24.516 -12.688 1 71 64 LYS B N 1
ATOM 2556 C CA . LYS B 1 64 ? 0.875 23.344 -11.828 1 71 64 LYS B CA 1
ATOM 2557 C C . LYS B 1 64 ? 1.154 22.062 -12.602 1 71 64 LYS B C 1
ATOM 2559 O O . LYS B 1 64 ? 0.708 21.906 -13.742 1 71 64 LYS B O 1
ATOM 2564 N N . ARG B 1 65 ? 2.033 21.281 -12.094 1 69 65 ARG B N 1
ATOM 2565 C CA . ARG B 1 65 ? 2.264 19.969 -12.688 1 69 65 ARG B CA 1
ATOM 2566 C C . ARG B 1 65 ? 1.135 19 -12.328 1 69 65 ARG B C 1
ATOM 2568 O O . ARG B 1 65 ? 0.8 18.109 -13.117 1 69 65 ARG B O 1
ATOM 2575 N N . ASP B 1 66 ? 0.64 19.297 -11.18 1 63.41 66 ASP B N 1
ATOM 2576 C CA . ASP B 1 66 ? -0.481 18.484 -10.727 1 63.41 66 ASP B CA 1
ATOM 2577 C C . ASP B 1 66 ? -1.8 19.234 -10.852 1 63.41 66 ASP B C 1
ATOM 2579 O O . ASP B 1 66 ? -1.848 20.453 -10.633 1 63.41 66 ASP B O 1
ATOM 2583 N N . ALA B 1 67 ? -2.74 18.516 -11.297 1 63.97 67 ALA B N 1
ATOM 2584 C CA . ALA B 1 67 ? -4.066 19.109 -11.469 1 63.97 67 ALA B CA 1
ATOM 2585 C C . ALA B 1 67 ? -4.621 19.609 -10.133 1 63.97 67 ALA B C 1
ATOM 2587 O O . ALA B 1 67 ? -5.273 20.641 -10.078 1 63.97 67 ALA B O 1
ATOM 2588 N N . GLU B 1 68 ? -4.211 18.984 -9.125 1 74.5 68 GLU B N 1
ATOM 2589 C CA . GLU B 1 68 ? -4.746 19.359 -7.816 1 74.5 68 GLU B CA 1
ATOM 2590 C C . GLU B 1 68 ? -3.807 20.312 -7.082 1 74.5 68 GLU B C 1
ATOM 2592 O O . GLU B 1 68 ? -2.586 20.156 -7.141 1 74.5 68 GLU B O 1
ATOM 2597 N N . PRO B 1 69 ? -4.426 21.312 -6.516 1 83.06 69 PRO B N 1
ATOM 2598 C CA . PRO B 1 69 ? -3.588 22.219 -5.723 1 83.06 69 PRO B CA 1
ATOM 2599 C C . PRO B 1 69 ? -2.969 21.531 -4.504 1 83.06 69 PRO B C 1
ATOM 2601 O O . PRO B 1 69 ? -3.516 20.547 -4 1 83.06 69 PRO B O 1
ATOM 2604 N N . TYR B 1 70 ? -1.808 22.016 -4.02 1 88.31 70 TYR B N 1
ATOM 2605 C CA . TYR B 1 70 ? -1.162 21.469 -2.832 1 88.31 70 TYR B CA 1
ATOM 2606 C C . TYR B 1 70 ? -1.981 21.75 -1.582 1 88.31 70 TYR B C 1
ATOM 2608 O O . TYR B 1 70 ? -2.188 20.875 -0.748 1 88.31 70 TYR B O 1
ATOM 2616 N N . PHE B 1 71 ? -2.398 23.062 -1.478 1 90.19 71 PHE B N 1
ATOM 2617 C CA . PHE B 1 71 ? -3.219 23.438 -0.333 1 90.19 71 PHE B CA 1
ATOM 2618 C C . PHE B 1 71 ? -4.676 23.047 -0.56 1 90.19 71 PHE B C 1
ATOM 2620 O O . PHE B 1 71 ? -5.414 23.781 -1.23 1 90.19 71 PHE B O 1
ATOM 2627 N N . LYS B 1 72 ? -5.051 22.031 0.02 1 86.38 72 LYS B N 1
ATOM 2628 C CA . LYS B 1 72 ? -6.426 21.547 -0.098 1 86.38 72 LYS B CA 1
ATOM 2629 C C . LYS B 1 72 ? -7.254 21.953 1.12 1 86.38 72 LYS B C 1
ATOM 2631 O O . LYS B 1 72 ? -6.699 22.344 2.15 1 86.38 72 LYS B O 1
ATOM 2636 N N . GLU B 1 73 ? -8.516 21.891 0.887 1 88.19 73 GLU B N 1
ATOM 2637 C CA . GLU B 1 73 ? -9.414 22.141 2.008 1 88.19 73 GLU B CA 1
ATOM 2638 C C . GLU B 1 73 ? -9.172 21.156 3.145 1 88.19 73 GLU B C 1
ATOM 2640 O O . GLU B 1 73 ? -8.891 19.984 2.902 1 88.19 73 GLU B O 1
ATOM 2645 N N . LEU B 1 74 ? -9.227 21.688 4.273 1 91.94 74 LEU B N 1
ATOM 2646 C CA . LEU B 1 74 ? -9.141 20.859 5.473 1 91.94 74 LEU B CA 1
ATOM 2647 C C . LEU B 1 74 ? -10.43 20.938 6.281 1 91.94 74 LEU B C 1
ATOM 2649 O O . LEU B 1 74 ? -11.008 22.031 6.422 1 91.94 74 LEU B O 1
ATOM 2653 N N . ASP B 1 75 ? -10.992 19.859 6.617 1 93.44 75 ASP B N 1
ATOM 2654 C CA . ASP B 1 75 ? -12.148 19.719 7.496 1 93.44 75 ASP B CA 1
ATOM 2655 C C . ASP B 1 75 ? -11.969 18.547 8.461 1 93.44 75 ASP B C 1
ATOM 2657 O O . ASP B 1 75 ? -12.055 17.375 8.062 1 93.44 75 ASP B O 1
ATOM 2661 N N . MET B 1 76 ? -11.68 18.906 9.742 1 95.25 76 MET B N 1
ATOM 2662 C CA . MET B 1 76 ? -11.383 17.844 10.688 1 95.25 76 MET B CA 1
ATOM 2663 C C . MET B 1 76 ? -11.883 18.188 12.086 1 95.25 76 MET B C 1
ATOM 2665 O O . MET B 1 76 ? -12.125 19.359 12.383 1 95.25 76 MET B O 1
ATOM 2669 N N . TYR B 1 77 ? -12.078 17.188 12.836 1 96.94 77 TYR B N 1
ATOM 2670 C CA . TYR B 1 77 ? -12.43 17.312 14.25 1 96.94 77 TYR B CA 1
ATOM 2671 C C . TYR B 1 77 ? -11.258 16.906 15.133 1 96.94 77 TYR B C 1
ATOM 2673 O O . TYR B 1 77 ? -10.648 15.859 14.93 1 96.94 77 TYR B O 1
ATOM 2681 N N . SER B 1 78 ? -10.875 17.766 16.047 1 97.12 78 SER B N 1
ATOM 2682 C CA . SER B 1 78 ? -9.828 17.469 17.016 1 97.12 78 SER B CA 1
ATOM 2683 C C . SER B 1 78 ? -10.422 17.172 18.391 1 97.12 78 SER B C 1
ATOM 2685 O O . SER B 1 78 ? -11.211 17.953 18.922 1 97.12 78 SER B O 1
ATOM 2687 N N . PHE B 1 79 ? -9.953 16.109 18.984 1 96.81 79 PHE B N 1
ATOM 2688 C CA . PHE B 1 79 ? -10.461 15.727 20.281 1 96.81 79 PHE B CA 1
ATOM 2689 C C . PHE B 1 79 ? -9.641 16.359 21.406 1 96.81 79 PHE B C 1
ATOM 2691 O O . PHE B 1 79 ? -10.055 16.359 22.562 1 96.81 79 PHE B O 1
ATOM 2698 N N . ASP B 1 80 ? -8.477 16.906 21.047 1 95.38 80 ASP B N 1
ATOM 2699 C CA . ASP B 1 80 ? -7.613 17.25 22.172 1 95.38 80 ASP B CA 1
ATOM 2700 C C . ASP B 1 80 ? -6.867 18.562 21.922 1 95.38 80 ASP B C 1
ATOM 2702 O O . ASP B 1 80 ? -6.266 19.125 22.828 1 95.38 80 ASP B O 1
ATOM 2706 N N . ASN B 1 81 ? -6.891 19 20.719 1 96.31 81 ASN B N 1
ATOM 2707 C CA . ASN B 1 81 ? -5.961 20.078 20.406 1 96.31 81 ASN B CA 1
ATOM 2708 C C . ASN B 1 81 ? -6.625 21.172 19.578 1 96.31 81 ASN B C 1
ATOM 2710 O O . ASN B 1 81 ? -5.953 21.859 18.812 1 96.31 81 ASN B O 1
ATOM 2714 N N . TYR B 1 82 ? -7.855 21.266 19.672 1 95.75 82 TYR B N 1
ATOM 2715 C CA . TYR B 1 82 ? -8.648 22.188 18.875 1 95.75 82 TYR B CA 1
ATOM 2716 C C . TYR B 1 82 ? -8.117 23.609 18.969 1 95.75 82 TYR B C 1
ATOM 2718 O O . TYR B 1 82 ? -7.992 24.312 17.969 1 95.75 82 TYR B O 1
ATOM 2726 N N . GLU B 1 83 ? -7.836 24.094 20.141 1 94.38 83 GLU B N 1
ATOM 2727 C CA . GLU B 1 83 ? -7.438 25.469 20.344 1 94.38 83 GLU B CA 1
ATOM 2728 C C . GLU B 1 83 ? -6.148 25.797 19.594 1 94.38 83 GLU B C 1
ATOM 2730 O O . GLU B 1 83 ? -6.047 26.844 18.953 1 94.38 83 GLU B O 1
ATOM 2735 N N . LYS B 1 84 ? -5.223 24.891 19.688 1 93.56 84 LYS B N 1
ATOM 2736 C CA . LYS B 1 84 ? -3.969 25.094 18.969 1 93.56 84 LYS B CA 1
ATOM 2737 C C . LYS B 1 84 ? -4.191 25.062 17.453 1 93.56 84 LYS B C 1
ATOM 2739 O O . LYS B 1 84 ? -3.688 25.922 16.734 1 93.56 84 LYS B O 1
ATOM 2744 N N . VAL B 1 85 ? -4.934 24.094 16.984 1 95.44 85 VAL B N 1
ATOM 2745 C CA . VAL B 1 85 ? -5.16 23.953 15.555 1 95.44 85 VAL B CA 1
ATOM 2746 C C . VAL B 1 85 ? -5.914 25.172 15.031 1 95.44 85 VAL B C 1
ATOM 2748 O O . VAL B 1 85 ? -5.625 25.672 13.938 1 95.44 85 VAL B O 1
ATOM 2751 N N . ALA B 1 86 ? -6.875 25.672 15.82 1 93.38 86 ALA B N 1
ATOM 2752 C CA . ALA B 1 86 ? -7.609 26.875 15.438 1 93.38 86 ALA B CA 1
ATOM 2753 C C . ALA B 1 86 ? -6.676 28.078 15.336 1 93.38 86 ALA B C 1
ATOM 2755 O O . ALA B 1 86 ? -6.785 28.875 14.406 1 93.38 86 ALA B O 1
ATOM 2756 N N . LYS B 1 87 ? -5.84 28.172 16.297 1 92.44 87 LYS B N 1
ATOM 2757 C CA . LYS B 1 87 ? -4.852 29.25 16.266 1 92.44 87 LYS B CA 1
ATOM 2758 C C . LYS B 1 87 ? -3.955 29.125 15.039 1 92.44 87 LYS B C 1
ATOM 2760 O O . LYS B 1 87 ? -3.654 30.141 14.391 1 92.44 87 LYS B O 1
ATOM 2765 N N . VAL B 1 88 ? -3.498 27.938 14.742 1 94.25 88 VAL B N 1
ATOM 2766 C CA . VAL B 1 88 ? -2.672 27.688 13.562 1 94.25 88 VAL B CA 1
ATOM 2767 C C . VAL B 1 88 ? -3.434 28.078 12.305 1 94.25 88 VAL B C 1
ATOM 2769 O O . VAL B 1 88 ? -2.861 28.672 11.383 1 94.25 88 VAL B O 1
ATOM 2772 N N . GLY B 1 89 ? -4.695 27.734 12.273 1 93.88 89 GLY B N 1
ATOM 2773 C CA . GLY B 1 89 ? -5.523 28.141 11.148 1 93.88 89 GLY B CA 1
ATOM 2774 C C . GLY B 1 89 ? -5.562 29.641 10.953 1 93.88 89 GLY B C 1
ATOM 2775 O O . GLY B 1 89 ? -5.473 30.125 9.828 1 93.88 89 GLY B O 1
ATOM 2776 N N . ALA B 1 90 ? -5.723 30.359 12.016 1 92.25 90 ALA B N 1
ATOM 2777 C CA . ALA B 1 90 ? -5.719 31.828 11.945 1 92.25 90 ALA B CA 1
ATOM 2778 C C . ALA B 1 90 ? -4.379 32.344 11.438 1 92.25 90 ALA B C 1
ATOM 2780 O O . ALA B 1 90 ? -4.336 33.281 10.625 1 92.25 90 ALA B O 1
ATOM 2781 N N . MET B 1 91 ? -3.344 31.75 11.906 1 93.88 91 MET B N 1
ATOM 2782 C CA . MET B 1 91 ? -2.01 32.125 11.461 1 93.88 91 MET B CA 1
ATOM 2783 C C . MET B 1 91 ? -1.833 31.859 9.969 1 93.88 91 MET B C 1
ATOM 2785 O O . MET B 1 91 ? -1.201 32.625 9.258 1 93.88 91 MET B O 1
ATOM 2789 N N . LEU B 1 92 ? -2.309 30.766 9.586 1 94.38 92 LEU B N 1
ATOM 2790 C CA . LEU B 1 92 ? -2.23 30.391 8.172 1 94.38 92 LEU B CA 1
ATOM 2791 C C . LEU B 1 92 ? -2.938 31.422 7.301 1 94.38 92 LEU B C 1
ATOM 2793 O O . LEU B 1 92 ? -2.422 31.812 6.25 1 94.38 92 LEU B O 1
ATOM 2797 N N . LYS B 1 93 ? -4.094 31.891 7.684 1 91.38 93 LYS B N 1
ATOM 2798 C CA . LYS B 1 93 ? -4.809 32.938 6.949 1 91.38 93 LYS B CA 1
ATOM 2799 C C . LYS B 1 93 ? -4.004 34.219 6.902 1 91.38 93 LYS B C 1
ATOM 2801 O O . LYS B 1 93 ? -3.98 34.906 5.879 1 91.38 93 LYS B O 1
ATOM 2806 N N . GLN B 1 94 ? -3.426 34.531 7.98 1 91.75 94 GLN B N 1
ATOM 2807 C CA . GLN B 1 94 ? -2.564 35.688 8.023 1 91.75 94 GLN B CA 1
ATOM 2808 C C . GLN B 1 94 ? -1.378 35.531 7.078 1 91.75 94 GLN B C 1
ATOM 2810 O O . GLN B 1 94 ? -1.01 36.5 6.375 1 91.75 94 GLN B O 1
ATOM 2815 N N . ALA B 1 95 ? -0.771 34.344 7.102 1 94.12 95 ALA B N 1
ATOM 2816 C CA . ALA B 1 95 ? 0.333 34.094 6.184 1 94.12 95 ALA B CA 1
ATOM 2817 C C . ALA B 1 95 ? -0.105 34.281 4.734 1 94.12 95 ALA B C 1
ATOM 2819 O O . ALA B 1 95 ? 0.634 34.844 3.92 1 94.12 95 ALA B O 1
ATOM 2820 N N . GLN B 1 96 ? -1.233 33.781 4.43 1 90.94 96 GLN B N 1
ATOM 2821 C CA . GLN B 1 96 ? -1.781 33.906 3.086 1 90.94 96 GLN B CA 1
ATOM 2822 C C . GLN B 1 96 ? -1.954 35.406 2.729 1 90.94 96 GLN B C 1
ATOM 2824 O O . GLN B 1 96 ? -1.536 35.844 1.654 1 90.94 96 GLN B O 1
ATOM 2829 N N . SER B 1 97 ? -2.557 36.188 3.611 1 89.38 97 SER B N 1
ATOM 2830 C CA . SER B 1 97 ? -2.828 37.594 3.371 1 89.38 97 SER B CA 1
ATOM 2831 C C . SER B 1 97 ? -1.536 38.375 3.188 1 89.38 97 SER B C 1
ATOM 2833 O O . SER B 1 97 ? -1.495 39.344 2.422 1 89.38 97 SER B O 1
ATOM 2835 N N . ASN B 1 98 ? -0.511 37.938 3.855 1 91.62 98 ASN B N 1
ATOM 2836 C CA . ASN B 1 98 ? 0.763 38.656 3.818 1 91.62 98 ASN B CA 1
ATOM 2837 C C . ASN B 1 98 ? 1.722 38.031 2.807 1 91.62 98 ASN B C 1
ATOM 2839 O O . ASN B 1 98 ? 2.902 38.375 2.766 1 91.62 98 ASN B O 1
ATOM 2843 N N . GLU B 1 99 ? 1.288 37.062 2.072 1 92.12 99 GLU B N 1
ATOM 2844 C CA . GLU B 1 99 ? 2.059 36.406 1.027 1 92.12 99 GLU B CA 1
ATOM 2845 C C . GLU B 1 99 ? 3.295 35.719 1.603 1 92.12 99 GLU B C 1
ATOM 2847 O O . GLU B 1 99 ? 4.383 35.812 1.032 1 92.12 99 GLU B O 1
ATOM 2852 N N . MET B 1 100 ? 3.129 35.156 2.787 1 94.69 100 MET B N 1
ATOM 2853 C CA . MET B 1 100 ? 4.207 34.406 3.447 1 94.69 100 MET B CA 1
ATOM 2854 C C . MET B 1 100 ? 4.121 32.938 3.146 1 94.69 100 MET B C 1
ATOM 2856 O O . MET B 1 100 ? 3.781 32.125 4.023 1 94.69 100 MET B O 1
ATOM 2860 N N . LEU B 1 101 ? 4.57 32.531 2.006 1 94.88 101 LEU B N 1
ATOM 2861 C CA . LEU B 1 101 ? 4.418 31.203 1.46 1 94.88 101 LEU B CA 1
ATOM 2862 C C . LEU B 1 101 ? 5.199 30.188 2.291 1 94.88 101 LEU B C 1
ATOM 2864 O O . LEU B 1 101 ? 4.73 29.062 2.51 1 94.88 101 LEU B O 1
ATOM 2868 N N . GLY B 1 102 ? 6.379 30.547 2.631 1 96.56 102 GLY B N 1
ATOM 2869 C CA . GLY B 1 102 ? 7.172 29.656 3.465 1 96.56 102 GLY B CA 1
ATOM 2870 C C . GLY B 1 102 ? 6.5 29.312 4.777 1 96.56 102 GLY B C 1
ATOM 2871 O O . GLY B 1 102 ? 6.488 28.156 5.191 1 96.56 102 GLY B O 1
ATOM 2872 N N . ASP B 1 103 ? 5.965 30.312 5.457 1 96.62 103 ASP B N 1
ATOM 2873 C CA . ASP B 1 103 ? 5.211 30.062 6.684 1 96.62 103 ASP B CA 1
ATOM 2874 C C . ASP B 1 103 ? 3.982 29.203 6.406 1 96.62 103 ASP B C 1
ATOM 2876 O O . ASP B 1 103 ? 3.68 28.281 7.172 1 96.62 103 ASP B O 1
ATOM 2880 N N . ALA B 1 104 ? 3.295 29.484 5.336 1 96.06 104 ALA B N 1
ATOM 2881 C CA . ALA B 1 104 ? 2.041 28.812 5.008 1 96.06 104 ALA B CA 1
ATOM 2882 C C . ALA B 1 104 ? 2.258 27.312 4.816 1 96.06 104 ALA B C 1
ATOM 2884 O O . ALA B 1 104 ? 1.436 26.5 5.246 1 96.06 104 ALA B O 1
ATOM 2885 N N . LEU B 1 105 ? 3.316 26.969 4.145 1 96.38 105 LEU B N 1
ATOM 2886 C CA . LEU B 1 105 ? 3.588 25.562 3.912 1 96.38 105 LEU B CA 1
ATOM 2887 C C . LEU B 1 105 ? 3.717 24.797 5.234 1 96.38 105 LEU B C 1
ATOM 2889 O O . LEU B 1 105 ? 3.139 23.734 5.398 1 96.38 105 LEU B O 1
ATOM 2893 N N . TYR B 1 106 ? 4.484 25.344 6.148 1 96.94 106 TYR B N 1
ATOM 2894 C CA . TYR B 1 106 ? 4.68 24.688 7.438 1 96.94 106 TYR B CA 1
ATOM 2895 C C . TYR B 1 106 ? 3.375 24.641 8.227 1 96.94 106 TYR B C 1
ATOM 2897 O O . TYR B 1 106 ? 3 23.594 8.758 1 96.94 106 TYR B O 1
ATOM 2905 N N . LEU B 1 107 ? 2.699 25.766 8.297 1 96.44 107 LEU B N 1
ATOM 2906 C CA . LEU B 1 107 ? 1.489 25.891 9.102 1 96.44 107 LEU B CA 1
ATOM 2907 C C . LEU B 1 107 ? 0.386 24.984 8.57 1 96.44 107 LEU B C 1
ATOM 2909 O O . LEU B 1 107 ? -0.363 24.391 9.344 1 96.44 107 LEU B O 1
ATOM 2913 N N . TYR B 1 108 ? 0.282 24.922 7.297 1 96.06 108 TYR B N 1
ATOM 2914 C CA . TYR B 1 108 ? -0.701 24.047 6.684 1 96.06 108 TYR B CA 1
ATOM 2915 C C . TYR B 1 108 ? -0.477 22.594 7.121 1 96.06 108 TYR B C 1
ATOM 2917 O O . TYR B 1 108 ? -1.426 21.891 7.48 1 96.06 108 TYR B O 1
ATOM 2925 N N . ASN B 1 109 ? 0.717 22.172 7.016 1 96.06 109 ASN B N 1
ATOM 2926 C CA . ASN B 1 109 ? 1.043 20.812 7.422 1 96.06 109 ASN B CA 1
ATOM 2927 C C . ASN B 1 109 ? 0.834 20.594 8.922 1 96.06 109 ASN B C 1
ATOM 2929 O O . ASN B 1 109 ? 0.456 19.516 9.352 1 96.06 109 ASN B O 1
ATOM 2933 N N . LEU B 1 110 ? 1.095 21.625 9.711 1 95.62 110 LEU B N 1
ATOM 2934 C CA . LEU B 1 110 ? 0.847 21.547 11.148 1 95.62 110 LEU B CA 1
ATOM 2935 C C . LEU B 1 110 ? -0.641 21.375 11.438 1 95.62 110 LEU B C 1
ATOM 2937 O O . LEU B 1 110 ? -1.027 20.578 12.297 1 95.62 110 LEU B O 1
ATOM 2941 N N . MET B 1 111 ? -1.419 22.125 10.734 1 95.31 111 MET B N 1
ATOM 2942 C CA . MET B 1 111 ? -2.865 22.016 10.906 1 95.31 111 MET B CA 1
ATOM 2943 C C . MET B 1 111 ? -3.361 20.625 10.539 1 95.31 111 MET B C 1
ATOM 2945 O O . MET B 1 111 ? -4.148 20.031 11.281 1 95.31 111 MET B O 1
ATOM 2949 N N . ASP B 1 112 ? -2.846 20.172 9.477 1 95.5 112 ASP B N 1
ATOM 2950 C CA . ASP B 1 112 ? -3.232 18.859 8.938 1 95.5 112 ASP B CA 1
ATOM 2951 C C . ASP B 1 112 ? -2.844 17.734 9.891 1 95.5 112 ASP B C 1
ATOM 2953 O O . ASP B 1 112 ? -3.363 16.625 9.789 1 95.5 112 ASP B O 1
ATOM 2957 N N . ARG B 1 113 ? -1.974 17.969 10.781 1 95.31 113 ARG B N 1
ATOM 2958 C CA . ARG B 1 113 ? -1.46 16.984 11.719 1 95.31 113 ARG B CA 1
ATOM 2959 C C . ARG B 1 113 ? -1.916 17.281 13.141 1 95.31 113 ARG B C 1
ATOM 2961 O O . ARG B 1 113 ? -1.189 17.016 14.102 1 95.31 113 ARG B O 1
ATOM 2968 N N . ASN B 1 114 ? -3.045 17.891 13.25 1 96.25 114 ASN B N 1
ATOM 2969 C CA . ASN B 1 114 ? -3.709 18.172 14.523 1 96.25 114 ASN B CA 1
ATOM 2970 C C . ASN B 1 114 ? -2.834 19.016 15.445 1 96.25 114 ASN B C 1
ATOM 2972 O O . ASN B 1 114 ? -2.908 18.891 16.672 1 96.25 114 ASN B O 1
ATOM 2976 N N . GLY B 1 115 ? -1.954 19.781 14.883 1 94.56 115 GLY B N 1
ATOM 2977 C CA . GLY B 1 115 ? -1.15 20.719 15.656 1 94.56 115 GLY B CA 1
ATOM 2978 C C . GLY B 1 115 ? 0.072 20.062 16.281 1 94.56 115 GLY B C 1
ATOM 2979 O O . GLY B 1 115 ? 0.758 20.688 17.094 1 94.56 115 GLY B O 1
ATOM 2980 N N . TYR B 1 116 ? 0.347 18.875 16 1 93.81 116 TYR B N 1
ATOM 2981 C CA . TYR B 1 116 ? 1.512 18.188 16.562 1 93.81 116 TYR B CA 1
ATOM 2982 C C . TYR B 1 116 ? 2.711 18.312 15.625 1 93.81 116 TYR B C 1
ATOM 2984 O O . TYR B 1 116 ? 2.572 18.188 14.406 1 93.81 116 TYR B O 1
ATOM 2992 N N . THR B 1 117 ? 3.879 18.516 16.156 1 92.81 117 THR B N 1
ATOM 2993 C CA . THR B 1 117 ? 5.031 18.922 15.367 1 92.81 117 THR B CA 1
ATOM 2994 C C . THR B 1 117 ? 5.988 17.766 15.148 1 92.81 117 THR B C 1
ATOM 2996 O O . THR B 1 117 ? 6.969 17.891 14.422 1 92.81 117 THR B O 1
ATOM 2999 N N . HIS B 1 118 ? 5.727 16.609 15.688 1 88.12 118 HIS B N 1
ATOM 3000 C CA . HIS B 1 118 ? 6.691 15.516 15.703 1 88.12 118 HIS B CA 1
ATOM 3001 C C . HIS B 1 118 ? 7.164 15.18 14.297 1 88.12 118 HIS B C 1
ATOM 3003 O O . HIS B 1 118 ? 8.359 14.992 14.062 1 88.12 118 HIS B O 1
ATOM 3009 N N . SER B 1 119 ? 6.305 15.141 13.367 1 89.25 119 SER B N 1
ATOM 3010 C CA . SER B 1 119 ? 6.645 14.727 12.008 1 89.25 119 SER B CA 1
ATOM 3011 C C . SER B 1 119 ? 7.094 15.922 11.164 1 89.25 119 SER B C 1
ATOM 3013 O O . SER B 1 119 ? 7.426 15.766 9.984 1 89.25 119 SER B O 1
ATOM 3015 N N . LEU B 1 120 ? 7.168 17.109 11.82 1 93.31 120 LEU B N 1
ATOM 3016 C CA . LEU B 1 120 ? 7.473 18.328 11.062 1 93.31 120 LEU B CA 1
ATOM 3017 C C . LEU B 1 120 ? 8.773 18.953 11.547 1 93.31 120 LEU B C 1
ATOM 3019 O O . LEU B 1 120 ? 8.977 20.156 11.398 1 93.31 120 LEU B O 1
ATOM 3023 N N . ALA B 1 121 ? 9.555 18.156 12.188 1 90.31 121 ALA B N 1
ATOM 3024 C CA . ALA B 1 121 ? 10.859 18.656 12.625 1 90.31 121 ALA B CA 1
ATOM 3025 C C . ALA B 1 121 ? 11.656 19.219 11.445 1 90.31 121 ALA B C 1
ATOM 3027 O O . ALA B 1 121 ? 11.562 18.703 10.328 1 90.31 121 ALA B O 1
ATOM 3028 N N . LEU B 1 122 ? 12.406 20.234 11.719 1 93.12 122 LEU B N 1
ATOM 3029 C CA . LEU B 1 122 ? 13.172 20.906 10.672 1 93.12 122 LEU B CA 1
ATOM 3030 C C . LEU B 1 122 ? 14.516 20.219 10.469 1 93.12 122 LEU B C 1
ATOM 3032 O O . LEU B 1 122 ? 15.57 20.828 10.688 1 93.12 122 LEU B O 1
ATOM 3036 N N . ASN B 1 123 ? 14.453 19.047 10.055 1 86.5 123 ASN B N 1
ATOM 3037 C CA . ASN B 1 123 ? 15.656 18.266 9.758 1 86.5 123 ASN B CA 1
ATOM 3038 C C . ASN B 1 123 ? 15.469 17.391 8.523 1 86.5 123 ASN B C 1
ATOM 3040 O O . ASN B 1 123 ? 14.352 17.266 8.016 1 86.5 123 ASN B O 1
ATOM 3044 N N . GLY B 1 124 ? 16.5 16.766 8 1 79.31 124 GLY B N 1
ATOM 3045 C CA . GLY B 1 124 ? 16.516 16.094 6.719 1 79.31 124 GLY B CA 1
ATOM 3046 C C . GLY B 1 124 ? 15.844 14.734 6.75 1 79.31 124 GLY B C 1
ATOM 3047 O O . GLY B 1 124 ? 15.688 14.086 5.711 1 79.31 124 GLY B O 1
ATOM 3048 N N . SER B 1 125 ? 15.398 14.273 7.855 1 76.19 125 SER B N 1
ATOM 3049 C CA . SER B 1 125 ? 14.82 12.945 7.957 1 76.19 125 SER B CA 1
ATOM 3050 C C . SER B 1 125 ? 13.336 13.008 8.305 1 76.19 125 SER B C 1
ATOM 3052 O O . SER B 1 125 ? 12.664 11.984 8.391 1 76.19 125 SER B O 1
ATOM 3054 N N . SER B 1 126 ? 12.82 14.219 8.414 1 85.31 126 SER B N 1
ATOM 3055 C CA . SER B 1 126 ? 11.43 14.367 8.828 1 85.31 126 SER B CA 1
ATOM 3056 C C . SER B 1 126 ? 10.484 14.242 7.641 1 85.31 126 SER B C 1
ATOM 3058 O O . SER B 1 126 ? 10.914 14.328 6.488 1 85.31 126 SER B O 1
ATOM 3060 N N . GLU B 1 127 ? 9.203 14.07 7.938 1 87.62 127 GLU B N 1
ATOM 3061 C CA . GLU B 1 127 ? 8.188 14.008 6.898 1 87.62 127 GLU B CA 1
ATOM 3062 C C . GLU B 1 127 ? 8.016 15.359 6.203 1 87.62 127 GLU B C 1
ATOM 3064 O O . GLU B 1 127 ? 7.473 15.43 5.098 1 87.62 127 GLU B O 1
ATOM 3069 N N . PHE B 1 128 ? 8.484 16.375 6.82 1 91.44 128 PHE B N 1
ATOM 3070 C CA . PHE B 1 128 ? 8.344 17.703 6.23 1 91.44 128 PHE B CA 1
ATOM 3071 C C . PHE B 1 128 ? 9.172 17.812 4.957 1 91.44 128 PHE B C 1
ATOM 3073 O O . PHE B 1 128 ? 8.828 18.578 4.055 1 91.44 128 PHE B O 1
ATOM 3080 N N . VAL B 1 129 ? 10.281 17.016 4.879 1 89.62 129 VAL B N 1
ATOM 3081 C CA . VAL B 1 129 ? 11.07 16.984 3.656 1 89.62 129 VAL B CA 1
ATOM 3082 C C . VAL B 1 129 ? 10.203 16.531 2.488 1 89.62 129 VAL B C 1
ATOM 3084 O O . VAL B 1 129 ? 10.195 17.156 1.428 1 89.62 129 VAL B O 1
ATOM 3087 N N . SER B 1 130 ? 9.438 15.453 2.744 1 85.88 130 SER B N 1
ATOM 3088 C CA . SER B 1 130 ? 8.578 14.93 1.692 1 85.88 130 SER B CA 1
ATOM 3089 C C . SER B 1 130 ? 7.496 15.938 1.313 1 85.88 130 SER B C 1
ATOM 3091 O O . SER B 1 130 ? 7.145 16.062 0.138 1 85.88 130 SER B O 1
ATOM 3093 N N . GLU B 1 131 ? 6.988 16.625 2.242 1 90.69 131 GLU B N 1
ATOM 3094 C CA . GLU B 1 131 ? 5.965 17.625 1.971 1 90.69 131 GLU B CA 1
ATOM 3095 C C . GLU B 1 131 ? 6.543 18.812 1.194 1 90.69 131 GLU B C 1
ATOM 3097 O O . GLU B 1 131 ? 5.891 19.359 0.304 1 90.69 131 GLU B O 1
ATOM 3102 N N . THR B 1 132 ? 7.727 19.156 1.547 1 91.94 132 THR B N 1
ATOM 3103 C CA . THR B 1 132 ? 8.406 20.219 0.812 1 91.94 132 THR B CA 1
ATOM 3104 C C . THR B 1 132 ? 8.633 19.812 -0.641 1 91.94 132 THR B C 1
ATOM 3106 O O . THR B 1 132 ? 8.336 20.578 -1.561 1 91.94 132 THR B O 1
ATOM 3109 N N . CYS B 1 133 ? 9.062 18.594 -0.819 1 87.94 133 CYS B N 1
ATOM 3110 C CA . CYS B 1 133 ? 9.281 18.078 -2.166 1 87.94 133 CYS B CA 1
ATOM 3111 C C . CYS B 1 133 ? 7.98 18.062 -2.959 1 87.94 133 CYS B C 1
ATOM 3113 O O . CYS B 1 133 ? 7.953 18.438 -4.133 1 87.94 133 CYS B O 1
ATOM 3115 N N . LYS B 1 134 ? 6.949 17.609 -2.33 1 86.5 134 LYS B N 1
ATOM 3116 C CA . LYS B 1 134 ? 5.648 17.562 -2.996 1 86.5 134 LYS B CA 1
ATOM 3117 C C . LYS B 1 134 ? 5.203 18.953 -3.424 1 86.5 134 LYS B C 1
ATOM 3119 O O . LYS B 1 134 ? 4.66 19.125 -4.516 1 86.5 134 LYS B O 1
ATOM 3124 N N . PHE B 1 135 ? 5.406 19.859 -2.549 1 90.69 135 PHE B N 1
ATOM 3125 C CA . PHE B 1 135 ? 5.055 21.25 -2.85 1 90.69 135 PHE B CA 1
ATOM 3126 C C . PHE B 1 135 ? 5.84 21.75 -4.051 1 90.69 135 PHE B C 1
ATOM 3128 O O . PHE B 1 135 ? 5.266 22.328 -4.977 1 90.69 135 PHE B O 1
ATOM 3135 N N . LEU B 1 136 ? 7.094 21.562 -4.074 1 88.94 136 LEU B N 1
ATOM 3136 C CA . LEU B 1 136 ? 7.953 22 -5.168 1 88.94 136 LEU B CA 1
ATOM 3137 C C . LEU B 1 136 ? 7.547 21.344 -6.48 1 88.94 136 LEU B C 1
ATOM 3139 O O . LEU B 1 136 ? 7.492 22 -7.52 1 88.94 136 LEU B O 1
ATOM 3143 N N . TYR B 1 137 ? 7.227 20.094 -6.355 1 84 137 TYR B N 1
ATOM 3144 C CA . TYR B 1 137 ? 6.801 19.359 -7.543 1 84 137 TYR B CA 1
ATOM 3145 C C . TYR B 1 137 ? 5.496 19.922 -8.094 1 84 137 TYR B C 1
ATOM 3147 O O . TYR B 1 137 ? 5.375 20.172 -9.297 1 84 137 TYR B O 1
ATOM 3155 N N . THR B 1 138 ? 4.578 20.094 -7.219 1 84.38 138 THR B N 1
ATOM 3156 C CA . THR B 1 138 ? 3.25 20.547 -7.602 1 84.38 138 THR B CA 1
ATOM 3157 C C . THR B 1 138 ? 3.336 21.875 -8.367 1 84.38 138 THR B C 1
ATOM 3159 O O . THR B 1 138 ? 2.613 22.078 -9.344 1 84.38 138 THR B O 1
ATOM 3162 N N . TYR B 1 139 ? 4.254 22.688 -8.023 1 86.44 139 TYR B N 1
ATOM 3163 C CA . TYR B 1 139 ? 4.293 24.031 -8.609 1 86.44 139 TYR B CA 1
ATOM 3164 C C . TYR B 1 139 ? 5.496 24.188 -9.531 1 86.44 139 TYR B C 1
ATOM 3166 O O . TYR B 1 139 ? 5.801 25.281 -9.984 1 86.44 139 TYR B O 1
ATOM 3174 N N . GLY B 1 140 ? 6.176 23.141 -9.812 1 81.75 140 GLY B N 1
ATOM 3175 C CA . GLY B 1 140 ? 7.285 23.141 -10.75 1 81.75 140 GLY B CA 1
ATOM 3176 C C . GLY B 1 140 ? 8.445 24.016 -10.297 1 81.75 140 GLY B C 1
ATOM 3177 O O . GLY B 1 140 ? 9.094 24.672 -11.109 1 81.75 140 GLY B O 1
ATOM 3178 N N . LEU B 1 141 ? 8.648 24.125 -9.039 1 85.94 141 LEU B N 1
ATOM 3179 C CA . LEU B 1 141 ? 9.727 24.938 -8.484 1 85.94 141 LEU B CA 1
ATOM 3180 C C . LEU B 1 141 ? 11.016 24.125 -8.383 1 85.94 141 LEU B C 1
ATOM 3182 O O . LEU B 1 141 ? 10.992 22.969 -7.98 1 85.94 141 LEU B O 1
ATOM 3186 N N . ASN B 1 142 ? 12.078 24.781 -8.75 1 85.12 142 ASN B N 1
ATOM 3187 C CA . ASN B 1 142 ? 13.375 24.109 -8.719 1 85.12 142 ASN B CA 1
ATOM 3188 C C . ASN B 1 142 ? 14.273 24.672 -7.621 1 85.12 142 ASN B C 1
ATOM 3190 O O . ASN B 1 142 ? 15.469 24.391 -7.59 1 85.12 142 ASN B O 1
ATOM 3194 N N . SER B 1 143 ? 13.734 25.547 -6.797 1 89.44 143 SER B N 1
ATOM 3195 C CA . SER B 1 143 ? 14.438 26.109 -5.656 1 89.44 143 SER B CA 1
ATOM 3196 C C . SER B 1 143 ? 13.484 26.406 -4.504 1 89.44 143 SER B C 1
ATOM 3198 O O . SER B 1 143 ? 12.266 26.5 -4.707 1 89.44 143 SER B O 1
ATOM 3200 N N . THR B 1 144 ? 14.078 26.516 -3.377 1 93.88 144 THR B N 1
ATOM 3201 C CA . THR B 1 144 ? 13.273 26.812 -2.197 1 93.88 144 THR B CA 1
ATOM 3202 C C . THR B 1 144 ? 13.406 28.281 -1.809 1 93.88 144 THR B C 1
ATOM 3204 O O . THR B 1 144 ? 13.016 28.672 -0.705 1 93.88 144 THR B O 1
ATOM 3207 N N . GLU B 1 145 ? 13.922 29.125 -2.662 1 93.88 145 GLU B N 1
ATOM 3208 C CA . GLU B 1 145 ? 14.18 30.516 -2.34 1 93.88 145 GLU B CA 1
ATOM 3209 C C . GLU B 1 145 ? 12.883 31.266 -2.029 1 93.88 145 GLU B C 1
ATOM 3211 O O . GLU B 1 145 ? 12.836 32.094 -1.116 1 93.88 145 GLU B O 1
ATOM 3216 N N . SER B 1 146 ? 11.82 31.016 -2.795 1 92.56 146 SER B N 1
ATOM 3217 C CA . SER B 1 146 ? 10.547 31.672 -2.549 1 92.56 146 SER B CA 1
ATOM 3218 C C . SER B 1 146 ? 9.984 31.312 -1.18 1 92.56 146 SER B C 1
ATOM 3220 O O . SER B 1 146 ? 9.328 32.125 -0.528 1 92.56 146 SER B O 1
ATOM 3222 N N . LEU B 1 147 ? 10.258 30.078 -0.751 1 96.12 147 LEU B N 1
ATOM 3223 C CA . LEU B 1 147 ? 9.844 29.641 0.58 1 96.12 147 LEU B CA 1
ATOM 3224 C C . LEU B 1 147 ? 10.727 30.281 1.653 1 96.12 147 LEU B C 1
ATOM 3226 O O . LEU B 1 147 ? 10.211 30.797 2.654 1 96.12 147 LEU B O 1
ATOM 3230 N N . ALA B 1 148 ? 11.977 30.359 1.401 1 96.94 148 ALA B N 1
ATOM 3231 C CA . ALA B 1 148 ? 12.93 30.906 2.369 1 96.94 148 ALA B CA 1
ATOM 3232 C C . ALA B 1 148 ? 12.688 32.375 2.598 1 96.94 148 ALA B C 1
ATOM 3234 O O . ALA B 1 148 ? 12.664 32.844 3.74 1 96.94 148 ALA B O 1
ATOM 3235 N N . SER B 1 149 ? 12.516 33.094 1.56 1 95.75 149 SER B N 1
ATOM 3236 C CA . SER B 1 149 ? 12.398 34.562 1.641 1 95.75 149 SER B CA 1
ATOM 3237 C C . SER B 1 149 ? 11.078 34.969 2.277 1 95.75 149 SER B C 1
ATOM 3239 O O . SER B 1 149 ? 10.898 36.125 2.66 1 95.75 149 SER B O 1
ATOM 3241 N N . THR B 1 150 ? 10.172 34.031 2.43 1 95.31 150 THR B N 1
ATOM 3242 C CA . THR B 1 150 ? 8.859 34.375 2.98 1 95.31 150 THR B CA 1
ATOM 3243 C C . THR B 1 150 ? 8.617 33.625 4.281 1 95.31 150 THR B C 1
ATOM 3245 O O . THR B 1 150 ? 7.473 33.438 4.707 1 95.31 150 THR B O 1
ATOM 3248 N N . ALA B 1 151 ? 9.617 33.062 4.902 1 96.44 151 ALA B N 1
ATOM 3249 C CA . ALA B 1 151 ? 9.547 32.469 6.234 1 96.44 151 ALA B CA 1
ATOM 3250 C C . ALA B 1 151 ? 9.891 33.5 7.312 1 96.44 151 ALA B C 1
ATOM 3252 O O . ALA B 1 151 ? 10.906 34.188 7.223 1 96.44 151 ALA B O 1
ATOM 3253 N N . SER B 1 152 ? 9.086 33.562 8.305 1 94.62 152 SER B N 1
ATOM 3254 C CA . SER B 1 152 ? 9.273 34.562 9.336 1 94.62 152 SER B CA 1
ATOM 3255 C C . SER B 1 152 ? 10.211 34.062 10.438 1 94.62 152 SER B C 1
ATOM 3257 O O . SER B 1 152 ? 10.867 34.875 11.102 1 94.62 152 SER B O 1
ATOM 3259 N N . SER B 1 153 ? 10.211 32.781 10.695 1 93.75 153 SER B N 1
ATOM 3260 C CA . SER B 1 153 ? 11.133 32.188 11.664 1 93.75 153 SER B CA 1
ATOM 3261 C C . SER B 1 153 ? 12.5 31.969 11.039 1 93.75 153 SER B C 1
ATOM 3263 O O . SER B 1 153 ? 12.609 31.406 9.945 1 93.75 153 SER B O 1
ATOM 3265 N N . THR B 1 154 ? 13.531 32.375 11.781 1 94.75 154 THR B N 1
ATOM 3266 C CA . THR B 1 154 ? 14.891 32.188 11.289 1 94.75 154 THR B CA 1
ATOM 3267 C C . THR B 1 154 ? 15.18 30.703 11.055 1 94.75 154 THR B C 1
ATOM 3269 O O . THR B 1 154 ? 15.82 30.344 10.07 1 94.75 154 THR B O 1
ATOM 3272 N N . ASP B 1 155 ? 14.734 29.891 11.914 1 95.19 155 ASP B N 1
ATOM 3273 C CA . ASP B 1 155 ? 14.984 28.469 11.789 1 95.19 155 ASP B CA 1
ATOM 3274 C C . ASP B 1 155 ? 14.273 27.891 10.57 1 95.19 155 ASP B C 1
ATOM 3276 O O . ASP B 1 155 ? 14.82 27.047 9.859 1 95.19 155 ASP B O 1
ATOM 3280 N N . LEU B 1 156 ? 13.086 28.312 10.32 1 97.06 156 LEU B N 1
ATOM 3281 C CA . LEU B 1 156 ? 12.344 27.859 9.148 1 97.06 156 LEU B CA 1
ATOM 3282 C C . LEU B 1 156 ? 12.992 28.375 7.863 1 97.06 156 LEU B C 1
ATOM 3284 O O . LEU B 1 156 ? 13.109 27.641 6.883 1 97.06 156 LEU B O 1
ATOM 3288 N N . MET B 1 157 ? 13.383 29.641 7.91 1 97 157 MET B N 1
ATOM 3289 C CA . MET B 1 157 ? 14.117 30.219 6.789 1 97 157 MET B CA 1
ATOM 3290 C C . MET B 1 157 ? 15.367 29.406 6.473 1 97 157 MET B C 1
ATOM 3292 O O . MET B 1 157 ? 15.617 29.062 5.312 1 97 157 MET B O 1
ATOM 3296 N N . ASN B 1 158 ? 16.109 29.094 7.48 1 96.44 158 ASN B N 1
ATOM 3297 C CA . ASN B 1 158 ? 17.328 28.328 7.305 1 96.44 158 ASN B CA 1
ATOM 3298 C C . ASN B 1 158 ? 17.047 26.922 6.785 1 96.44 158 ASN B C 1
ATOM 3300 O O . ASN B 1 158 ? 17.812 26.406 5.965 1 96.44 158 ASN B O 1
ATOM 3304 N N . TYR B 1 159 ? 16 26.344 7.293 1 96.44 159 TYR B N 1
ATOM 3305 C CA . TYR B 1 159 ? 15.602 25.047 6.785 1 96.44 159 TYR B CA 1
ATOM 3306 C C . TYR B 1 159 ? 15.438 25.078 5.273 1 96.44 159 TYR B C 1
ATOM 3308 O O . TYR B 1 159 ? 15.961 24.203 4.566 1 96.44 159 TYR B O 1
ATOM 3316 N N . TYR B 1 160 ? 14.719 26.031 4.742 1 96.44 160 TYR B N 1
ATOM 3317 C CA . TYR B 1 160 ? 14.477 26.141 3.307 1 96.44 160 TYR B CA 1
ATOM 3318 C C . TYR B 1 160 ? 15.766 26.453 2.557 1 96.44 160 TYR B C 1
ATOM 3320 O O . TYR B 1 160 ? 16.016 25.906 1.477 1 96.44 160 TYR B O 1
ATOM 3328 N N . ARG B 1 161 ? 16.594 27.312 3.096 1 96.19 161 ARG B N 1
ATOM 3329 C CA . ARG B 1 161 ? 17.844 27.703 2.432 1 96.19 161 ARG B CA 1
ATOM 3330 C C . ARG B 1 161 ? 18.797 26.531 2.324 1 96.19 161 ARG B C 1
ATOM 3332 O O . ARG B 1 161 ? 19.516 26.391 1.324 1 96.19 161 ARG B O 1
ATOM 3339 N N . ASP B 1 162 ? 18.781 25.719 3.326 1 94.31 162 ASP B N 1
ATOM 3340 C CA . ASP B 1 162 ? 19.719 24.594 3.377 1 94.31 162 ASP B CA 1
ATOM 3341 C C . ASP B 1 162 ? 19.094 23.328 2.783 1 94.31 162 ASP B C 1
ATOM 3343 O O . ASP B 1 162 ? 19.688 22.25 2.832 1 94.31 162 ASP B O 1
ATOM 3347 N N . PHE B 1 163 ? 17.906 23.469 2.301 1 92.94 163 PHE B N 1
ATOM 3348 C CA . PHE B 1 163 ? 17.188 22.312 1.783 1 92.94 163 PHE B CA 1
ATOM 3349 C C . PHE B 1 163 ? 17.906 21.719 0.577 1 92.94 163 PHE B C 1
ATOM 3351 O O . PHE B 1 163 ? 18.203 22.438 -0.382 1 92.94 163 PHE B O 1
ATOM 3358 N N . ASN B 1 164 ? 18.234 20.5 0.661 1 85.38 164 ASN B N 1
ATOM 3359 C CA . ASN B 1 164 ? 18.859 19.797 -0.456 1 85.38 164 ASN B CA 1
ATOM 3360 C C . ASN B 1 164 ? 17.828 19.328 -1.468 1 85.38 164 ASN B C 1
ATOM 3362 O O . ASN B 1 164 ? 17.234 18.25 -1.306 1 85.38 164 ASN B O 1
ATOM 3366 N N . ILE B 1 165 ? 17.688 19.969 -2.49 1 83.81 165 ILE B N 1
ATOM 3367 C CA . ILE B 1 165 ? 16.641 19.75 -3.48 1 83.81 165 ILE B CA 1
ATOM 3368 C C . ILE B 1 165 ? 16.844 18.391 -4.16 1 83.81 165 ILE B C 1
ATOM 3370 O O . ILE B 1 165 ? 15.914 17.844 -4.754 1 83.81 165 ILE B O 1
ATOM 3374 N N . SER B 1 166 ? 18.047 17.891 -4.129 1 75.31 166 SER B N 1
ATOM 3375 C CA . SER B 1 166 ? 18.328 16.594 -4.73 1 75.31 166 SER B CA 1
ATOM 3376 C C . SER B 1 166 ? 17.562 15.477 -4.031 1 75.31 166 SER B C 1
ATOM 3378 O O . SER B 1 166 ? 17.406 14.383 -4.578 1 75.31 166 SER B O 1
ATOM 3380 N N . LEU B 1 167 ? 17.109 15.789 -2.805 1 75.12 167 LEU B N 1
ATOM 3381 C CA . LEU B 1 167 ? 16.266 14.836 -2.098 1 75.12 167 LEU B CA 1
ATOM 3382 C C . LEU B 1 167 ? 14.93 14.656 -2.814 1 75.12 167 LEU B C 1
ATOM 3384 O O . LEU B 1 167 ? 14.227 13.672 -2.578 1 75.12 167 LEU B O 1
ATOM 3388 N N . CYS B 1 168 ? 14.445 15.672 -3.535 1 75.44 168 CYS B N 1
ATOM 3389 C CA . CYS B 1 168 ? 13.156 15.656 -4.219 1 75.44 168 CYS B CA 1
ATOM 3390 C C . CYS B 1 168 ? 13.258 14.953 -5.562 1 75.44 168 CYS B C 1
ATOM 3392 O O . CYS B 1 168 ? 14.109 15.297 -6.387 1 75.44 168 CYS B O 1
ATOM 3394 N N . ASP B 1 169 ? 13.617 13.727 -5.715 1 56.94 169 ASP B N 1
ATOM 3395 C CA . ASP B 1 169 ? 13.758 13.148 -7.047 1 56.94 169 ASP B CA 1
ATOM 3396 C C . ASP B 1 169 ? 12.914 13.906 -8.07 1 56.94 169 ASP B C 1
ATOM 3398 O O . ASP B 1 169 ? 11.688 13.844 -8.039 1 56.94 169 ASP B O 1
ATOM 3402 N N . VAL B 1 170 ? 13.352 15.008 -8.617 1 47.75 170 VAL B N 1
ATOM 3403 C CA . VAL B 1 170 ? 12.625 15.867 -9.555 1 47.75 170 VAL B CA 1
ATOM 3404 C C . VAL B 1 170 ? 11.68 15.016 -10.398 1 47.75 170 VAL B C 1
ATOM 3406 O O . VAL B 1 170 ? 10.711 15.531 -10.961 1 47.75 170 VAL B O 1
ATOM 3409 N N . ASN B 1 171 ? 12.141 14.102 -11.102 1 43.38 171 ASN B N 1
ATOM 3410 C CA . ASN B 1 171 ? 11.305 13.328 -12.016 1 43.38 171 ASN B CA 1
ATOM 3411 C C . ASN B 1 171 ? 10.367 12.391 -11.258 1 43.38 171 ASN B C 1
ATOM 3413 O O . ASN B 1 171 ? 9.422 11.852 -11.828 1 43.38 171 ASN B O 1
ATOM 3417 N N . HIS B 1 172 ? 10.656 11.945 -10.102 1 44.91 172 HIS B N 1
ATOM 3418 C CA . HIS B 1 172 ? 9.844 11.047 -9.289 1 44.91 172 HIS B CA 1
ATOM 3419 C C . HIS B 1 172 ? 9.898 11.43 -7.812 1 44.91 172 HIS B C 1
ATOM 3421 O O . HIS B 1 172 ? 10.938 11.266 -7.164 1 44.91 172 HIS B O 1
ATOM 3427 N N . PRO B 1 173 ? 9.32 12.562 -7.324 1 40.47 173 PRO B N 1
ATOM 3428 C CA . PRO B 1 173 ? 9.469 12.93 -5.914 1 40.47 173 PRO B CA 1
ATOM 3429 C C . PRO B 1 173 ? 9.938 11.758 -5.047 1 40.47 173 PRO B C 1
ATOM 3431 O O . PRO B 1 173 ? 9.711 10.594 -5.406 1 40.47 173 PRO B O 1
ATOM 3434 N N . THR B 1 174 ? 11.008 12.008 -3.994 1 42.5 174 THR B N 1
ATOM 3435 C CA . THR B 1 174 ? 11.891 11.273 -3.096 1 42.5 174 THR B CA 1
ATOM 3436 C C . THR B 1 174 ? 11.133 10.164 -2.383 1 42.5 174 THR B C 1
ATOM 3438 O O . THR B 1 174 ? 10.336 10.422 -1.479 1 42.5 174 THR B O 1
ATOM 3441 N N . LYS B 1 175 ? 10.586 9.375 -3.047 1 43.44 175 LYS B N 1
ATOM 3442 C CA . LYS B 1 175 ? 10.117 8.156 -2.385 1 43.44 175 LYS B CA 1
ATOM 3443 C C . LYS B 1 175 ? 11.219 7.535 -1.532 1 43.44 175 LYS B C 1
ATOM 3445 O O . LYS B 1 175 ? 12.227 7.059 -2.061 1 43.44 175 LYS B O 1
ATOM 3450 N N . ARG B 1 176 ? 11.781 8.305 -0.463 1 48.03 176 ARG B N 1
ATOM 3451 C CA . ARG B 1 176 ? 12.5 7.438 0.466 1 48.03 176 ARG B CA 1
ATOM 3452 C C . ARG B 1 176 ? 11.93 6.023 0.435 1 48.03 176 ARG B C 1
ATOM 3454 O O . ARG B 1 176 ? 10.773 5.82 0.048 1 48.03 176 ARG B O 1
ATOM 3461 N N . SER B 1 177 ? 12.898 5.184 0.479 1 53.5 177 SER B N 1
ATOM 3462 C CA . SER B 1 177 ? 12.461 3.797 0.602 1 53.5 177 SER B CA 1
ATOM 3463 C C . SER B 1 177 ? 11.266 3.672 1.538 1 53.5 177 SER B C 1
ATOM 3465 O O . SER B 1 177 ? 11.266 4.246 2.629 1 53.5 177 SER B O 1
ATOM 3467 N N . SER B 1 178 ? 10.203 3.566 0.954 1 69.88 178 SER B N 1
ATOM 3468 C CA . SER B 1 178 ? 9.039 3.318 1.798 1 69.88 178 SER B CA 1
ATOM 3469 C C . SER B 1 178 ? 8.555 1.879 1.661 1 69.88 178 SER B C 1
ATOM 3471 O O . SER B 1 178 ? 8.789 1.232 0.64 1 69.88 178 SER B O 1
ATOM 3473 N N . ARG B 1 179 ? 8.227 1.43 2.801 1 77.19 179 ARG B N 1
ATOM 3474 C CA . ARG B 1 179 ? 7.699 0.072 2.859 1 77.19 179 ARG B CA 1
ATOM 3475 C C . ARG B 1 179 ? 6.176 0.082 2.908 1 77.19 179 ARG B C 1
ATOM 3477 O O . ARG B 1 179 ? 5.574 0.919 3.588 1 77.19 179 ARG B O 1
ATOM 3484 N N . GLY B 1 180 ? 5.625 -0.776 2.098 1 86.31 180 GLY B N 1
ATOM 3485 C CA . GLY B 1 180 ? 4.195 -1.04 2.133 1 86.31 180 GLY B CA 1
ATOM 3486 C C . GLY B 1 180 ? 3.865 -2.498 2.385 1 86.31 180 GLY B C 1
ATOM 3487 O O . GLY B 1 180 ? 4.543 -3.393 1.87 1 86.31 180 GLY B O 1
ATOM 3488 N N . CYS B 1 181 ? 2.92 -2.744 3.275 1 88.81 181 CYS B N 1
ATOM 3489 C CA . CYS B 1 181 ? 2.406 -4.086 3.539 1 88.81 181 CYS B CA 1
ATOM 3490 C C . CYS B 1 181 ? 0.968 -4.223 3.055 1 88.81 181 CYS B C 1
ATOM 3492 O O . CYS B 1 181 ? 0.219 -3.244 3.033 1 88.81 181 CYS B O 1
ATOM 3494 N N . ASP B 1 182 ? 0.673 -5.379 2.566 1 87.88 182 ASP 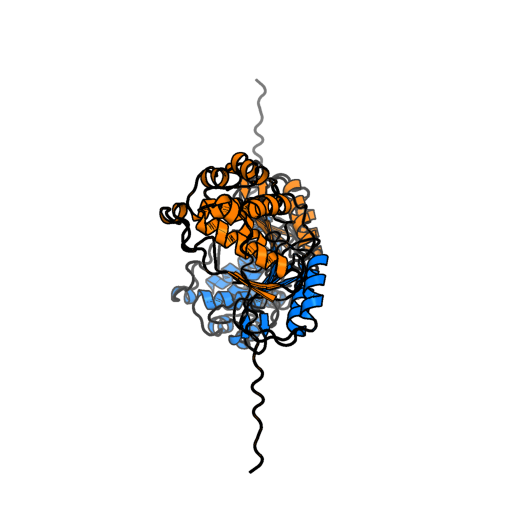B N 1
ATOM 3495 C CA . ASP B 1 182 ? -0.688 -5.633 2.104 1 87.88 182 ASP B CA 1
ATOM 3496 C C . ASP B 1 182 ? -1.138 -7.047 2.473 1 87.88 182 ASP B C 1
ATOM 3498 O O . ASP B 1 182 ? -0.308 -7.938 2.664 1 87.88 182 ASP B O 1
ATOM 3502 N N . ASP B 1 183 ? -2.471 -7.238 2.58 1 84.75 183 ASP B N 1
ATOM 3503 C CA . ASP B 1 183 ? -3.018 -8.555 2.904 1 84.75 183 ASP B CA 1
ATOM 3504 C C . ASP B 1 183 ? -3.223 -9.391 1.642 1 84.75 183 ASP B C 1
ATOM 3506 O O . ASP B 1 183 ? -3.49 -10.594 1.723 1 84.75 183 ASP B O 1
ATOM 3510 N N . HIS B 1 184 ? -3.059 -8.789 0.508 1 83 184 HIS B N 1
ATOM 3511 C CA . HIS B 1 184 ? -3.164 -9.539 -0.74 1 83 184 HIS B CA 1
ATOM 3512 C C . HIS B 1 184 ? -1.845 -10.219 -1.089 1 83 184 HIS B C 1
ATOM 3514 O O . HIS B 1 184 ? -0.771 -9.703 -0.774 1 83 184 HIS B O 1
ATOM 3520 N N . HIS B 1 185 ? -2.027 -11.359 -1.747 1 89.62 185 HIS B N 1
ATOM 3521 C CA . HIS B 1 185 ? -0.868 -12.141 -2.166 1 89.62 185 HIS B CA 1
ATOM 3522 C C . HIS B 1 185 ? 0.05 -12.438 -0.986 1 89.62 185 HIS B C 1
ATOM 3524 O O . HIS B 1 185 ? 1.259 -12.203 -1.059 1 89.62 185 HIS B O 1
ATOM 3530 N N . SER B 1 186 ? -0.584 -12.883 0.009 1 91.12 186 SER B N 1
ATOM 3531 C CA . SER B 1 186 ? 0.071 -13.023 1.306 1 91.12 186 SER B CA 1
ATOM 3532 C C . SER B 1 186 ? 0.932 -14.281 1.361 1 91.12 186 SER B C 1
ATOM 3534 O O . SER B 1 186 ? 0.539 -15.328 0.85 1 91.12 186 SER B O 1
ATOM 3536 N N . THR B 1 187 ? 2.021 -14.125 1.876 1 95.38 187 THR B N 1
ATOM 3537 C CA . THR B 1 187 ? 2.912 -15.219 2.25 1 95.38 187 THR B CA 1
ATOM 3538 C C . THR B 1 187 ? 3.143 -15.234 3.76 1 95.38 187 THR B C 1
ATOM 3540 O O . THR B 1 187 ? 2.463 -14.523 4.504 1 95.38 187 THR B O 1
ATOM 3543 N N . ASN B 1 188 ? 4.004 -16.156 4.191 1 93.69 188 ASN B N 1
ATOM 3544 C CA . ASN B 1 188 ? 4.203 -16.281 5.633 1 93.69 188 ASN B CA 1
ATOM 3545 C C . ASN B 1 188 ? 5.676 -16.469 5.98 1 93.69 188 ASN B C 1
ATOM 3547 O O . ASN B 1 188 ? 6.504 -16.688 5.094 1 93.69 188 ASN B O 1
ATOM 3551 N N . TYR B 1 189 ? 5.941 -16.375 7.316 1 94.94 189 TYR B N 1
ATOM 3552 C CA . TYR B 1 189 ? 7.312 -16.391 7.82 1 94.94 189 TYR B CA 1
ATOM 3553 C C . TYR B 1 189 ? 8 -17.703 7.469 1 94.94 189 TYR B C 1
ATOM 3555 O O . TYR B 1 189 ? 9.156 -17.703 7.031 1 94.94 189 TYR B O 1
ATOM 3563 N N . THR B 1 190 ? 7.301 -18.812 7.582 1 94.19 190 THR B N 1
ATOM 3564 C CA . THR B 1 190 ? 7.879 -20.141 7.355 1 94.19 190 THR B CA 1
ATOM 3565 C C . THR B 1 190 ? 8.305 -20.297 5.898 1 94.19 190 THR B C 1
ATOM 3567 O O . THR B 1 190 ? 9.406 -20.781 5.621 1 94.19 190 THR B O 1
ATOM 3570 N N . SER B 1 191 ? 7.453 -19.938 5.02 1 95.69 191 SER B N 1
ATOM 3571 C CA . SER B 1 191 ? 7.777 -20.031 3.602 1 95.69 191 SER B CA 1
ATOM 3572 C C . SER B 1 191 ? 8.938 -19.125 3.232 1 95.69 191 SER B C 1
ATOM 3574 O O . SER B 1 191 ? 9.797 -19.484 2.424 1 95.69 191 SER B O 1
ATOM 3576 N N . CYS B 1 192 ? 8.961 -17.953 3.762 1 97.56 192 CYS B N 1
ATOM 3577 C CA . CYS B 1 192 ? 10.023 -17.016 3.436 1 97.56 192 CYS B CA 1
ATOM 3578 C C . CYS B 1 192 ? 11.352 -17.469 4.027 1 97.56 192 CYS B C 1
ATOM 3580 O O . CYS B 1 192 ? 12.422 -17.156 3.496 1 97.56 192 CYS B O 1
ATOM 3582 N N . ASP B 1 193 ? 11.266 -18.25 5.121 1 96.44 193 ASP B N 1
ATOM 3583 C CA . ASP B 1 193 ? 12.484 -18.875 5.633 1 96.44 193 ASP B CA 1
ATOM 3584 C C . ASP B 1 193 ? 13.047 -19.875 4.629 1 96.44 193 ASP B C 1
ATOM 3586 O O . ASP B 1 193 ? 14.266 -19.969 4.457 1 96.44 193 ASP B O 1
ATOM 3590 N N . VAL B 1 194 ? 12.211 -20.656 3.98 1 95.31 194 VAL B N 1
ATOM 3591 C CA . VAL B 1 194 ? 12.641 -21.578 2.928 1 95.31 194 VAL B CA 1
ATOM 3592 C C . VAL B 1 194 ? 13.32 -20.797 1.807 1 95.31 194 VAL B C 1
ATOM 3594 O O . VAL B 1 194 ? 14.391 -21.188 1.333 1 95.31 194 VAL B O 1
ATOM 3597 N N . LEU B 1 195 ? 12.719 -19.703 1.383 1 97.69 195 LEU B N 1
ATOM 3598 C CA . LEU B 1 195 ? 13.305 -18.844 0.36 1 97.69 195 LEU B CA 1
ATOM 3599 C C . LEU B 1 195 ? 14.68 -18.344 0.796 1 97.69 195 LEU B C 1
ATOM 3601 O O . LEU B 1 195 ? 15.641 -18.406 0.026 1 97.69 195 LEU B O 1
ATOM 3605 N N . ASN B 1 196 ? 14.758 -17.875 2.018 1 96.94 196 ASN B N 1
ATOM 3606 C CA . ASN B 1 196 ? 16 -17.328 2.537 1 96.94 196 ASN B CA 1
ATOM 3607 C C . ASN B 1 196 ? 17.109 -18.391 2.533 1 96.94 196 ASN B C 1
ATOM 3609 O O . ASN B 1 196 ? 18.281 -18.078 2.275 1 96.94 196 ASN B O 1
ATOM 3613 N N . GLN B 1 197 ? 16.75 -19.594 2.875 1 95.19 197 GLN B N 1
ATOM 3614 C CA . GLN B 1 197 ? 17.734 -20.672 2.852 1 95.19 197 GLN B CA 1
ATOM 3615 C C . GLN B 1 197 ? 18.281 -20.891 1.442 1 95.19 197 GLN B C 1
ATOM 3617 O O . GLN B 1 197 ? 19.484 -21.094 1.26 1 95.19 197 GLN B O 1
ATOM 3622 N N . GLY B 1 198 ? 17.438 -20.797 0.47 1 95.62 198 GLY B N 1
ATOM 3623 C CA . GLY B 1 198 ? 17.875 -20.938 -0.91 1 95.62 198 GLY B CA 1
ATOM 3624 C C . GLY B 1 198 ? 18.781 -19.797 -1.357 1 95.62 198 GLY B C 1
ATOM 3625 O O . GLY B 1 198 ? 19.766 -20.031 -2.057 1 95.62 198 GLY B O 1
ATOM 3626 N N . ILE B 1 199 ? 18.469 -18.609 -0.915 1 96.81 199 ILE B N 1
ATOM 3627 C CA . ILE B 1 199 ? 19.156 -17.391 -1.331 1 96.81 199 ILE B CA 1
ATOM 3628 C C . ILE B 1 199 ? 20.547 -17.344 -0.688 1 96.81 199 ILE B C 1
ATOM 3630 O O . ILE B 1 199 ? 21.484 -16.781 -1.257 1 96.81 199 ILE B O 1
ATOM 3634 N N . SER B 1 200 ? 20.688 -17.906 0.492 1 94.06 200 SER B N 1
ATOM 3635 C CA . SER B 1 200 ? 21.859 -17.734 1.348 1 94.06 200 SER B CA 1
ATOM 3636 C C . SER B 1 200 ? 23.156 -18.016 0.586 1 94.06 200 SER B C 1
ATOM 3638 O O . SER B 1 200 ? 24.141 -17.297 0.745 1 94.06 200 SER B O 1
ATOM 3640 N N . ASP B 1 201 ? 23.219 -18.922 -0.306 1 91.06 201 ASP B N 1
ATOM 3641 C CA . ASP B 1 201 ? 24.469 -19.266 -0.972 1 91.06 201 ASP B CA 1
ATOM 3642 C C . ASP B 1 201 ? 24.375 -19 -2.475 1 91.06 201 ASP B C 1
ATOM 3644 O O . ASP B 1 201 ? 25.188 -19.516 -3.246 1 91.06 201 ASP B O 1
ATOM 3648 N N . TYR B 1 202 ? 23.469 -18.203 -2.85 1 94.06 202 TYR B N 1
ATOM 3649 C CA . TYR B 1 202 ? 23.25 -18.016 -4.277 1 94.06 202 TYR B CA 1
ATOM 3650 C C . TYR B 1 202 ? 24.281 -17.062 -4.871 1 94.06 202 TYR B C 1
ATOM 3652 O O . TYR B 1 202 ? 24.641 -17.172 -6.043 1 94.06 202 TYR B O 1
ATOM 3660 N N . GLY B 1 203 ? 24.828 -16.156 -4.055 1 95.56 203 GLY B N 1
ATOM 3661 C CA . GLY B 1 203 ? 25.828 -15.219 -4.531 1 95.56 203 GLY B CA 1
ATOM 3662 C C . GLY B 1 203 ? 25.219 -13.992 -5.199 1 95.56 203 GLY B C 1
ATOM 3663 O O . GLY B 1 203 ? 24.406 -13.289 -4.598 1 95.56 203 GLY B O 1
ATOM 3664 N N . ILE B 1 204 ? 25.656 -13.766 -6.426 1 96.94 204 ILE B N 1
ATOM 3665 C CA . ILE B 1 204 ? 25.203 -12.578 -7.141 1 96.94 204 ILE B CA 1
ATOM 3666 C C . ILE B 1 204 ? 24 -12.93 -8.023 1 96.94 204 ILE B C 1
ATOM 3668 O O . ILE B 1 204 ? 24.062 -13.867 -8.82 1 96.94 204 ILE B O 1
ATOM 3672 N N . PHE B 1 205 ? 22.891 -12.211 -7.895 1 96.75 205 PHE B N 1
ATOM 3673 C CA . PHE B 1 205 ? 21.688 -12.438 -8.688 1 96.75 205 PHE B CA 1
ATOM 3674 C C . PHE B 1 205 ? 21.891 -11.977 -10.125 1 96.75 205 PHE B C 1
ATOM 3676 O O . PHE B 1 205 ? 22.531 -10.945 -10.367 1 96.75 205 PHE B O 1
ATOM 3683 N N . PRO B 1 206 ? 21.359 -12.758 -11.008 1 95.31 206 PRO B N 1
ATOM 3684 C CA . PRO B 1 206 ? 21.438 -12.352 -12.414 1 95.31 206 PRO B CA 1
ATOM 3685 C C . PRO B 1 206 ? 20.5 -11.203 -12.75 1 95.31 206 PRO B C 1
ATOM 3687 O O . PRO B 1 206 ? 19.672 -10.805 -11.922 1 95.31 206 PRO B O 1
ATOM 3690 N N . LEU B 1 207 ? 20.703 -10.648 -13.977 1 94.44 207 LEU B N 1
ATOM 3691 C CA . LEU B 1 207 ? 19.828 -9.57 -14.438 1 94.44 207 LEU B CA 1
ATOM 3692 C C . LEU B 1 207 ? 18.422 -10.109 -14.758 1 94.44 207 LEU B C 1
ATOM 3694 O O . LEU B 1 207 ? 17.453 -9.344 -14.789 1 94.44 207 LEU B O 1
ATOM 3698 N N . SER B 1 208 ? 18.375 -11.367 -15.109 1 92.94 208 SER B N 1
ATOM 3699 C CA . SER B 1 208 ? 17.156 -12.117 -15.344 1 92.94 208 SER B CA 1
ATOM 3700 C C . SER B 1 208 ? 17.297 -13.57 -14.906 1 92.94 208 SER B C 1
ATOM 3702 O O . SER B 1 208 ? 18.375 -14.164 -15.062 1 92.94 208 SER B O 1
ATOM 3704 N N . PRO B 1 209 ? 16.266 -14.188 -14.352 1 95.5 209 PRO B N 1
ATOM 3705 C CA . PRO B 1 209 ? 14.969 -13.586 -14.047 1 95.5 209 PRO B CA 1
ATOM 3706 C C . PRO B 1 209 ? 15.023 -12.617 -12.867 1 95.5 209 PRO B C 1
ATOM 3708 O O . PRO B 1 209 ? 16.047 -12.531 -12.188 1 95.5 209 PRO B O 1
ATOM 3711 N N . ARG B 1 210 ? 13.961 -11.859 -12.695 1 94.94 210 ARG B N 1
ATOM 3712 C CA . ARG B 1 210 ? 13.875 -10.914 -11.586 1 94.94 210 ARG B CA 1
ATOM 3713 C C . ARG B 1 210 ? 12.875 -11.391 -10.539 1 94.94 210 ARG B C 1
ATOM 3715 O O . ARG B 1 210 ? 12.188 -10.578 -9.914 1 94.94 210 ARG B O 1
ATOM 3722 N N . SER B 1 211 ? 12.703 -12.625 -10.438 1 97.25 211 SER B N 1
ATOM 3723 C CA . SER B 1 211 ? 11.844 -13.25 -9.438 1 97.25 211 SER B CA 1
ATOM 3724 C C . SER B 1 211 ? 12.406 -14.594 -8.984 1 97.25 211 SER B C 1
ATOM 3726 O O . SER B 1 211 ? 12.82 -15.406 -9.805 1 97.25 211 SER B O 1
ATOM 3728 N N . PHE B 1 212 ? 12.516 -14.766 -7.715 1 97.94 212 PHE B N 1
ATOM 3729 C CA . PHE B 1 212 ? 13.016 -15.984 -7.078 1 97.94 212 PHE B CA 1
ATOM 3730 C C . PHE B 1 212 ? 12.062 -16.453 -5.98 1 97.94 212 PHE B C 1
ATOM 3732 O O . PHE B 1 212 ? 11.57 -15.633 -5.195 1 97.94 212 PHE B O 1
ATOM 3739 N N . CYS B 1 213 ? 11.812 -17.75 -5.969 1 97.62 213 CYS B N 1
ATOM 3740 C CA . CYS B 1 213 ? 10.828 -18.25 -5.02 1 97.62 213 CYS B CA 1
ATOM 3741 C C . CYS B 1 213 ? 11.375 -19.438 -4.234 1 97.62 213 CYS B C 1
ATOM 3743 O O . CYS B 1 213 ? 12.258 -20.156 -4.715 1 97.62 213 CYS B O 1
ATOM 3745 N N . GLY B 1 214 ? 10.984 -19.625 -3.094 1 97.06 214 GLY B N 1
ATOM 3746 C CA . GLY B 1 214 ? 11.094 -20.734 -2.176 1 97.06 214 GLY B CA 1
ATOM 3747 C C . GLY B 1 214 ? 9.891 -20.891 -1.266 1 97.06 214 GLY B C 1
ATOM 3748 O O . GLY B 1 214 ? 9.43 -19.906 -0.67 1 97.06 214 GLY B O 1
ATOM 3749 N N . GLY B 1 215 ? 9.422 -22.156 -1.145 1 94.88 215 GLY B N 1
ATOM 3750 C CA . GLY B 1 215 ? 8.125 -22.234 -0.495 1 94.88 215 GLY B CA 1
ATOM 3751 C C . GLY B 1 215 ? 7.07 -21.375 -1.164 1 94.88 215 GLY B C 1
ATOM 3752 O O . GLY B 1 215 ? 7.129 -21.141 -2.371 1 94.88 215 GLY B O 1
ATOM 3753 N N . ASP B 1 216 ? 6.113 -21 -0.381 1 94.75 216 ASP B N 1
ATOM 3754 C CA . ASP B 1 216 ? 5.074 -20.094 -0.837 1 94.75 216 ASP B CA 1
ATOM 3755 C C . ASP B 1 216 ? 5.5 -18.641 -0.65 1 94.75 216 ASP B C 1
ATOM 3757 O O . ASP B 1 216 ? 4.738 -17.812 -0.13 1 94.75 216 ASP B O 1
ATOM 3761 N N . CYS B 1 217 ? 6.727 -18.391 -0.981 1 97.5 217 CYS B N 1
ATOM 3762 C CA . CYS B 1 217 ? 7.309 -17.062 -0.831 1 97.5 217 CYS B CA 1
ATOM 3763 C C . CYS B 1 217 ? 8.219 -16.734 -2.008 1 97.5 217 CYS B C 1
ATOM 3765 O O . CYS B 1 217 ? 9.07 -17.531 -2.389 1 97.5 217 CYS B O 1
ATOM 3767 N N . CYS B 1 218 ? 7.977 -15.578 -2.572 1 97.94 218 CYS B N 1
ATOM 3768 C CA . CYS B 1 218 ? 8.773 -15.109 -3.703 1 97.94 218 CYS B CA 1
ATOM 3769 C C . CYS B 1 218 ? 9.273 -13.695 -3.473 1 97.94 218 CYS B C 1
ATOM 3771 O O . CYS B 1 218 ? 8.617 -12.898 -2.791 1 97.94 218 CYS B O 1
ATOM 3773 N N . ILE B 1 219 ? 10.422 -13.391 -3.973 1 97.88 219 ILE B N 1
ATOM 3774 C CA . ILE B 1 219 ? 10.852 -12.008 -4.156 1 97.88 219 ILE B CA 1
ATOM 3775 C C . ILE B 1 219 ? 10.859 -11.664 -5.641 1 97.88 219 ILE B C 1
ATOM 3777 O O . ILE B 1 219 ? 11.141 -12.516 -6.484 1 97.88 219 ILE B O 1
ATOM 3781 N N . SER B 1 220 ? 10.523 -10.469 -5.969 1 96.88 220 SER B N 1
ATOM 3782 C CA . SER B 1 220 ? 10.609 -9.875 -7.305 1 96.88 220 SER B CA 1
ATOM 3783 C C . SER B 1 220 ? 11.008 -8.406 -7.234 1 96.88 220 SER B C 1
ATOM 3785 O O . SER B 1 220 ? 10.867 -7.77 -6.191 1 96.88 220 SER B O 1
ATOM 3787 N N . TRP B 1 221 ? 11.578 -7.906 -8.258 1 94.75 221 TRP B N 1
ATOM 3788 C CA . TRP B 1 221 ? 12.016 -6.52 -8.227 1 94.75 221 TRP B CA 1
ATOM 3789 C C . TRP B 1 221 ? 11.883 -5.871 -9.602 1 94.75 221 TRP B C 1
ATOM 3791 O O . TRP B 1 221 ? 11.805 -6.566 -10.617 1 94.75 221 TRP B O 1
ATOM 3801 N N . SER B 1 222 ? 11.859 -4.551 -9.695 1 91.81 222 SER B N 1
ATOM 3802 C CA . SER B 1 222 ? 11.281 -3.791 -10.805 1 91.81 222 SER B CA 1
ATOM 3803 C C . SER B 1 222 ? 12.305 -3.561 -11.906 1 91.81 222 SER B C 1
ATOM 3805 O O . SER B 1 222 ? 11.938 -3.297 -13.055 1 91.81 222 SER B O 1
ATOM 3807 N N . ALA B 1 223 ? 13.562 -3.602 -11.648 1 90.38 223 ALA B N 1
ATOM 3808 C CA . ALA B 1 223 ? 14.578 -3.289 -12.656 1 90.38 223 ALA B CA 1
ATOM 3809 C C . ALA B 1 223 ? 15.766 -4.242 -12.547 1 90.38 223 ALA B C 1
ATOM 3811 O O . ALA B 1 223 ? 16.031 -4.789 -11.477 1 90.38 223 ALA B O 1
ATOM 3812 N N . PRO B 1 224 ? 16.438 -4.438 -13.719 1 92.94 224 PRO B N 1
ATOM 3813 C CA . PRO B 1 224 ? 17.609 -5.328 -13.688 1 92.94 224 PRO B CA 1
ATOM 3814 C C . PRO B 1 224 ? 18.75 -4.781 -12.836 1 92.94 224 PRO B C 1
ATOM 3816 O O . PRO B 1 224 ? 19.203 -3.654 -13.055 1 92.94 224 PRO B O 1
ATOM 3819 N N . VAL B 1 225 ? 19.172 -5.477 -11.898 1 94.75 225 VAL B N 1
ATOM 3820 C CA . VAL B 1 225 ? 20.281 -5.137 -11.031 1 94.75 225 VAL B CA 1
ATOM 3821 C C . VAL B 1 225 ? 20.922 -6.414 -10.477 1 94.75 225 VAL B C 1
ATOM 3823 O O . VAL B 1 225 ? 20.219 -7.383 -10.18 1 94.75 225 VAL B O 1
ATOM 3826 N N . ASN B 1 226 ? 22.234 -6.445 -10.336 1 96.06 226 ASN B N 1
ATOM 3827 C CA . ASN B 1 226 ? 22.969 -7.59 -9.805 1 96.06 226 ASN B CA 1
ATOM 3828 C C . ASN B 1 226 ? 23.281 -7.414 -8.328 1 96.06 226 ASN B C 1
ATOM 3830 O O . ASN B 1 226 ? 24.453 -7.266 -7.953 1 96.06 226 ASN B O 1
ATOM 3834 N N . PHE B 1 227 ? 22.25 -7.547 -7.52 1 95.81 227 PHE B N 1
ATOM 3835 C CA . PHE B 1 227 ? 22.547 -7.426 -6.098 1 95.81 227 PHE B CA 1
ATOM 3836 C C . PHE B 1 227 ? 22.984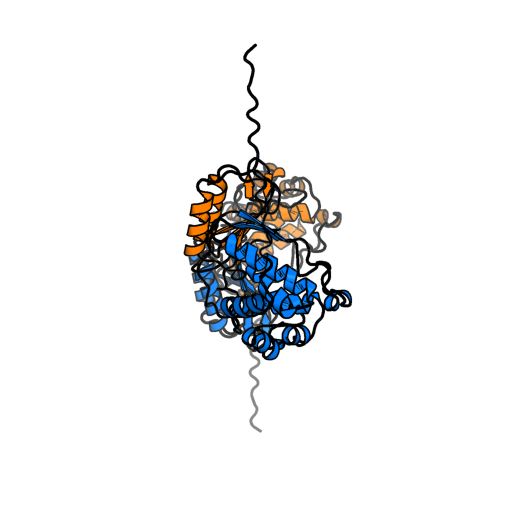 -8.766 -5.52 1 95.81 227 PHE B C 1
ATOM 3838 O O . PHE B 1 227 ? 22.797 -9.812 -6.156 1 95.81 227 PHE B O 1
ATOM 3845 N N . ASN B 1 228 ? 23.656 -8.773 -4.348 1 96.81 228 ASN B N 1
ATOM 3846 C CA . ASN B 1 228 ? 24.141 -10.008 -3.732 1 96.81 228 ASN B CA 1
ATOM 3847 C C . ASN B 1 228 ? 23.109 -10.586 -2.766 1 96.81 228 ASN B C 1
ATOM 3849 O O . ASN B 1 228 ? 22.125 -9.93 -2.426 1 96.81 228 ASN B O 1
ATOM 3853 N N . SER B 1 229 ? 23.359 -11.781 -2.314 1 97.56 229 SER B N 1
ATOM 3854 C CA . SER B 1 229 ? 22.453 -12.531 -1.446 1 97.56 229 SER B CA 1
ATOM 3855 C C . SER B 1 229 ? 22.234 -11.812 -0.121 1 97.56 229 SER B C 1
ATOM 3857 O O . SER B 1 229 ? 21.125 -11.797 0.401 1 97.56 229 SER B O 1
ATOM 3859 N N . SER B 1 230 ? 23.219 -11.227 0.412 1 96.31 230 SER B N 1
ATOM 3860 C CA . SER B 1 230 ? 23.094 -10.57 1.707 1 96.31 230 SER B CA 1
ATOM 3861 C C . SER B 1 230 ? 22.109 -9.406 1.645 1 96.31 230 SER B C 1
ATOM 3863 O O . SER B 1 230 ? 21.281 -9.242 2.537 1 96.31 230 SER B O 1
ATOM 3865 N N . TRP B 1 231 ? 22.234 -8.633 0.557 1 96.44 231 TRP B N 1
ATOM 3866 C CA . TRP B 1 231 ? 21.328 -7.496 0.384 1 96.44 231 TRP B CA 1
ATOM 3867 C C . TRP B 1 231 ? 19.891 -7.965 0.25 1 96.44 231 TRP B C 1
ATOM 3869 O O . TRP B 1 231 ? 18.984 -7.371 0.837 1 96.44 231 TRP B O 1
ATOM 3879 N N . ALA B 1 232 ? 19.672 -9.031 -0.527 1 97.56 232 ALA B N 1
ATOM 3880 C CA . ALA B 1 232 ? 18.344 -9.609 -0.681 1 97.56 232 ALA B CA 1
ATOM 3881 C C . ALA B 1 232 ? 17.781 -10.078 0.661 1 97.56 232 ALA B C 1
ATOM 3883 O O . ALA B 1 232 ? 16.641 -9.766 1.013 1 97.56 232 ALA B O 1
ATOM 3884 N N . GLN B 1 233 ? 18.594 -10.797 1.382 1 96.94 233 GLN B N 1
ATOM 3885 C CA . GLN B 1 233 ? 18.156 -11.352 2.658 1 96.94 233 GLN B CA 1
ATOM 3886 C C . GLN B 1 233 ? 17.812 -10.242 3.65 1 96.94 233 GLN B C 1
ATOM 3888 O O . GLN B 1 233 ? 16.859 -10.375 4.426 1 96.94 233 GLN B O 1
ATOM 3893 N N . ASP B 1 234 ? 18.609 -9.195 3.65 1 95.06 234 ASP B N 1
ATOM 3894 C CA . ASP B 1 234 ? 18.312 -8.062 4.523 1 95.06 234 ASP B CA 1
ATOM 3895 C C . ASP B 1 234 ? 16.938 -7.488 4.227 1 95.06 234 ASP B C 1
ATOM 3897 O O . ASP B 1 234 ? 16.156 -7.203 5.145 1 95.06 234 ASP B O 1
ATOM 3901 N N . ASN B 1 235 ? 16.641 -7.305 2.943 1 94.56 235 ASN B N 1
ATOM 3902 C CA . ASN B 1 235 ? 15.359 -6.742 2.553 1 94.56 235 ASN B CA 1
ATOM 3903 C C . ASN B 1 235 ? 14.211 -7.707 2.848 1 94.56 235 ASN B C 1
ATOM 3905 O O . ASN B 1 235 ? 13.133 -7.285 3.273 1 94.56 235 ASN B O 1
ATOM 3909 N N . ILE B 1 236 ? 14.414 -8.992 2.615 1 96.25 236 ILE B N 1
ATOM 3910 C CA . ILE B 1 236 ? 13.414 -10 2.963 1 96.25 236 ILE B CA 1
ATOM 3911 C C . ILE B 1 236 ? 13.133 -9.945 4.461 1 96.25 236 ILE B C 1
ATOM 3913 O O . ILE B 1 236 ? 11.969 -10 4.883 1 96.25 236 ILE B O 1
ATOM 3917 N N . GLN B 1 237 ? 14.188 -9.844 5.27 1 93.5 237 GLN B N 1
ATOM 3918 C CA . GLN B 1 237 ? 14.031 -9.852 6.719 1 93.5 237 GLN B CA 1
ATOM 3919 C C . GLN B 1 237 ? 13.219 -8.648 7.188 1 93.5 237 GLN B C 1
ATOM 3921 O O . GLN B 1 237 ? 12.383 -8.766 8.086 1 93.5 237 GLN B O 1
ATOM 3926 N N . VAL B 1 238 ? 13.5 -7.496 6.578 1 89.25 238 VAL B N 1
ATOM 3927 C CA . VAL B 1 238 ? 12.719 -6.309 6.891 1 89.25 238 VAL B CA 1
ATOM 3928 C C . VAL B 1 238 ? 11.234 -6.586 6.629 1 89.25 238 VAL B C 1
ATOM 3930 O O . VAL B 1 238 ? 10.383 -6.25 7.449 1 89.25 238 VAL B O 1
ATOM 3933 N N . CYS B 1 239 ? 10.93 -7.191 5.488 1 92.56 239 CYS B N 1
ATOM 3934 C CA . CYS B 1 239 ? 9.562 -7.512 5.113 1 92.56 239 CYS B CA 1
ATOM 3935 C C . CYS B 1 239 ? 8.953 -8.523 6.07 1 92.56 239 CYS B C 1
ATOM 3937 O O . CYS B 1 239 ? 7.809 -8.375 6.504 1 92.56 239 CYS B O 1
ATOM 3939 N N . MET B 1 240 ? 9.703 -9.539 6.395 1 92.81 240 MET B N 1
ATOM 3940 C CA . MET B 1 240 ? 9.219 -10.578 7.301 1 92.81 240 MET B CA 1
ATOM 3941 C C . MET B 1 240 ? 8.875 -9.992 8.664 1 92.81 240 MET B C 1
ATOM 3943 O O . MET B 1 240 ? 7.809 -10.266 9.211 1 92.81 240 MET B O 1
ATOM 3947 N N . ASP B 1 241 ? 9.688 -9.133 9.188 1 86.69 241 ASP B N 1
ATOM 3948 C CA . ASP B 1 241 ? 9.523 -8.594 10.539 1 86.69 241 ASP B CA 1
ATOM 3949 C C . ASP B 1 241 ? 8.367 -7.602 10.594 1 86.69 241 ASP B C 1
ATOM 3951 O O . ASP B 1 241 ? 7.66 -7.52 11.602 1 86.69 241 ASP B O 1
ATOM 3955 N N . ARG B 1 242 ? 8.148 -6.973 9.445 1 83.75 242 ARG B N 1
ATOM 3956 C CA . ARG B 1 242 ? 7.25 -5.828 9.516 1 83.75 242 ARG B CA 1
ATOM 3957 C C . ARG B 1 242 ? 5.891 -6.164 8.914 1 83.75 242 ARG B C 1
ATOM 3959 O O . ARG B 1 242 ? 4.871 -5.59 9.305 1 83.75 242 ARG B O 1
ATOM 3966 N N . CYS B 1 243 ? 5.883 -7.023 7.961 1 89.75 243 CYS B N 1
ATOM 3967 C CA . CYS B 1 243 ? 4.664 -7.16 7.168 1 89.75 243 CYS B CA 1
ATOM 3968 C C . CYS B 1 243 ? 4.043 -8.539 7.359 1 89.75 243 CYS B C 1
ATOM 3970 O O . CYS B 1 243 ? 2.852 -8.727 7.117 1 89.75 243 CYS B O 1
ATOM 3972 N N . LEU B 1 244 ? 4.824 -9.5 7.625 1 88.5 244 LEU B N 1
ATOM 3973 C CA . LEU B 1 244 ? 4.285 -10.852 7.742 1 88.5 244 LEU B CA 1
ATOM 3974 C C . LEU B 1 244 ? 3.84 -11.133 9.172 1 88.5 244 LEU B C 1
ATOM 3976 O O . LEU B 1 244 ? 4.441 -11.961 9.859 1 88.5 244 LEU B O 1
ATOM 3980 N N . VAL B 1 245 ? 2.682 -10.539 9.633 1 79.31 245 VAL B N 1
ATOM 3981 C CA . VAL B 1 245 ? 2.137 -10.633 10.984 1 79.31 245 VAL B CA 1
ATOM 3982 C C . VAL B 1 245 ? 0.716 -11.188 10.93 1 79.31 245 VAL B C 1
ATOM 3984 O O . VAL B 1 245 ? -0.255 -10.438 11.055 1 79.31 245 VAL B O 1
ATOM 3987 N N . PRO B 1 246 ? 0.316 -12.539 10.961 1 80.19 246 PRO B N 1
ATOM 3988 C CA . PRO B 1 246 ? 1.312 -13.57 10.664 1 80.19 246 PRO B CA 1
ATOM 3989 C C . PRO B 1 246 ? 1.551 -13.758 9.172 1 80.19 246 PRO B C 1
ATOM 3991 O O . PRO B 1 246 ? 2.494 -14.445 8.773 1 80.19 246 PRO B O 1
ATOM 3994 N N . THR B 1 247 ? 0.638 -13.219 8.328 1 89.44 247 THR B N 1
ATOM 3995 C CA . THR B 1 247 ? 0.759 -13.297 6.875 1 89.44 247 THR B CA 1
ATOM 3996 C C . THR B 1 247 ? 0.634 -11.914 6.246 1 89.44 247 THR B C 1
ATOM 3998 O O . THR B 1 247 ? 0.127 -10.984 6.875 1 89.44 247 THR B O 1
ATOM 4001 N N . GLY B 1 248 ? 1.159 -11.766 5.078 1 90.69 248 GLY B N 1
ATOM 4002 C CA . GLY B 1 248 ? 1.102 -10.516 4.34 1 90.69 248 GLY B CA 1
ATOM 4003 C C . GLY B 1 248 ? 2.037 -10.484 3.148 1 90.69 248 GLY B C 1
ATOM 4004 O O . GLY B 1 248 ? 2.682 -11.484 2.83 1 90.69 248 GLY B O 1
ATOM 4005 N N . SER B 1 249 ? 1.985 -9.391 2.486 1 93.38 249 SER B N 1
ATOM 4006 C CA . SER B 1 249 ? 2.941 -9.078 1.428 1 93.38 249 SER B CA 1
ATOM 4007 C C . SER B 1 249 ? 3.65 -7.758 1.691 1 93.38 249 SER B C 1
ATOM 4009 O O . SER B 1 249 ? 3.242 -6.992 2.568 1 93.38 249 SER B O 1
ATOM 4011 N N . CYS B 1 250 ? 4.691 -7.562 0.999 1 93.25 250 CYS B N 1
ATOM 4012 C CA . CYS B 1 250 ? 5.559 -6.426 1.291 1 93.25 250 CYS B CA 1
ATOM 4013 C C . CYS B 1 250 ? 6.133 -5.836 0.01 1 93.25 250 CYS B C 1
ATOM 4015 O O . CYS B 1 250 ? 6.527 -6.574 -0.897 1 93.25 250 CYS B O 1
ATOM 4017 N N . ILE B 1 251 ? 6.113 -4.523 -0.049 1 92.25 251 ILE B N 1
ATOM 4018 C CA . ILE B 1 251 ? 6.848 -3.814 -1.094 1 92.25 251 ILE B CA 1
ATOM 4019 C C . ILE B 1 251 ? 7.797 -2.801 -0.462 1 92.25 251 ILE B C 1
ATOM 4021 O O . ILE B 1 251 ? 7.41 -2.055 0.44 1 92.25 251 ILE B O 1
ATOM 4025 N N . ILE B 1 252 ? 9.016 -2.852 -0.783 1 90.25 252 ILE B N 1
ATOM 4026 C CA . ILE B 1 252 ? 9.969 -1.784 -0.504 1 90.25 252 ILE B CA 1
ATOM 4027 C C . ILE B 1 252 ? 10.164 -0.93 -1.755 1 90.25 252 ILE B C 1
ATOM 4029 O O . ILE B 1 252 ? 10.781 -1.375 -2.727 1 90.25 252 ILE B O 1
ATOM 4033 N N . ARG B 1 253 ? 9.695 0.2 -1.665 1 84.88 253 ARG B N 1
ATOM 4034 C CA . ARG B 1 253 ? 9.805 1.124 -2.791 1 84.88 253 ARG B CA 1
ATOM 4035 C C . ARG B 1 253 ? 11.133 1.876 -2.758 1 84.88 253 ARG B C 1
ATOM 4037 O O . ARG B 1 253 ? 11.594 2.281 -1.69 1 84.88 253 ARG B O 1
ATOM 4044 N N . ASP B 1 254 ? 11.719 2.012 -3.924 1 81.94 254 ASP B N 1
ATOM 4045 C CA . ASP B 1 254 ? 12.938 2.787 -4.133 1 81.94 254 ASP B CA 1
ATOM 4046 C C . ASP B 1 254 ? 14.086 2.25 -3.281 1 81.94 254 ASP B C 1
ATOM 4048 O O . ASP B 1 254 ? 14.789 3.018 -2.623 1 81.94 254 ASP B O 1
ATOM 4052 N N . ALA B 1 255 ? 14.164 0.972 -3.154 1 84.62 255 ALA B N 1
ATOM 4053 C CA . ALA B 1 255 ? 15.352 0.362 -2.568 1 84.62 255 ALA B CA 1
ATOM 4054 C C . ALA B 1 255 ? 16.594 0.645 -3.42 1 84.62 255 ALA B C 1
ATOM 4056 O O . ALA B 1 255 ? 16.5 0.669 -4.652 1 84.62 255 ALA B O 1
ATOM 4057 N N . VAL B 1 256 ? 17.672 0.892 -2.764 1 84.12 256 VAL B N 1
ATOM 4058 C CA . VAL B 1 256 ? 18.859 1.305 -3.496 1 84.12 256 VAL B CA 1
ATOM 4059 C C . VAL B 1 256 ? 19.938 0.238 -3.361 1 84.12 256 VAL B C 1
ATOM 4061 O O . VAL B 1 256 ? 20.25 -0.2 -2.252 1 84.12 256 VAL B O 1
ATOM 4064 N N . TYR B 1 257 ? 20.438 -0.219 -4.453 1 89 257 TYR B N 1
ATOM 4065 C CA . TYR B 1 257 ? 21.625 -1.054 -4.523 1 89 257 TYR B CA 1
ATOM 4066 C C . TYR B 1 257 ? 22.625 -0.48 -5.516 1 89 257 TYR B C 1
ATOM 4068 O O . TYR B 1 257 ? 22.359 -0.417 -6.719 1 89 257 TYR B O 1
ATOM 4076 N N . ASN B 1 258 ? 23.797 -0.071 -5.082 1 86.94 258 ASN B N 1
ATOM 4077 C CA . ASN B 1 258 ? 24.828 0.536 -5.91 1 86.94 258 ASN B CA 1
ATOM 4078 C C . ASN B 1 258 ? 24.266 1.627 -6.812 1 86.94 258 ASN B C 1
ATOM 4080 O O . ASN B 1 258 ? 24.453 1.598 -8.031 1 86.94 258 ASN B O 1
ATOM 4084 N N . ASP B 1 259 ? 23.484 2.533 -6.254 1 80.56 259 ASP B N 1
ATOM 4085 C CA . ASP B 1 259 ? 22.938 3.744 -6.871 1 80.56 259 ASP B CA 1
ATOM 4086 C C . ASP B 1 259 ? 21.828 3.408 -7.867 1 80.56 259 ASP B C 1
ATOM 4088 O O . ASP B 1 259 ? 21.438 4.25 -8.672 1 80.56 259 ASP B O 1
ATOM 4092 N N . VAL B 1 260 ? 21.484 2.111 -7.926 1 85.62 260 VAL B N 1
ATOM 4093 C CA . VAL B 1 260 ? 20.328 1.718 -8.727 1 85.62 260 VAL B CA 1
ATOM 4094 C C . VAL B 1 260 ? 19.078 1.656 -7.852 1 85.62 260 VAL B C 1
ATOM 4096 O O . VAL B 1 260 ? 19.094 1.036 -6.785 1 85.62 260 VAL B O 1
ATOM 4099 N N . HIS B 1 261 ? 18 2.266 -8.328 1 84.06 261 HIS B N 1
ATOM 4100 C CA . HIS B 1 261 ? 16.734 2.312 -7.609 1 84.06 261 HIS B CA 1
ATOM 4101 C C . HIS B 1 261 ? 15.773 1.243 -8.117 1 84.06 261 HIS B C 1
ATOM 4103 O O . HIS B 1 261 ? 15.531 1.146 -9.328 1 84.06 261 HIS B O 1
ATOM 4109 N N . ILE B 1 262 ? 15.352 0.433 -7.152 1 88.06 262 ILE B N 1
ATOM 4110 C CA . ILE B 1 262 ? 14.406 -0.59 -7.57 1 88.06 262 ILE B CA 1
ATOM 4111 C C . ILE B 1 262 ? 13.281 -0.703 -6.547 1 88.06 262 ILE B C 1
ATOM 4113 O O . ILE B 1 262 ? 13.453 -0.326 -5.383 1 88.06 262 ILE B O 1
ATOM 4117 N N . ASN B 1 263 ? 12.086 -1.132 -7.008 1 91.12 263 ASN B N 1
ATOM 4118 C CA . ASN B 1 263 ? 11.086 -1.704 -6.109 1 91.12 263 ASN B CA 1
ATOM 4119 C C . ASN B 1 263 ? 11.367 -3.176 -5.816 1 91.12 263 ASN B C 1
ATOM 4121 O O . ASN B 1 263 ? 11.727 -3.934 -6.723 1 91.12 263 ASN B O 1
ATOM 4125 N N . PHE B 1 264 ? 11.305 -3.516 -4.582 1 93.94 264 PHE B N 1
ATOM 4126 C CA . PHE B 1 264 ? 11.555 -4.875 -4.121 1 93.94 264 PHE B CA 1
ATOM 4127 C C . PHE B 1 264 ? 10.336 -5.441 -3.404 1 93.94 264 PHE B C 1
ATOM 4129 O O . PHE B 1 264 ? 9.867 -4.871 -2.418 1 93.94 264 PHE B O 1
ATOM 4136 N N . CYS B 1 265 ? 9.797 -6.566 -3.914 1 95.94 265 CYS B N 1
ATOM 4137 C CA . CYS B 1 265 ? 8.555 -7.105 -3.377 1 95.94 265 CYS B CA 1
ATOM 4138 C C . CYS B 1 265 ? 8.766 -8.492 -2.789 1 95.94 265 CYS B C 1
ATOM 4140 O O . CYS B 1 265 ? 9.555 -9.281 -3.316 1 95.94 265 CYS B O 1
ATOM 4142 N N . VAL B 1 266 ? 8.086 -8.781 -1.717 1 96.75 266 VAL B N 1
ATOM 4143 C CA . VAL B 1 266 ? 7.965 -10.102 -1.107 1 96.75 266 VAL B CA 1
ATOM 4144 C C . VAL B 1 266 ? 6.496 -10.516 -1.062 1 96.75 266 VAL B C 1
ATOM 4146 O O . VAL B 1 266 ? 5.66 -9.812 -0.488 1 96.75 266 VAL B O 1
ATOM 4149 N N . SER B 1 267 ? 6.145 -11.586 -1.681 1 96.25 267 SER B N 1
ATOM 4150 C CA . SER B 1 267 ? 4.77 -12.062 -1.76 1 96.25 267 SER B CA 1
ATOM 4151 C C . SER B 1 267 ? 4.723 -13.547 -2.104 1 96.25 267 SER B C 1
ATOM 4153 O O . SER B 1 267 ? 5.75 -14.227 -2.092 1 96.25 267 SER B O 1
ATOM 4155 N N . ASN B 1 268 ? 3.502 -14.047 -2.301 1 95.81 268 ASN B N 1
ATOM 4156 C CA . ASN B 1 268 ? 3.387 -15.445 -2.691 1 95.81 268 ASN B CA 1
ATOM 4157 C C . ASN B 1 268 ? 3.361 -15.602 -4.207 1 95.81 268 ASN B C 1
ATOM 4159 O O . ASN B 1 268 ? 2.986 -16.656 -4.719 1 95.81 268 ASN B O 1
ATOM 4163 N N . ARG B 1 269 ? 3.789 -14.531 -4.934 1 92.62 269 ARG B N 1
ATOM 4164 C CA . ARG B 1 269 ? 3.773 -14.602 -6.391 1 92.62 269 ARG B CA 1
ATOM 4165 C C . ARG B 1 269 ? 5.152 -14.305 -6.969 1 92.62 269 ARG B C 1
ATOM 4167 O O . ARG B 1 269 ? 5.875 -13.445 -6.457 1 92.62 269 ARG B O 1
ATOM 4174 N N . GLY B 1 270 ? 5.391 -15.039 -8.031 1 90.38 270 GLY B N 1
ATOM 4175 C CA . GLY B 1 270 ? 6.66 -14.852 -8.719 1 90.38 270 GLY B CA 1
ATOM 4176 C C . GLY B 1 270 ? 6.617 -13.75 -9.766 1 90.38 270 GLY B C 1
ATOM 4177 O O . GLY B 1 270 ? 7.48 -13.688 -10.641 1 90.38 270 GLY B O 1
ATOM 4178 N N . ARG B 1 271 ? 5.594 -13.18 -9.844 1 80.38 271 ARG B N 1
ATOM 4179 C CA . ARG B 1 271 ? 5.52 -12.055 -10.781 1 80.38 271 ARG B CA 1
ATOM 4180 C C . ARG B 1 271 ? 5.059 -10.789 -10.078 1 80.38 271 ARG B C 1
ATOM 4182 O O . ARG B 1 271 ? 4.453 -10.852 -9 1 80.38 271 ARG B O 1
ATOM 4189 N N . GLY B 1 272 ? 5.523 -9.844 -10.523 1 70.94 272 GLY B N 1
ATOM 4190 C CA . GLY B 1 272 ? 4.91 -8.641 -9.984 1 70.94 272 GLY B CA 1
ATOM 4191 C C . GLY B 1 272 ? 5.863 -7.816 -9.141 1 70.94 272 GLY B C 1
ATOM 4192 O O . GLY B 1 272 ? 6.965 -8.266 -8.812 1 70.94 272 GLY B O 1
ATOM 4193 N N . CYS B 1 273 ? 6.219 -6.777 -9.227 1 82.31 273 CYS B N 1
ATOM 4194 C CA . CYS B 1 273 ? 6.809 -5.664 -8.5 1 82.31 273 CYS B CA 1
ATOM 4195 C C . CYS B 1 273 ? 7.176 -4.527 -9.445 1 82.31 273 CYS B C 1
ATOM 4197 O O . CYS B 1 273 ? 8.258 -4.527 -10.031 1 82.31 273 CYS B O 1
ATOM 4199 N N . HIS B 1 274 ? 6.215 -3.855 -9.742 1 73.69 274 HIS B N 1
ATOM 4200 C CA . HIS B 1 274 ? 6.445 -2.748 -10.664 1 73.69 274 HIS B CA 1
ATOM 4201 C C . HIS B 1 274 ? 6.629 -1.435 -9.914 1 73.69 274 HIS B C 1
ATOM 4203 O O . HIS B 1 274 ? 6.113 -1.27 -8.805 1 73.69 274 HIS B O 1
#

Sequence (548 aa):
MKLLSISLQLVSALVCRAVTASSGDYDAILNKIVNNDDNSPSGGEGQVTLSTLSGFSTLSSLTKRDAEPYFKELDMYSFDNYEKVAKVGAMLKQAQSNEMLGDALYLYNLMDRNGYTHSLALNGSSEFVSETCKFLYTYGLNSTESLASTASSTDLMNYYRDFNISLCDVNHPTKRSSRGCDDHHSTNYTSCDVLNQGISDYGIFPLSPRSFCGGDCCISWSAPVNFNSSWAQDNIQVCMDRCLVPTGSCIIRDAVYNDVHINFCVSNRGRGCHMKLLSISLQLVSALVCRAVTASSGDYDAILNKIVNNDDNSPSGGEGQVTLSTLSGFSTLSSLTKRDAEPYFKELDMYSFDNYEKVAKVGAMLKQAQSNEMLGDALYLYNLMDRNGYTHSLALNGSSEFVSETCKFLYTYGLNSTESLASTASSTDLMNYYRDFNISLCDVNHPTKRSSRGCDDHHSTNYTSCDVLNQGISDYGIFPLSPRSFCGGDCCISWSAPVNFNSSWAQDNIQVCMDRCLVPTGSCIIRDAVYNDVHINFCVSNRGRGCH